Protein AF-0000000076787264 (afdb_homodimer)

Sequence (548 aa):
AAA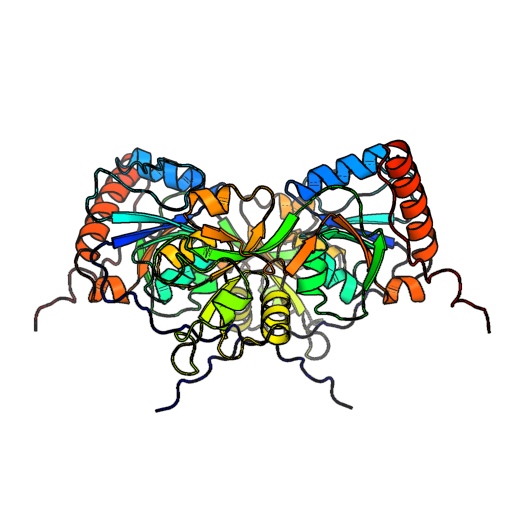AATAVSAKPAAAAPLSADRSVVRLGLPSKGRMAELTLSLLKSCQLSVRQLNPRQYTADIPQVPNLEVWFQRPTDIVRKLCSGDLDLGIVGYDIISEYAQGNDDLVIIHDALDFGHCRLSLAVPKEGIFDSINTLEDLLNMPQWTEERPMRVVTGFGYVGAKFLKEKGFKHVSFLAGDGALESYPAMGMADAIVDLVSSGTTLRENNLKEIEGGVILESQATLVASKKSLNRREGVLEISHEMLERLEAHLTASGKIMVNLYIFLCHTITPDAAAAATAVSAKPAAAAPLSADRSVVRLGLPSKGRMAELTLSLLKSCQLSVRQLNPRQYTADIPQVPNLEVWFQRPTDIVRKLCSGDLDLGIVGYDIISEYAQGNDDLVIIHDALDFGHCRLSLAVPKEGIFDSINTLEDLLNMPQWTEERPMRVVTGFGYVGAKFLKEKGFKHVSFLAGDGALESYPAMGMADAIVDLVSSGTTLRENNLKEIEGGVILESQATLVASKKSLNRREGVLEISHEMLERLEAHLTASGKIMVNLYIFLCHTITPD

Solvent-accessible surface area (backbone atoms only — not comparable to full-atom values): 30126 Å² total; per-residue (Å²): 142,82,83,77,78,73,76,39,74,50,66,64,78,87,73,81,62,76,50,82,78,63,79,61,37,34,35,28,34,40,60,60,62,71,66,22,54,53,48,53,51,50,32,38,74,42,71,47,46,73,50,56,91,45,89,65,36,49,52,34,33,28,83,84,42,79,62,41,38,33,34,39,26,40,59,68,52,38,50,54,28,21,60,62,44,73,21,34,32,31,50,40,42,43,58,54,44,52,42,72,50,64,82,50,80,39,58,38,67,58,38,76,71,68,82,44,72,68,34,28,35,30,36,31,33,46,51,53,75,95,32,51,84,48,54,33,46,65,49,58,68,66,43,83,74,52,34,87,90,39,39,44,30,33,34,22,73,42,61,58,51,50,49,52,50,41,48,77,71,65,55,81,36,68,40,60,41,84,43,89,46,63,63,68,47,33,46,81,70,61,73,24,61,32,36,41,44,79,37,70,89,48,57,57,42,48,65,48,50,29,38,73,31,48,83,25,68,73,44,77,26,24,26,19,38,34,29,8,39,65,30,54,74,70,38,77,61,39,50,61,51,50,50,52,52,49,52,36,49,46,53,46,38,49,73,70,71,41,84,78,78,85,60,68,67,64,70,73,67,71,70,55,82,124,139,81,83,77,78,70,77,39,73,52,65,62,79,85,74,81,62,77,51,82,79,62,80,60,39,34,35,28,34,39,60,62,63,69,66,22,54,53,48,54,52,50,32,38,74,43,69,46,45,72,50,56,90,45,88,66,36,48,53,34,33,30,84,84,42,80,63,40,37,34,35,38,26,39,60,68,52,39,50,52,29,20,60,60,44,74,20,34,32,32,51,41,42,43,58,55,45,52,43,70,50,63,81,50,81,40,57,40,68,61,39,75,70,69,83,45,71,69,35,27,35,31,35,32,34,45,53,52,77,95,32,52,84,49,54,33,45,65,51,58,67,67,44,83,73,51,33,88,92,40,39,44,30,34,33,22,72,42,59,58,50,51,50,51,50,41,48,75,72,65,54,80,35,69,39,61,41,84,43,90,46,62,61,69,47,34,47,81,71,61,72,23,62,30,36,41,45,80,36,70,90,48,59,57,41,47,66,49,51,29,38,74,31,50,83,25,66,74,45,77,27,24,25,19,38,34,30,8,38,65,30,54,75,70,38,76,62,39,50,61,51,49,50,52,50,48,51,38,48,48,54,45,37,48,73,71,71,42,84,76,78,86,60,68,67,66,70,71,67,73,70,56,82,125

Foldseek 3Di:
DDDPPPDPDDDDDDDQPPQQPDQAAEEEEALDDPRRVVVQVLCVLLQQHWDDPDNVDQWTHGPVDPRYIYGHDHQLVNLVCQLNVVHFKYKHKPLSNCQRVLPPPQKDFQFFPLPAPWKFWFKKFACDDPCVPPAAPVSVQPDPQDDQVRHAEEEECRVSLVVVQCVVVPRDRYDYDYDDDPRLCCVVVVNGGMYIYIGDPCPSQVVSRMDTHHPGTSDIMDITMMGGPCCLPNHPPSVVVSVVVSVSSCVSCVVVVNDGPDRPCPVPPPPPPD/DDDPPPPPDDDDDDDQPPQQPDQAAEEEEALDDPRRVVVQVLCVLLQQHWDDPDNVDQWTHGVVDPRYIYGHDHQLVNLVCQLNVVHFKYKHKPLSNCQRCLPPPQKDFQFFPLPAPWKFWFKKFACDDPCVPPAAPVSVQPDPQDDQVRHAEEEECRVSLVVVQCVVVPRDRYDYDYDDDPRLCCVVVVNGGMYTDIGDPCPSQVVSRMDTHHPGTSDIMDITMMGGPCCLPNHPPSVVVSVVVSVSSVVSCVVVVNDGPDRPCPVPPPPPPD

Secondary structure (DSSP, 8-state):
-----------------GGGG--SEEEEEE-SHHHHHHHHHHHHHTT---B-S-TTSSEEE-TTSTTEEEEEE-HHHHHHHHHHTS-SEEEEEHHHHHHHHTT-TTEEEEES--S-S-EEEEEEEESSGGGTT--BHHHHHT-TT--SSSPEEEEES-HHHHHHHHHHTT--SEEEEE-SS-TTHHHHHTS-SEEEEEESSSHHHHHTTEEEEEEEEEEEE-EEEEEEHHHHHHSTTHHHHHHHHHHHHHHHHHHTT---------TTTS----/-----------------GGGG--SEEEEEE-SHHHHHHHHHHHHHTT---B-S-TTSSEEE-TTSTTEEEEEE-HHHHHHHHHHTS-SEEEEEHHHHHHHHTT-TTEEEEES--S-S-EEEEEEEESSGGGTT--BHHHHHT-TT--SSSPEEEEES-HHHHHHHHHHTT--SEEEEE-SS-TTHHHHHTS-SEEEEEESSSHHHHHTTEEEEEEEEEEEE-EEEEEEHHHHHHSTTHHHHHHHHHHHHHHHHHHTT---------TTTS----

pLDDT: mean 87.9, std 21.31, range [19.0, 98.88]

Structure (mmCIF, N/CA/C/O backbone):
data_AF-0000000076787264-model_v1
#
loop_
_entity.id
_entity.type
_entity.pdbx_description
1 polymer 'ATP phosphoribosyltransferase'
#
loop_
_atom_site.group_PDB
_atom_site.id
_atom_site.type_symbol
_atom_site.label_atom_id
_atom_site.label_alt_id
_atom_site.label_comp_id
_atom_site.label_asym_id
_atom_site.label_entity_id
_atom_site.label_seq_id
_atom_site.pdbx_PDB_ins_code
_atom_site.Cartn_x
_atom_site.Cartn_y
_atom_site.Cartn_z
_atom_site.occupancy
_atom_site.B_iso_or_equiv
_atom_site.auth_seq_id
_atom_site.auth_comp_id
_atom_site.auth_asym_id
_atom_site.auth_atom_id
_atom_site.pdbx_PDB_model_num
ATOM 1 N N . ALA A 1 1 ? -0.438 31.188 -19.469 1 19.12 1 ALA A N 1
ATOM 2 C CA . ALA A 1 1 ? 0.652 30.203 -19.484 1 19.12 1 ALA A CA 1
ATOM 3 C C . ALA A 1 1 ? 0.316 28.984 -18.656 1 19.12 1 ALA A C 1
ATOM 5 O O . ALA A 1 1 ? 0.125 29.094 -17.438 1 19.12 1 ALA A O 1
ATOM 6 N N . ALA A 1 2 ? -0.292 27.812 -19.25 1 21.95 2 ALA A N 1
ATOM 7 C CA . ALA A 1 2 ? -1.165 26.672 -18.969 1 21.95 2 ALA A CA 1
ATOM 8 C C . ALA A 1 2 ? -0.419 25.594 -18.188 1 21.95 2 ALA A C 1
ATOM 10 O O . ALA A 1 2 ? 0.754 25.328 -18.453 1 21.95 2 ALA A O 1
ATOM 11 N N . ALA A 1 3 ? -0.797 25.281 -16.922 1 24.7 3 ALA A N 1
ATOM 12 C CA . ALA A 1 3 ? -0.23 24.344 -15.953 1 24.7 3 ALA A CA 1
ATOM 13 C C . ALA A 1 3 ? -0.104 22.938 -16.562 1 24.7 3 ALA A C 1
ATOM 15 O O . ALA A 1 3 ? -1.098 22.344 -16.984 1 24.7 3 ALA A O 1
ATOM 16 N N . ALA A 1 4 ? 1.043 22.547 -17.078 1 20.62 4 ALA A N 1
ATOM 17 C CA . ALA A 1 4 ? 1.386 21.281 -17.719 1 20.62 4 ALA A CA 1
ATOM 18 C C . ALA A 1 4 ? 1.019 20.094 -16.844 1 20.62 4 ALA A C 1
ATOM 20 O O . ALA A 1 4 ? 1.439 20.016 -15.68 1 20.62 4 ALA A O 1
ATOM 21 N N . ALA A 1 5 ? -0.078 19.422 -17.062 1 26.97 5 ALA A N 1
ATOM 22 C CA . ALA A 1 5 ? -0.634 18.172 -16.562 1 26.97 5 ALA A CA 1
ATOM 23 C C . ALA A 1 5 ? 0.433 17.078 -16.5 1 26.97 5 ALA A C 1
ATOM 25 O O . ALA A 1 5 ? 1.005 16.703 -17.531 1 26.97 5 ALA A O 1
ATOM 26 N N . THR A 1 6 ? 1.162 17.031 -15.477 1 26.2 6 THR A N 1
ATOM 27 C CA . THR A 1 6 ? 2.275 16.094 -15.336 1 26.2 6 THR A CA 1
ATOM 28 C C . THR A 1 6 ? 1.792 14.648 -15.469 1 26.2 6 THR A C 1
ATOM 30 O O . THR A 1 6 ? 0.774 14.273 -14.883 1 26.2 6 THR A O 1
ATOM 33 N N . ALA A 1 7 ? 2.219 13.852 -16.438 1 25.03 7 ALA A N 1
ATOM 34 C CA . ALA A 1 7 ? 1.965 12.516 -16.969 1 25.03 7 ALA A CA 1
ATOM 35 C C . ALA A 1 7 ? 2.121 11.461 -15.867 1 25.03 7 ALA A C 1
ATOM 37 O O . ALA A 1 7 ? 3.188 11.344 -15.258 1 25.03 7 ALA A O 1
ATOM 38 N N . VAL A 1 8 ? 1.061 11.289 -15.062 1 29.16 8 VAL A N 1
ATOM 39 C CA . VAL A 1 8 ? 1.059 10.062 -14.273 1 29.16 8 VAL A CA 1
ATOM 40 C C . VAL A 1 8 ? 1.578 8.898 -15.117 1 29.16 8 VAL A C 1
ATOM 42 O O . VAL A 1 8 ? 1.071 8.648 -16.203 1 29.16 8 VAL A O 1
ATOM 45 N N . SER A 1 9 ? 2.736 8.562 -14.961 1 26.86 9 SER A N 1
ATOM 46 C CA . SER A 1 9 ? 3.363 7.484 -15.727 1 26.86 9 SER A CA 1
ATOM 47 C C . SER A 1 9 ? 2.529 6.211 -15.672 1 26.86 9 SER A C 1
ATOM 49 O O . SER A 1 9 ? 2.072 5.805 -14.602 1 26.86 9 SER A O 1
ATOM 51 N N . ALA A 1 10 ? 1.983 5.82 -16.781 1 29.22 10 ALA A N 1
ATOM 52 C CA . ALA A 1 10 ? 1.275 4.586 -17.109 1 29.22 10 ALA A CA 1
ATOM 53 C C . ALA A 1 10 ? 1.975 3.375 -16.5 1 29.22 10 ALA A C 1
ATOM 55 O O . ALA A 1 10 ? 3.199 3.248 -16.594 1 29.22 10 ALA A O 1
ATOM 56 N N . LYS A 1 11 ? 1.223 2.812 -15.477 1 34.88 11 LYS A N 1
ATOM 57 C CA . LYS A 1 11 ? 1.713 1.483 -15.117 1 34.88 11 LYS A CA 1
ATOM 58 C C . LYS A 1 11 ? 2.047 0.669 -16.359 1 34.88 11 LYS A C 1
ATOM 60 O O . LYS A 1 11 ? 1.293 0.683 -17.344 1 34.88 11 LYS A O 1
ATOM 65 N N . PRO A 1 12 ? 3.107 0.135 -16.578 1 28.84 12 PRO A N 1
ATOM 66 C CA . PRO A 1 12 ? 3.404 -0.674 -17.75 1 28.84 12 PRO A CA 1
ATOM 67 C C . PRO A 1 12 ? 2.318 -1.705 -18.047 1 28.84 12 PRO A C 1
ATOM 69 O O . PRO A 1 12 ? 1.622 -2.156 -17.141 1 28.84 12 PRO A O 1
ATOM 72 N N . ALA A 1 13 ? 1.899 -1.887 -19.422 1 31.89 13 ALA A N 1
ATOM 73 C CA . ALA A 1 13 ? 0.954 -2.84 -20 1 31.89 13 ALA A CA 1
ATOM 74 C C . ALA A 1 13 ? 1.248 -4.258 -19.531 1 31.89 13 ALA A C 1
ATOM 76 O O . ALA A 1 13 ? 2.41 -4.629 -19.344 1 31.89 13 ALA A O 1
ATOM 77 N N . ALA A 1 14 ? 0.124 -5.062 -19.234 1 36.03 14 ALA A N 1
ATOM 78 C CA . ALA A 1 14 ? 0.094 -6.465 -18.828 1 36.03 14 ALA A CA 1
ATOM 79 C C . ALA A 1 14 ? 0.799 -7.355 -19.844 1 36.03 14 ALA A C 1
ATOM 81 O O . ALA A 1 14 ? 0.466 -7.332 -21.031 1 36.03 14 ALA A O 1
ATOM 82 N N . ALA A 1 15 ? 1.979 -7.82 -19.703 1 40 15 ALA A N 1
ATOM 83 C CA . ALA A 1 15 ? 2.619 -8.812 -20.562 1 40 15 ALA A CA 1
ATOM 84 C C . ALA A 1 15 ? 1.754 -10.062 -20.688 1 40 15 ALA A C 1
ATOM 86 O O . ALA A 1 15 ? 0.955 -10.367 -19.797 1 40 15 ALA A O 1
ATOM 87 N N . ALA A 1 16 ? 1.729 -10.875 -21.828 1 41.47 16 ALA A N 1
ATOM 88 C CA . ALA A 1 16 ? 1.015 -12.102 -22.172 1 41.47 16 ALA A CA 1
ATOM 89 C C . ALA A 1 16 ? 1.226 -13.18 -21.109 1 41.47 16 ALA A C 1
ATOM 91 O O . ALA A 1 16 ? 2.35 -13.391 -20.641 1 41.47 16 ALA A O 1
ATOM 92 N N . PRO A 1 17 ? 0.212 -13.648 -20.453 1 44.69 17 PRO A N 1
ATOM 93 C CA . PRO A 1 17 ? 0.357 -14.656 -19.391 1 44.69 17 PRO A CA 1
ATOM 94 C C . PRO A 1 17 ? 1.1 -15.898 -19.859 1 44.69 17 PRO A C 1
ATOM 96 O O . PRO A 1 17 ? 0.792 -16.438 -20.938 1 44.69 17 PRO A O 1
ATOM 99 N N . LEU A 1 18 ? 2.248 -16.141 -19.594 1 46.19 18 LEU A N 1
ATOM 100 C CA . LEU A 1 18 ? 2.953 -17.406 -19.734 1 46.19 18 LEU A CA 1
ATOM 101 C C . LEU A 1 18 ? 2.115 -18.562 -19.172 1 46.19 18 LEU A C 1
ATOM 103 O O . LEU A 1 18 ? 2.582 -19.688 -19.109 1 46.19 18 LEU A O 1
ATOM 107 N N . SER A 1 19 ? 0.873 -18.281 -18.641 1 51.88 19 SER A N 1
ATOM 108 C CA . SER A 1 19 ? 0.099 -19.125 -17.75 1 51.88 19 SER A CA 1
ATOM 109 C C . SER A 1 19 ? -0.534 -20.297 -18.5 1 51.88 19 SER A C 1
ATOM 111 O O . SER A 1 19 ? -1.113 -21.203 -17.891 1 51.88 19 SER A O 1
ATOM 113 N N . ALA A 1 20 ? -0.614 -20.328 -19.797 1 54.38 20 ALA A N 1
ATOM 114 C CA . ALA A 1 20 ? -1.559 -21.234 -20.438 1 54.38 20 ALA A CA 1
ATOM 115 C C . ALA A 1 20 ? -1.144 -22.688 -20.219 1 54.38 20 ALA A C 1
ATOM 117 O O . ALA A 1 20 ? -1.992 -23.578 -20.156 1 54.38 20 ALA A O 1
ATOM 118 N N . ASP A 1 21 ? 0.115 -22.891 -19.797 1 65.62 21 ASP A N 1
ATOM 119 C CA . ASP A 1 21 ? 0.474 -24.297 -19.922 1 65.62 21 ASP A CA 1
ATOM 120 C C . ASP A 1 21 ? 0.604 -24.953 -18.562 1 65.62 21 ASP A C 1
ATOM 122 O O . ASP A 1 21 ? 1.1 -26.078 -18.453 1 65.62 21 ASP A O 1
ATOM 126 N N . ARG A 1 22 ? 0.036 -24.344 -17.516 1 81.5 22 ARG A N 1
ATOM 127 C CA . ARG A 1 22 ? 0.22 -25 -16.219 1 81.5 22 ARG A CA 1
ATOM 128 C C . ARG A 1 22 ? -0.939 -25.938 -15.906 1 81.5 22 ARG A C 1
ATOM 130 O O . ARG A 1 22 ? -2.08 -25.672 -16.297 1 81.5 22 ARG A O 1
ATOM 137 N N . SER A 1 23 ? -0.649 -27.094 -15.203 1 86.75 23 SER A N 1
ATOM 138 C CA . SER A 1 23 ? -1.643 -28.094 -14.859 1 86.75 23 SER A CA 1
ATOM 139 C C . SER A 1 23 ? -2.189 -27.891 -13.453 1 86.75 23 SER A C 1
ATOM 141 O O . SER A 1 23 ? -3.258 -28.391 -13.109 1 86.75 23 SER A O 1
ATOM 143 N N . VAL A 1 24 ? -1.51 -27.109 -12.688 1 94.44 24 VAL A N 1
ATOM 144 C CA . VAL A 1 24 ? -1.903 -26.906 -11.297 1 94.44 24 VAL A CA 1
ATOM 145 C C . VAL A 1 24 ? -2.816 -25.703 -11.18 1 94.44 24 VAL A C 1
ATOM 147 O O . VAL A 1 24 ? -2.629 -24.703 -11.883 1 94.44 24 VAL A O 1
ATOM 150 N N . VAL A 1 25 ? -3.855 -25.828 -10.312 1 97.5 25 VAL A N 1
ATOM 151 C CA . VAL A 1 25 ? -4.738 -24.719 -10.008 1 97.5 25 VAL A CA 1
ATOM 152 C C . VAL A 1 25 ? -4.117 -23.859 -8.906 1 97.5 25 VAL A C 1
ATOM 154 O O . VAL A 1 25 ? -3.594 -24.375 -7.918 1 97.5 25 VAL A O 1
ATOM 157 N N . ARG A 1 26 ? -4.172 -22.516 -9.07 1 98.19 26 ARG A N 1
ATOM 158 C CA . ARG A 1 26 ? -3.559 -21.609 -8.109 1 98.19 26 ARG A CA 1
ATOM 159 C C . ARG A 1 26 ? -4.621 -20.812 -7.348 1 98.19 26 ARG A C 1
ATOM 161 O O . ARG A 1 26 ? -5.492 -20.188 -7.961 1 98.19 26 ARG A O 1
ATOM 168 N N . LEU A 1 27 ? -4.523 -20.844 -6.031 1 98.75 27 LEU A N 1
ATOM 169 C CA . LEU A 1 27 ? -5.379 -20.094 -5.125 1 98.75 27 LEU A CA 1
ATOM 170 C C . LEU A 1 27 ? -4.598 -18.953 -4.457 1 98.75 27 LEU A C 1
ATOM 172 O O . LEU A 1 27 ? -3.611 -19.219 -3.762 1 98.75 27 LEU A O 1
ATOM 176 N N . GLY A 1 28 ? -5.02 -17.719 -4.719 1 98.75 28 GLY A N 1
ATOM 177 C CA . GLY A 1 28 ? -4.426 -16.578 -4.035 1 98.75 28 GLY A CA 1
ATOM 178 C C . GLY A 1 28 ? -5.078 -16.281 -2.697 1 98.75 28 GLY A C 1
ATOM 179 O O . GLY A 1 28 ? -6.301 -16.125 -2.619 1 98.75 28 GLY A O 1
ATOM 180 N N . LEU A 1 29 ? -4.258 -16.188 -1.614 1 98.88 29 LEU A N 1
ATOM 181 C CA . LEU A 1 29 ? -4.723 -15.797 -0.287 1 98.88 29 LEU A CA 1
ATOM 182 C C . LEU A 1 29 ? -3.955 -14.578 0.225 1 98.88 29 LEU A C 1
ATOM 184 O O . LEU A 1 29 ? -2.785 -14.391 -0.116 1 98.88 29 LEU A O 1
ATOM 188 N N . PRO A 1 30 ? -4.625 -13.758 1.067 1 98.44 30 PRO A N 1
ATOM 189 C CA . PRO A 1 30 ? -3.883 -12.648 1.666 1 98.44 30 PRO A CA 1
ATOM 190 C C . PRO A 1 30 ? -2.646 -13.109 2.434 1 98.44 30 PRO A C 1
ATOM 192 O O . PRO A 1 30 ? -2.707 -14.094 3.172 1 98.44 30 PRO A O 1
ATOM 195 N N . SER A 1 31 ? -1.583 -12.359 2.295 1 96.94 31 SER A N 1
ATOM 196 C CA . SER A 1 31 ? -0.3 -12.812 2.822 1 96.94 31 SER A CA 1
ATOM 197 C C . SER A 1 31 ? -0.119 -12.391 4.277 1 96.94 31 SER A C 1
ATOM 199 O O . SER A 1 31 ? 0.695 -12.969 5 1 96.94 31 SER A O 1
ATOM 201 N N . LYS A 1 32 ? -0.796 -11.352 4.699 1 93.75 32 LYS A N 1
ATOM 202 C CA . LYS A 1 32 ? -0.601 -10.875 6.066 1 93.75 32 LYS A CA 1
ATOM 203 C C . LYS A 1 32 ? -1.823 -10.102 6.559 1 93.75 32 LYS A C 1
ATOM 205 O O . LYS A 1 32 ? -2.732 -9.805 5.781 1 93.75 32 LYS A O 1
ATOM 210 N N . GLY A 1 33 ? -1.845 -9.945 7.852 1 93.31 33 GLY A N 1
ATOM 211 C CA . GLY A 1 33 ? -2.887 -9.125 8.445 1 93.31 33 GLY A CA 1
ATOM 212 C C . GLY A 1 33 ? -4.105 -9.922 8.867 1 93.31 33 GLY A C 1
ATOM 213 O O . GLY A 1 33 ? -4.137 -11.141 8.727 1 93.31 33 GLY A O 1
ATOM 214 N N . ARG A 1 34 ? -5.082 -9.172 9.344 1 93.94 34 ARG A N 1
ATOM 215 C CA . ARG A 1 34 ? -6.309 -9.742 9.891 1 93.94 34 ARG A CA 1
ATOM 216 C C . ARG A 1 34 ? -7.031 -10.594 8.852 1 93.94 34 ARG A C 1
ATOM 218 O O . ARG A 1 34 ? -7.531 -11.68 9.164 1 93.94 34 ARG A O 1
ATOM 225 N N . MET A 1 35 ? -7.055 -10.172 7.672 1 96.81 35 MET A N 1
ATOM 226 C CA . MET A 1 35 ? -7.723 -10.906 6.598 1 96.81 35 MET A CA 1
ATOM 227 C C . MET A 1 35 ? -7.062 -12.266 6.379 1 96.81 35 MET A C 1
ATOM 229 O O . MET A 1 35 ? -7.746 -13.258 6.125 1 96.81 35 MET A O 1
ATOM 233 N N . ALA A 1 36 ? -5.75 -12.273 6.434 1 97.81 36 ALA A N 1
ATOM 234 C CA . ALA A 1 36 ? -5.02 -13.523 6.27 1 97.81 36 ALA A CA 1
ATOM 235 C C . ALA A 1 36 ? -5.375 -14.516 7.379 1 97.81 36 ALA A C 1
ATOM 237 O O . ALA A 1 36 ? -5.691 -15.68 7.105 1 97.81 36 ALA A O 1
ATOM 238 N N . GLU A 1 37 ? -5.375 -14.016 8.594 1 97.75 37 GLU A N 1
ATOM 239 C CA . GLU A 1 37 ? -5.66 -14.852 9.758 1 97.75 37 GLU A CA 1
ATOM 240 C C . GLU A 1 37 ? -7.07 -15.438 9.68 1 97.75 37 GLU A C 1
ATOM 242 O O . GLU A 1 37 ? -7.262 -16.625 9.898 1 97.75 37 GLU A O 1
ATOM 247 N N . LEU A 1 38 ? -8 -14.602 9.352 1 98.06 38 LEU A N 1
ATOM 248 C CA . LEU A 1 38 ? -9.391 -15.023 9.297 1 98.06 38 LEU A CA 1
ATOM 249 C C . LEU A 1 38 ? -9.625 -15.984 8.133 1 98.06 38 LEU A C 1
ATOM 251 O O . LEU A 1 38 ? -10.422 -16.922 8.242 1 98.06 38 LEU A O 1
ATOM 255 N N . THR A 1 39 ? -8.93 -15.789 7.055 1 98.62 39 THR A N 1
ATOM 256 C CA . THR A 1 39 ? -9.023 -16.688 5.906 1 98.62 39 THR A CA 1
ATOM 257 C C . THR A 1 39 ? -8.539 -18.078 6.27 1 98.62 39 THR A C 1
ATOM 259 O O . THR A 1 39 ? -9.227 -19.078 6.008 1 98.62 39 THR A O 1
ATOM 262 N N . LEU A 1 40 ? -7.398 -18.172 6.863 1 98.31 40 LEU A N 1
ATOM 263 C CA . LEU A 1 40 ? -6.82 -19.453 7.238 1 98.31 40 LEU A CA 1
ATOM 264 C C . LEU A 1 40 ? -7.703 -20.172 8.25 1 98.31 40 LEU A C 1
ATOM 266 O O . LEU A 1 40 ? -7.875 -21.391 8.18 1 98.31 40 LEU A O 1
ATOM 270 N N . SER A 1 41 ? -8.234 -19.406 9.172 1 98.06 41 SER A N 1
ATOM 271 C CA . SER A 1 41 ? -9.133 -19.984 10.172 1 98.06 41 SER A CA 1
ATOM 272 C C . SER A 1 41 ? -10.383 -20.578 9.531 1 98.06 41 SER A C 1
ATOM 274 O O . SER A 1 41 ? -10.812 -21.672 9.875 1 98.06 41 SER A O 1
ATOM 276 N N . LEU A 1 42 ? -10.953 -19.844 8.602 1 97.88 42 LEU A N 1
ATOM 277 C CA . LEU A 1 42 ? -12.141 -20.344 7.898 1 97.88 42 LEU A CA 1
ATOM 278 C C . LEU A 1 42 ? -11.828 -21.625 7.137 1 97.88 42 LEU A C 1
ATOM 280 O O . LEU A 1 42 ? -12.57 -22.594 7.238 1 97.88 42 LEU A O 1
ATOM 284 N N . LEU A 1 43 ? -10.75 -21.609 6.363 1 98.31 43 LEU A N 1
ATOM 285 C CA . LEU A 1 43 ? -10.383 -22.766 5.57 1 98.31 43 LEU A CA 1
ATOM 286 C C . LEU A 1 43 ? -10.148 -23.984 6.469 1 98.31 43 LEU A C 1
ATOM 288 O O . LEU A 1 43 ? -10.562 -25.094 6.137 1 98.31 43 LEU A O 1
ATOM 292 N N . LYS A 1 44 ? -9.523 -23.734 7.574 1 97.88 44 LYS A N 1
ATOM 293 C CA . LYS A 1 44 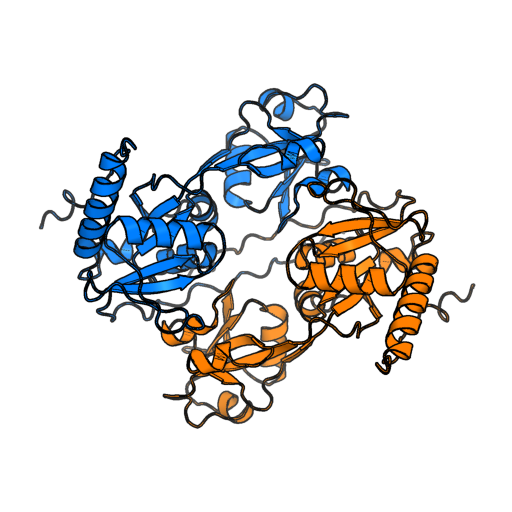? -9.297 -24.812 8.539 1 97.88 44 LYS A CA 1
ATOM 294 C C . LYS A 1 44 ? -10.617 -25.406 9.016 1 97.88 44 LYS A C 1
ATOM 296 O O . LYS A 1 44 ? -10.781 -26.625 9.055 1 97.88 44 LYS A O 1
ATOM 301 N N . SER A 1 45 ? -11.547 -24.594 9.305 1 96.62 45 SER A N 1
ATOM 302 C CA . SER A 1 45 ? -12.852 -25.016 9.789 1 96.62 45 SER A CA 1
ATOM 303 C C . SER A 1 45 ? -13.617 -25.781 8.711 1 96.62 45 SER A C 1
ATOM 305 O O . SER A 1 45 ? -14.531 -26.547 9.016 1 96.62 45 SER A O 1
ATOM 307 N N . CYS A 1 46 ? -13.258 -25.609 7.465 1 96.5 46 CYS A N 1
ATOM 308 C CA . CYS A 1 46 ? -13.914 -26.266 6.336 1 96.5 46 CYS A CA 1
ATOM 309 C C . CYS A 1 46 ? -13.141 -27.516 5.91 1 96.5 46 CYS A C 1
ATOM 311 O O . CYS A 1 46 ? -13.359 -28.031 4.82 1 96.5 46 CYS A O 1
ATOM 313 N N . GLN A 1 47 ? -12.164 -27.922 6.664 1 95.62 47 GLN A N 1
ATOM 314 C CA . GLN A 1 47 ? -11.328 -29.094 6.379 1 95.62 47 GLN A CA 1
ATOM 315 C C . GLN A 1 47 ? -10.461 -28.844 5.145 1 95.62 47 GLN A C 1
ATOM 317 O O . GLN A 1 47 ? -10.258 -29.766 4.34 1 95.62 47 GLN A O 1
ATOM 322 N N . LEU A 1 48 ? -10.062 -27.625 4.973 1 97.75 48 LEU A N 1
ATOM 323 C CA . LEU A 1 48 ? -9.148 -27.188 3.918 1 97.75 48 LEU A CA 1
ATOM 324 C C . LEU A 1 48 ? -7.906 -26.531 4.508 1 97.75 48 LEU A C 1
ATOM 326 O O . LEU A 1 48 ? -7.461 -25.484 4.016 1 97.75 48 LEU A O 1
ATOM 330 N N . SER A 1 49 ? -7.395 -27.141 5.508 1 97.81 49 SER A N 1
ATOM 331 C CA . SER A 1 49 ? -6.258 -26.547 6.203 1 97.81 49 SER A CA 1
ATOM 332 C C . SER A 1 49 ? -5.086 -26.312 5.258 1 97.81 49 SER A C 1
ATOM 334 O O . SER A 1 49 ? -4.684 -27.219 4.527 1 97.81 49 SER A O 1
ATOM 336 N N . VAL A 1 50 ? -4.57 -25.125 5.348 1 98.19 50 VAL A N 1
ATOM 337 C CA . VAL A 1 50 ? -3.42 -24.75 4.531 1 98.19 50 VAL A CA 1
ATOM 338 C C . VAL A 1 50 ? -2.129 -25.156 5.234 1 98.19 50 VAL A C 1
ATOM 340 O O . VAL A 1 50 ? -1.916 -24.828 6.402 1 98.19 50 VAL A O 1
ATOM 343 N N . ARG A 1 51 ? -1.354 -25.875 4.52 1 97.38 51 ARG A N 1
ATOM 344 C CA . ARG A 1 51 ? -0.072 -26.312 5.059 1 97.38 51 ARG A CA 1
ATOM 345 C C . ARG A 1 51 ? 1.082 -25.531 4.441 1 97.38 51 ARG A C 1
ATOM 347 O O . ARG A 1 51 ? 1.41 -25.719 3.268 1 97.38 51 ARG A O 1
ATOM 354 N N . GLN A 1 52 ? 1.595 -24.641 5.234 1 95.31 52 GLN A N 1
ATOM 355 C CA . GLN A 1 52 ? 2.775 -23.859 4.859 1 95.31 52 GLN A CA 1
ATOM 356 C C . GLN A 1 52 ? 4.016 -24.359 5.594 1 95.31 52 GLN A C 1
ATOM 358 O O . GLN A 1 52 ? 4.195 -24.094 6.781 1 95.31 52 GLN A O 1
ATOM 363 N N . LEU A 1 53 ? 4.883 -25.016 4.977 1 91.38 53 LEU A N 1
ATOM 364 C CA . LEU A 1 53 ? 6.027 -25.672 5.598 1 91.38 53 LEU A CA 1
ATOM 365 C C . LEU A 1 53 ? 7.051 -24.656 6.082 1 91.38 53 LEU A C 1
ATOM 367 O O . LEU A 1 53 ? 7.668 -24.844 7.133 1 91.38 53 LEU A O 1
ATOM 371 N N . ASN A 1 54 ? 7.246 -23.625 5.289 1 93.12 54 ASN A N 1
ATOM 372 C CA . ASN A 1 54 ? 8.148 -22.531 5.613 1 93.12 54 ASN A CA 1
ATOM 373 C C . ASN A 1 54 ? 7.422 -21.188 5.629 1 93.12 54 ASN A C 1
ATOM 375 O O . ASN A 1 54 ? 6.98 -20.703 4.582 1 93.12 54 ASN A O 1
ATOM 379 N N . PRO A 1 55 ? 7.367 -20.594 6.836 1 91 55 PRO A N 1
ATOM 380 C CA . PRO A 1 55 ? 6.609 -19.344 6.949 1 91 55 PRO A CA 1
ATOM 381 C C . PRO A 1 55 ? 7.211 -18.203 6.113 1 91 55 PRO A C 1
ATOM 383 O O . PRO A 1 55 ? 6.543 -17.203 5.859 1 91 55 PRO A O 1
ATOM 386 N N . ARG A 1 56 ? 8.398 -18.359 5.652 1 92.25 56 ARG A N 1
ATOM 387 C CA . ARG A 1 56 ? 9.047 -17.328 4.852 1 92.25 56 ARG A CA 1
ATOM 388 C C . ARG A 1 56 ? 8.742 -17.516 3.369 1 92.25 56 ARG A C 1
ATOM 390 O O . ARG A 1 56 ? 9.039 -16.641 2.553 1 92.25 56 ARG A O 1
ATOM 397 N N . GLN A 1 57 ? 8.156 -18.609 3.088 1 94.94 57 GLN A N 1
ATOM 398 C CA . GLN A 1 57 ? 7.762 -18.875 1.708 1 94.94 57 GLN A CA 1
ATOM 399 C C . GLN A 1 57 ? 6.332 -18.406 1.447 1 94.94 57 GLN A C 1
ATOM 401 O O . GLN A 1 57 ? 5.492 -18.438 2.348 1 94.94 57 GLN A O 1
ATOM 406 N N . TYR A 1 5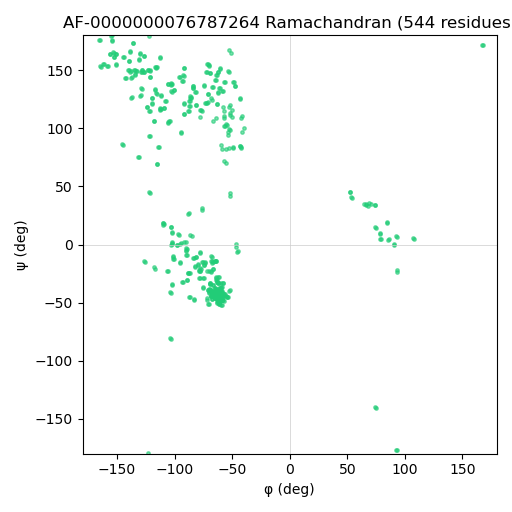8 ? 6.098 -18.062 0.224 1 96.62 58 TYR A N 1
ATOM 407 C CA . TYR A 1 58 ? 4.789 -17.531 -0.125 1 96.62 58 TYR A CA 1
ATOM 408 C C . TYR A 1 58 ? 3.939 -18.578 -0.835 1 96.62 58 TYR A C 1
ATOM 410 O O . TYR A 1 58 ? 2.953 -18.25 -1.495 1 96.62 58 TYR A O 1
ATOM 418 N N . THR A 1 59 ? 4.34 -19.797 -0.757 1 96.44 59 THR A N 1
ATOM 419 C CA . THR A 1 59 ? 3.586 -20.906 -1.336 1 96.44 59 THR A CA 1
ATOM 420 C C . THR A 1 59 ? 3.209 -21.922 -0.264 1 96.44 59 THR A C 1
ATOM 422 O O . THR A 1 59 ? 3.873 -22.016 0.771 1 96.44 59 THR A O 1
ATOM 425 N N . ALA A 1 60 ? 2.094 -22.531 -0.536 1 97.56 60 ALA A N 1
ATOM 426 C CA . ALA A 1 60 ? 1.594 -23.594 0.341 1 97.56 60 ALA A CA 1
ATOM 427 C C . ALA A 1 60 ? 0.688 -24.547 -0.42 1 97.56 60 ALA A C 1
ATOM 429 O O . ALA A 1 60 ? 0.583 -24.484 -1.647 1 97.56 60 ALA A O 1
ATOM 430 N N . ASP A 1 61 ? 0.213 -25.531 0.312 1 97.38 61 ASP A N 1
ATOM 431 C CA . ASP A 1 61 ? -0.725 -26.469 -0.295 1 97.38 61 ASP A CA 1
ATOM 432 C C . ASP A 1 61 ? -1.862 -26.812 0.666 1 97.38 61 ASP A C 1
ATOM 434 O O . ASP A 1 61 ? -1.848 -26.391 1.825 1 97.38 61 ASP A O 1
ATOM 438 N N . ILE A 1 62 ? -2.863 -27.391 0.113 1 97.75 62 ILE A N 1
ATOM 439 C CA . ILE A 1 62 ? -3.961 -28 0.855 1 97.75 62 ILE A CA 1
ATOM 440 C C . ILE A 1 62 ? -4.012 -29.5 0.563 1 97.75 62 ILE A C 1
ATOM 442 O O . ILE A 1 62 ? -4.496 -29.922 -0.491 1 97.75 62 ILE A O 1
ATOM 446 N N . PRO A 1 63 ? -3.607 -30.312 1.518 1 96.81 63 PRO A N 1
ATOM 447 C CA . PRO A 1 63 ? -3.457 -31.734 1.259 1 96.81 63 PRO A CA 1
ATOM 448 C C . PRO A 1 63 ? -4.75 -32.375 0.771 1 96.81 63 PRO A C 1
ATOM 450 O O . PRO A 1 63 ? -4.711 -33.344 -0.027 1 96.81 63 PRO A O 1
ATOM 453 N N . GLN A 1 64 ? -5.836 -31.953 1.194 1 95.19 64 GLN A N 1
ATOM 454 C CA . GLN A 1 64 ? -7.133 -32.531 0.884 1 95.19 64 GLN A CA 1
ATOM 455 C C . GLN A 1 64 ? -7.559 -32.219 -0.544 1 95.19 64 GLN A C 1
ATOM 457 O O . GLN A 1 64 ? -8.516 -32.812 -1.062 1 95.19 64 GLN A O 1
ATOM 462 N N . VAL A 1 65 ? -6.914 -31.266 -1.165 1 95.56 65 VAL A N 1
ATOM 463 C CA . VAL A 1 65 ? -7.242 -30.875 -2.533 1 95.56 65 VAL A CA 1
ATOM 464 C C . VAL A 1 65 ? -6.012 -31.031 -3.422 1 95.56 65 VAL A C 1
ATOM 466 O O . VAL A 1 65 ? -5.289 -30.062 -3.664 1 95.56 65 VAL A O 1
ATOM 469 N N . PRO A 1 66 ? -5.938 -32.188 -4.023 1 92.56 66 PRO A N 1
ATOM 470 C CA . PRO A 1 66 ? -4.77 -32.406 -4.879 1 92.56 66 PRO A CA 1
ATOM 471 C C . PRO A 1 66 ? -4.715 -31.453 -6.066 1 92.56 66 PRO A C 1
ATOM 473 O O . PRO A 1 66 ? -5.754 -31.016 -6.562 1 92.56 66 PRO A O 1
ATOM 476 N N . ASN A 1 67 ? -3.582 -31.016 -6.539 1 93.88 67 ASN A N 1
ATOM 477 C CA . ASN A 1 67 ? -3.322 -30.172 -7.703 1 93.88 67 ASN A CA 1
ATOM 478 C C . ASN A 1 67 ? -3.688 -28.719 -7.434 1 93.88 67 ASN A C 1
ATOM 480 O O . ASN A 1 67 ? -4 -27.969 -8.367 1 93.88 67 ASN A O 1
ATOM 484 N N . LEU A 1 68 ? -3.889 -28.375 -6.199 1 97.06 68 LEU A N 1
ATOM 485 C CA . LEU A 1 68 ? -4.113 -26.984 -5.805 1 97.06 68 LEU A CA 1
ATOM 486 C C . LEU A 1 68 ? -2.895 -26.422 -5.078 1 97.06 68 LEU A C 1
ATOM 488 O O . LEU A 1 68 ? -2.428 -27.016 -4.098 1 97.06 68 LEU A O 1
ATOM 492 N N . GLU A 1 69 ? -2.367 -25.328 -5.605 1 97.25 69 GLU A N 1
ATOM 493 C CA . GLU A 1 69 ? -1.305 -24.578 -4.949 1 97.25 69 GLU A CA 1
ATOM 494 C C . GLU A 1 69 ? -1.837 -23.266 -4.348 1 97.25 69 GLU A C 1
ATOM 496 O O . GLU A 1 69 ? -2.65 -22.578 -4.965 1 97.25 69 GLU A O 1
ATOM 501 N N . VAL A 1 70 ? -1.342 -23.031 -3.154 1 98.5 70 VAL A N 1
ATOM 502 C CA . VAL A 1 70 ? -1.706 -21.797 -2.486 1 98.5 70 VAL A CA 1
ATOM 503 C C . VAL A 1 70 ? -0.575 -20.781 -2.633 1 98.5 70 VAL A C 1
ATOM 505 O O . VAL A 1 70 ? 0.598 -21.109 -2.455 1 98.5 70 VAL A O 1
ATOM 508 N N . TRP A 1 71 ? -0.943 -19.594 -2.992 1 98.38 71 TRP A N 1
ATOM 509 C CA . TRP A 1 71 ? 0.003 -18.484 -3.111 1 98.38 71 TRP A CA 1
ATOM 510 C C . TRP A 1 71 ? -0.424 -17.312 -2.244 1 98.38 71 TRP A C 1
ATOM 512 O O . TRP A 1 71 ? -1.511 -16.75 -2.43 1 98.38 71 TRP A O 1
ATOM 522 N N . PHE A 1 72 ? 0.419 -16.953 -1.28 1 98.31 72 PHE A N 1
ATOM 523 C CA . PHE A 1 72 ? 0.158 -15.805 -0.408 1 98.31 72 PHE A CA 1
ATOM 524 C C . PHE A 1 72 ? 0.559 -14.5 -1.086 1 98.31 72 PHE A C 1
ATOM 526 O O . PHE A 1 72 ? 1.72 -14.32 -1.461 1 98.31 72 PHE A O 1
ATOM 533 N N . GLN A 1 73 ? -0.438 -13.609 -1.252 1 98 73 GLN A N 1
ATOM 534 C CA . GLN A 1 73 ? -0.255 -12.367 -1.985 1 98 73 GLN A CA 1
ATOM 535 C C . GLN A 1 73 ? -0.972 -11.211 -1.292 1 98 73 GLN A C 1
ATOM 537 O O . GLN A 1 73 ? -1.882 -11.43 -0.489 1 98 73 GLN A O 1
ATOM 542 N N . ARG A 1 74 ? -0.5 -9.984 -1.595 1 97.69 74 ARG A N 1
ATOM 543 C CA . ARG A 1 74 ? -1.313 -8.836 -1.189 1 97.69 74 ARG A CA 1
ATOM 544 C C . ARG A 1 74 ? -2.674 -8.867 -1.878 1 97.69 74 ARG A C 1
ATOM 546 O O . ARG A 1 74 ? -2.779 -9.266 -3.039 1 97.69 74 ARG A O 1
ATOM 553 N N . PRO A 1 75 ? -3.691 -8.359 -1.207 1 98.12 75 PRO A N 1
ATOM 554 C CA . PRO A 1 75 ? -5.043 -8.422 -1.769 1 98.12 75 PRO A CA 1
ATOM 555 C C . PRO A 1 75 ? -5.141 -7.77 -3.146 1 98.12 75 PRO A C 1
ATOM 557 O O . PRO A 1 75 ? -5.75 -8.336 -4.059 1 98.12 75 PRO A O 1
ATOM 560 N N . THR A 1 76 ? -4.523 -6.645 -3.334 1 97.62 76 THR A N 1
ATOM 561 C CA . THR A 1 76 ? -4.57 -5.953 -4.617 1 97.62 76 THR A CA 1
ATOM 562 C C . THR A 1 76 ? -3.904 -6.785 -5.707 1 97.62 76 THR A C 1
ATOM 564 O O . THR A 1 76 ? -4.406 -6.867 -6.828 1 97.62 76 THR A O 1
ATOM 567 N N . ASP A 1 77 ? -2.818 -7.445 -5.348 1 98 77 ASP A N 1
ATOM 568 C CA . ASP A 1 77 ? -2.115 -8.297 -6.297 1 98 77 ASP A CA 1
ATOM 569 C C . ASP A 1 77 ? -2.943 -9.531 -6.645 1 98 77 ASP A C 1
ATOM 571 O O . ASP A 1 77 ? -2.887 -10.031 -7.773 1 98 77 ASP A O 1
ATOM 575 N N . ILE A 1 78 ? -3.688 -10 -5.703 1 98.31 78 ILE A N 1
ATOM 576 C CA . ILE A 1 78 ? -4.562 -11.133 -5.965 1 98.31 78 ILE A CA 1
ATOM 577 C C . ILE A 1 78 ? -5.535 -10.789 -7.086 1 98.31 78 ILE A C 1
ATOM 579 O O . ILE A 1 78 ? -5.668 -11.539 -8.055 1 98.31 78 ILE A O 1
ATOM 583 N N . VAL A 1 79 ? -6.152 -9.641 -6.996 1 98.12 79 VAL A N 1
ATOM 584 C CA . VAL A 1 79 ? -7.137 -9.242 -7.996 1 98.12 79 VAL A CA 1
ATOM 585 C C . VAL A 1 79 ? -6.453 -9.062 -9.352 1 98.12 79 VAL A C 1
ATOM 587 O O . VAL A 1 79 ? -6.953 -9.547 -10.367 1 98.12 79 VAL A O 1
ATOM 590 N N . ARG A 1 80 ? -5.301 -8.43 -9.344 1 96.81 80 ARG A N 1
ATOM 591 C CA . ARG A 1 80 ? -4.582 -8.211 -10.594 1 96.81 80 ARG A CA 1
ATOM 592 C C . ARG A 1 80 ? -4.207 -9.539 -11.242 1 96.81 80 ARG A C 1
ATOM 594 O O . ARG A 1 80 ? -4.359 -9.703 -12.453 1 96.81 80 ARG A O 1
ATOM 601 N N . LYS A 1 81 ? -3.773 -10.5 -10.438 1 97 81 LYS A N 1
ATOM 602 C CA . LYS A 1 81 ? -3.326 -11.789 -10.961 1 97 81 LYS A CA 1
ATOM 603 C C . LYS A 1 81 ? -4.512 -12.648 -11.391 1 97 81 LYS A C 1
ATOM 605 O O . LYS A 1 81 ? -4.387 -13.484 -12.281 1 97 81 LYS A O 1
ATOM 610 N N . LEU A 1 82 ? -5.629 -12.461 -10.781 1 97.38 82 LEU A N 1
ATOM 611 C CA . LEU A 1 82 ? -6.848 -13.117 -11.25 1 97.38 82 LEU A CA 1
ATOM 612 C C . LEU A 1 82 ? -7.262 -12.586 -12.617 1 97.38 82 LEU A C 1
ATOM 614 O O . LEU A 1 82 ? -7.633 -13.359 -13.508 1 97.38 82 LEU A O 1
ATOM 618 N N . CYS A 1 83 ? -7.16 -11.289 -12.773 1 96.06 83 CYS A N 1
ATOM 619 C CA . CYS A 1 83 ? -7.527 -10.656 -14.031 1 96.06 83 CYS A CA 1
ATOM 620 C C . CYS A 1 83 ? -6.609 -11.117 -15.156 1 96.06 83 CYS A C 1
ATOM 622 O O . CYS A 1 83 ? -7.062 -11.359 -16.281 1 96.06 83 CYS A O 1
ATOM 624 N N . SER A 1 84 ? -5.297 -11.25 -14.836 1 92.31 84 SER A N 1
ATOM 625 C CA . SER A 1 84 ? -4.34 -11.648 -15.867 1 92.31 84 SER A CA 1
ATOM 626 C C . SER A 1 84 ? -4.383 -13.156 -16.109 1 92.31 84 SER A C 1
ATOM 628 O O . SER A 1 84 ? -3.846 -13.641 -17.109 1 92.31 84 SER A O 1
ATOM 630 N N . GLY A 1 85 ? -4.953 -13.852 -15.172 1 93.12 85 GLY A N 1
ATOM 631 C CA . GLY A 1 85 ? -5.027 -15.297 -15.297 1 93.12 85 GLY A CA 1
ATOM 632 C C . GLY A 1 85 ? -3.865 -16.016 -14.633 1 93.12 85 GLY A C 1
ATOM 633 O O . GLY A 1 85 ? -3.754 -17.234 -14.719 1 93.12 85 GLY A O 1
ATOM 634 N N . ASP A 1 86 ? -3.023 -15.289 -13.922 1 94.56 86 ASP A N 1
ATOM 635 C CA . ASP A 1 86 ? -1.884 -15.883 -13.234 1 94.56 86 ASP A CA 1
ATOM 636 C C . ASP A 1 86 ? -2.324 -16.578 -11.953 1 94.56 86 ASP A C 1
ATOM 638 O O . ASP A 1 86 ? -1.605 -17.438 -11.43 1 94.56 86 ASP A O 1
ATOM 642 N N . LEU A 1 87 ? -3.422 -16.234 -11.445 1 97.31 87 LEU A N 1
ATOM 643 C CA . LEU A 1 87 ? -4.168 -16.953 -10.422 1 97.31 87 LEU A CA 1
ATOM 644 C C . LEU A 1 87 ? -5.512 -17.438 -10.961 1 97.31 87 LEU A C 1
ATOM 646 O O . LEU A 1 87 ? -6.082 -16.812 -11.859 1 97.31 87 LEU A O 1
ATOM 650 N N . ASP A 1 88 ? -5.965 -18.469 -10.406 1 98.06 88 ASP A N 1
ATOM 651 C CA . ASP A 1 88 ? -7.234 -19.031 -10.867 1 98.06 88 ASP A CA 1
ATOM 652 C C . ASP A 1 88 ? -8.367 -18.703 -9.891 1 98.06 88 ASP A C 1
ATOM 654 O O . ASP A 1 88 ? -9.484 -18.391 -10.312 1 98.06 88 ASP A O 1
ATOM 658 N N . LEU A 1 89 ? -8.094 -18.781 -8.633 1 98.44 89 LEU A N 1
ATOM 659 C CA . LEU A 1 89 ? -9.023 -18.5 -7.535 1 98.44 89 LEU A CA 1
ATOM 660 C C . LEU A 1 89 ? -8.383 -17.562 -6.508 1 98.44 89 LEU A C 1
ATOM 662 O O . LEU A 1 89 ? -7.156 -17.438 -6.461 1 98.44 89 LEU A O 1
ATOM 666 N N . GLY A 1 90 ? -9.188 -16.922 -5.73 1 98.62 90 GLY A N 1
ATOM 667 C CA . GLY A 1 90 ? -8.688 -16.094 -4.645 1 98.62 90 GLY A CA 1
ATOM 668 C C . GLY A 1 90 ? -9.734 -15.773 -3.596 1 98.62 90 GLY A C 1
ATOM 669 O O . GLY A 1 90 ? -10.93 -15.867 -3.861 1 98.62 90 GLY A O 1
ATOM 670 N N . ILE A 1 91 ? -9.297 -15.492 -2.408 1 98.75 91 ILE A N 1
ATOM 671 C CA . ILE A 1 91 ? -10.141 -14.945 -1.353 1 98.75 91 ILE A CA 1
ATOM 672 C C . ILE A 1 91 ? -9.711 -13.516 -1.034 1 98.75 91 ILE A C 1
ATOM 674 O O . ILE A 1 91 ? -8.57 -13.281 -0.622 1 98.75 91 ILE A O 1
ATOM 678 N N . VAL A 1 92 ? -10.562 -12.594 -1.271 1 98.38 92 VAL A N 1
ATOM 679 C CA . VAL A 1 92 ? -10.266 -11.18 -1.087 1 98.38 92 VAL A CA 1
ATOM 680 C C . VAL A 1 92 ? -11.562 -10.422 -0.785 1 98.38 92 VAL A C 1
ATOM 682 O O . VAL A 1 92 ? -12.656 -10.938 -1.012 1 98.38 92 VAL A O 1
ATOM 685 N N . GLY A 1 93 ? -11.406 -9.281 -0.253 1 98.38 93 GLY A N 1
ATOM 686 C CA . GLY A 1 93 ? -12.578 -8.453 0.017 1 98.38 93 GLY A CA 1
ATOM 687 C C . GLY A 1 93 ? -13.234 -7.922 -1.242 1 98.38 93 GLY A C 1
ATOM 688 O O . GLY A 1 93 ? -12.555 -7.586 -2.211 1 98.38 93 GLY A O 1
ATOM 689 N N . TYR A 1 94 ? -14.531 -7.789 -1.136 1 97.94 94 TYR A N 1
ATOM 690 C CA . TYR A 1 94 ? -15.297 -7.281 -2.271 1 97.94 94 TYR A CA 1
ATOM 691 C C . TYR A 1 94 ? -14.875 -5.855 -2.615 1 97.94 94 TYR A C 1
ATOM 693 O O . TYR A 1 94 ? -14.891 -5.465 -3.785 1 97.94 94 TYR A O 1
ATOM 701 N N . ASP A 1 95 ? -14.477 -5.055 -1.596 1 98.19 95 ASP A N 1
ATOM 702 C CA . ASP A 1 95 ? -14 -3.693 -1.817 1 98.19 95 ASP A CA 1
ATOM 703 C C . ASP A 1 95 ? -12.797 -3.678 -2.752 1 98.19 95 ASP A C 1
ATOM 705 O O . ASP A 1 95 ? -12.727 -2.863 -3.674 1 98.19 95 ASP A O 1
ATOM 709 N N . ILE A 1 96 ? -11.891 -4.613 -2.555 1 98.19 96 ILE A N 1
ATOM 710 C CA . ILE A 1 96 ? -10.68 -4.688 -3.359 1 98.19 96 ILE A CA 1
ATOM 711 C C . ILE A 1 96 ? -11.031 -5.121 -4.781 1 98.19 96 ILE A C 1
ATOM 713 O O . ILE A 1 96 ? -10.5 -4.574 -5.754 1 98.19 96 ILE A O 1
ATOM 717 N N . ILE A 1 97 ? -11.93 -6.082 -4.914 1 97.81 97 ILE A N 1
ATOM 718 C CA . ILE A 1 97 ? -12.383 -6.523 -6.227 1 97.81 97 ILE A CA 1
ATOM 719 C C . ILE A 1 97 ? -12.992 -5.348 -6.984 1 97.81 97 ILE A C 1
ATOM 721 O O . ILE A 1 97 ? -12.633 -5.086 -8.133 1 97.81 97 ILE A O 1
ATOM 725 N N . SER A 1 98 ? -13.859 -4.621 -6.316 1 97.56 98 SER A N 1
ATOM 726 C CA . SER A 1 98 ? -14.578 -3.518 -6.945 1 97.56 98 SER A CA 1
ATOM 727 C C . SER A 1 98 ? -13.617 -2.428 -7.414 1 97.56 98 SER A C 1
ATOM 729 O O . SER A 1 98 ? -13.781 -1.872 -8.5 1 97.56 98 SER A O 1
ATOM 731 N N . GLU A 1 99 ? -12.609 -2.145 -6.613 1 98 99 GLU A N 1
ATOM 732 C CA . GLU A 1 99 ? -11.68 -1.062 -6.914 1 98 99 GLU A CA 1
ATOM 733 C C . GLU A 1 99 ? -10.711 -1.462 -8.023 1 98 99 GLU A C 1
ATOM 735 O O . GLU A 1 99 ? -10.414 -0.662 -8.914 1 98 99 GLU A O 1
ATOM 740 N N . TYR A 1 100 ? -10.289 -2.715 -8.031 1 96.81 100 TYR A N 1
ATOM 741 C CA . TYR A 1 100 ? -9.141 -3.049 -8.867 1 96.81 100 TYR A CA 1
ATOM 742 C C . TYR A 1 100 ? -9.57 -3.826 -10.102 1 96.81 100 TYR A C 1
ATOM 744 O O . TYR A 1 100 ? -8.844 -3.875 -11.094 1 96.81 100 TYR A O 1
ATOM 752 N N . ALA A 1 101 ? -10.688 -4.492 -10.109 1 94.19 101 ALA A N 1
ATOM 753 C CA . ALA A 1 101 ? -11.203 -5.113 -11.328 1 94.19 101 ALA A CA 1
ATOM 754 C C . ALA A 1 101 ? -11.852 -4.078 -12.242 1 94.19 101 ALA A C 1
ATOM 756 O O . ALA A 1 101 ? -11.984 -4.297 -13.445 1 94.19 101 ALA A O 1
ATOM 757 N N . GLN A 1 102 ? -12.273 -2.945 -11.609 1 91 102 GLN A N 1
ATOM 758 C CA . GLN A 1 102 ? -12.797 -1.777 -12.312 1 91 102 GLN A CA 1
ATOM 759 C C . GLN A 1 102 ? -13.938 -2.16 -13.25 1 91 102 GLN A C 1
ATOM 761 O O . GLN A 1 102 ? -13.969 -1.735 -14.406 1 91 102 GLN A O 1
ATOM 766 N N . GLY A 1 103 ? -14.781 -3.041 -12.781 1 83.19 103 GLY A N 1
ATOM 767 C CA . GLY A 1 103 ? -15.977 -3.385 -13.523 1 83.19 103 GLY A CA 1
ATOM 768 C C . GLY A 1 103 ? -15.719 -4.344 -14.672 1 83.19 103 GLY A C 1
ATOM 769 O O . GLY A 1 103 ? -16.641 -4.688 -15.422 1 83.19 103 GLY A O 1
ATOM 770 N N . ASN A 1 104 ? -14.477 -4.766 -14.734 1 83.94 104 ASN A N 1
ATOM 771 C CA . ASN A 1 104 ? -14.195 -5.699 -15.812 1 83.94 104 ASN A CA 1
ATOM 772 C C . ASN A 1 104 ? -14.797 -7.074 -15.539 1 83.94 104 ASN A C 1
ATOM 774 O O . ASN A 1 104 ? -14.984 -7.457 -14.383 1 83.94 104 ASN A O 1
ATOM 778 N N . ASP A 1 105 ? -15.18 -7.766 -16.625 1 86.69 105 ASP A N 1
ATOM 779 C CA . ASP A 1 105 ? -15.859 -9.055 -16.547 1 86.69 105 ASP A CA 1
ATOM 780 C C . ASP A 1 105 ? -14.859 -10.203 -16.484 1 86.69 105 ASP A C 1
ATOM 782 O O . ASP A 1 105 ? -15.188 -11.336 -16.844 1 86.69 105 ASP A O 1
ATOM 786 N N . ASP A 1 106 ? -13.758 -9.852 -15.984 1 92.5 106 ASP A N 1
ATOM 787 C CA . ASP A 1 106 ? -12.703 -10.859 -15.938 1 92.5 106 ASP A CA 1
ATOM 788 C C . ASP A 1 106 ? -12.844 -11.758 -14.711 1 92.5 106 ASP A C 1
ATOM 790 O O . ASP A 1 106 ? -12.227 -12.82 -14.641 1 92.5 106 ASP A O 1
ATOM 794 N N . LEU A 1 107 ? -13.664 -11.375 -13.836 1 96.44 107 LEU A N 1
ATOM 795 C CA . LEU A 1 107 ? -13.766 -12.086 -12.562 1 96.44 107 LEU A CA 1
ATOM 796 C C . LEU A 1 107 ? -15.18 -12.602 -12.336 1 96.44 107 LEU A C 1
ATOM 798 O O . LEU A 1 107 ? -16.156 -11.977 -12.766 1 96.44 107 LEU A O 1
ATOM 802 N N . VAL A 1 108 ? -15.211 -13.719 -11.742 1 95.5 108 VAL A N 1
ATOM 803 C CA . VAL A 1 108 ? -16.469 -14.328 -11.336 1 95.5 108 VAL A CA 1
ATOM 804 C C . VAL A 1 108 ? -16.5 -14.516 -9.82 1 95.5 108 VAL A C 1
ATOM 806 O O . VAL A 1 108 ? -15.625 -15.188 -9.258 1 95.5 108 VAL A O 1
ATOM 809 N N . ILE A 1 109 ? -17.469 -13.914 -9.234 1 95.31 109 ILE A N 1
ATOM 810 C CA . ILE A 1 109 ? -17.641 -14.133 -7.801 1 95.31 109 ILE A CA 1
ATOM 811 C C . ILE A 1 109 ? -18.297 -15.492 -7.562 1 95.31 109 ILE A C 1
ATOM 813 O O . ILE A 1 109 ? -19.469 -15.688 -7.918 1 95.31 109 ILE A O 1
ATOM 817 N N . ILE A 1 110 ? -17.594 -16.391 -6.926 1 95.12 110 ILE A N 1
ATOM 818 C CA . ILE A 1 110 ? -18.078 -17.734 -6.652 1 95.12 110 ILE A CA 1
ATOM 819 C C . ILE A 1 110 ? -18.938 -17.719 -5.391 1 95.12 110 ILE A C 1
ATOM 821 O O . ILE A 1 110 ? -20 -18.328 -5.352 1 95.12 110 ILE A O 1
ATOM 825 N N . HIS A 1 111 ? -18.406 -17.094 -4.383 1 95.62 111 HIS A N 1
ATOM 826 C CA . HIS A 1 111 ? -19.125 -16.891 -3.125 1 95.62 111 HIS A CA 1
ATOM 827 C C . HIS A 1 111 ? -18.922 -15.484 -2.596 1 95.62 111 HIS A C 1
ATOM 829 O O . HIS A 1 111 ? -17.797 -15.055 -2.354 1 95.62 111 HIS A O 1
ATOM 835 N N . ASP A 1 112 ? -19.984 -14.773 -2.311 1 94.38 112 ASP A N 1
ATOM 836 C CA . ASP A 1 112 ? -19.891 -13.336 -2.057 1 94.38 112 ASP A CA 1
ATOM 837 C C . ASP A 1 112 ? -19.969 -13.039 -0.562 1 94.38 112 ASP A C 1
ATOM 839 O O . ASP A 1 112 ? -19.922 -11.875 -0.154 1 94.38 112 ASP A O 1
ATOM 843 N N . ALA A 1 113 ? -20.094 -14.07 0.266 1 95.19 113 ALA A N 1
ATOM 844 C CA . ALA A 1 113 ? -20.297 -13.836 1.693 1 95.19 113 ALA A CA 1
ATOM 845 C C . ALA A 1 113 ? -19.609 -14.914 2.527 1 95.19 113 ALA A C 1
ATOM 847 O O . ALA A 1 113 ? -20.266 -15.836 3.021 1 95.19 113 ALA A O 1
ATOM 848 N N . LEU A 1 114 ? -18.344 -14.734 2.824 1 96.62 114 LEU A N 1
ATOM 849 C CA . LEU A 1 114 ? -17.609 -15.719 3.609 1 96.62 114 LEU A CA 1
ATOM 850 C C . LEU A 1 114 ? -17.672 -15.391 5.098 1 96.62 114 LEU A C 1
ATOM 852 O O . LEU A 1 114 ? -17.047 -16.062 5.918 1 96.62 114 LEU A O 1
ATOM 856 N N . ASP A 1 115 ? -18.375 -14.359 5.453 1 95.62 115 ASP A N 1
ATOM 857 C CA . ASP A 1 115 ? -18.828 -14 6.793 1 95.62 115 ASP A CA 1
ATOM 858 C C . ASP A 1 115 ? -17.656 -13.547 7.668 1 95.62 115 ASP A C 1
ATOM 860 O O . ASP A 1 115 ? -17.578 -13.922 8.844 1 95.62 115 ASP A O 1
ATOM 864 N N . PHE A 1 116 ? -16.703 -12.906 7.176 1 96.44 116 PHE A N 1
ATOM 865 C CA . PHE A 1 116 ? -15.672 -12.164 7.891 1 96.44 116 PHE A CA 1
ATOM 866 C C . PHE A 1 116 ? -15.164 -11 7.051 1 96.44 116 PHE A C 1
ATOM 868 O O . PHE A 1 116 ? -15.469 -10.906 5.859 1 96.44 116 PHE A O 1
ATOM 875 N N . GLY A 1 117 ? -14.5 -10.094 7.699 1 97.19 117 GLY A N 1
ATOM 876 C CA . GLY A 1 117 ? -14 -8.914 6.996 1 97.19 117 GLY A CA 1
ATOM 877 C C . GLY A 1 117 ? -15.094 -7.918 6.66 1 97.19 117 GLY A C 1
ATOM 878 O O . GLY A 1 117 ? -15.023 -7.242 5.633 1 97.19 117 GLY A O 1
ATOM 879 N N . HIS A 1 118 ? -16.062 -7.816 7.492 1 97.56 118 HIS A N 1
ATOM 880 C CA . HIS A 1 118 ? -17.203 -6.93 7.262 1 97.56 118 HIS A CA 1
ATOM 881 C C . HIS A 1 118 ? -16.797 -5.469 7.402 1 97.56 118 HIS A C 1
ATOM 883 O O . HIS A 1 118 ? -16.156 -5.086 8.383 1 97.56 118 HIS A O 1
ATOM 889 N N . CYS A 1 119 ? -17.172 -4.715 6.402 1 98.06 119 CYS A N 1
ATOM 890 C CA . CYS A 1 119 ? -16.984 -3.266 6.418 1 98.06 119 CYS A CA 1
ATOM 891 C C . CYS A 1 119 ? -17.812 -2.604 5.32 1 98.06 119 CYS A C 1
ATOM 893 O O . CYS A 1 119 ? -18.562 -3.275 4.609 1 98.06 119 CYS A O 1
ATOM 895 N N . ARG A 1 120 ? -17.781 -1.33 5.301 1 98.56 120 ARG A N 1
ATOM 896 C CA . ARG A 1 120 ? -18.391 -0.564 4.227 1 98.56 120 ARG A CA 1
ATOM 897 C C . ARG A 1 120 ? -17.5 0.584 3.779 1 98.56 120 ARG A C 1
ATOM 899 O O . ARG A 1 120 ? -16.75 1.149 4.586 1 98.56 120 ARG A O 1
ATOM 906 N N . LEU A 1 121 ? -17.547 0.814 2.49 1 98.81 121 LEU A N 1
ATOM 907 C CA . LEU A 1 121 ? -16.922 2.014 1.939 1 98.81 121 LEU A CA 1
ATOM 908 C C . LEU A 1 121 ? -17.891 3.191 1.972 1 98.81 121 LEU A C 1
ATOM 910 O O . LEU A 1 121 ? -18.984 3.123 1.387 1 98.81 121 LEU A O 1
ATOM 914 N N . SER A 1 122 ? -17.453 4.27 2.633 1 98.81 122 SER A N 1
ATOM 915 C CA . SER A 1 122 ? -18.422 5.328 2.891 1 98.81 122 SER A CA 1
ATOM 916 C C . SER A 1 122 ? -17.812 6.707 2.693 1 98.81 122 SER A C 1
ATOM 918 O O . SER A 1 122 ? -16.609 6.891 2.896 1 98.81 122 SER A O 1
ATOM 920 N N . LEU A 1 123 ? -18.641 7.602 2.303 1 98.81 123 LEU A N 1
ATOM 921 C CA . LEU A 1 123 ? -18.312 9.023 2.271 1 98.81 123 LEU A CA 1
ATOM 922 C C . LEU A 1 123 ? -18.469 9.648 3.654 1 98.81 123 LEU A C 1
ATOM 924 O O . LEU A 1 123 ? -19.484 9.43 4.324 1 98.81 123 LEU A O 1
ATOM 928 N N . ALA A 1 124 ? -17.453 10.391 4.094 1 98.88 124 ALA A N 1
ATOM 929 C CA . ALA A 1 124 ? -17.516 11.055 5.395 1 98.88 124 ALA A CA 1
ATOM 930 C C . ALA A 1 124 ? -17.047 12.508 5.293 1 98.88 124 ALA A C 1
ATOM 932 O O . ALA A 1 124 ? -16.188 12.828 4.477 1 98.88 124 ALA A O 1
ATOM 933 N N . VAL A 1 125 ? -17.672 13.375 6.125 1 98.88 125 VAL A N 1
ATOM 934 C CA . VAL A 1 125 ? -17.359 14.797 6.156 1 98.88 125 VAL A CA 1
ATOM 935 C C . VAL A 1 125 ? -17.125 15.242 7.598 1 98.88 125 VAL A C 1
ATOM 937 O O . VAL A 1 125 ? -17.453 14.523 8.539 1 98.88 125 VAL A O 1
ATOM 940 N N . PRO A 1 126 ? -16.516 16.422 7.797 1 98.75 126 PRO A N 1
ATOM 941 C CA . PRO A 1 126 ? -16.359 16.938 9.156 1 98.75 126 PRO A CA 1
ATOM 942 C C . PRO A 1 126 ? -17.688 17.156 9.867 1 98.75 126 PRO A C 1
ATOM 944 O O . PRO A 1 126 ? -18.688 17.469 9.219 1 98.75 126 PRO A O 1
ATOM 947 N N . LYS A 1 127 ? -17.641 17.047 11.164 1 98.12 127 LYS A N 1
ATOM 948 C CA . LYS A 1 127 ? -18.844 17.219 11.984 1 98.12 127 LYS A CA 1
ATOM 949 C C . LYS A 1 127 ? -19.172 18.703 12.156 1 98.12 127 LYS A C 1
ATOM 951 O O . LYS A 1 127 ? -20.328 19.047 12.445 1 98.12 127 LYS A O 1
ATOM 956 N N . GLU A 1 128 ? -18.203 19.531 12.008 1 96.56 128 GLU A N 1
ATOM 957 C CA . GLU A 1 128 ? -18.359 20.953 12.336 1 96.56 128 GLU A CA 1
ATOM 958 C C . GLU A 1 128 ? -18.062 21.828 11.125 1 96.56 128 GLU A C 1
ATOM 960 O O . GLU A 1 128 ? -17.891 21.328 10.016 1 96.56 128 GLU A O 1
ATOM 965 N N . GLY A 1 129 ? -18.188 23.125 11.336 1 95.31 129 GLY A N 1
ATOM 966 C CA . GLY A 1 129 ? -17.938 24.078 10.258 1 95.31 129 GLY A CA 1
ATOM 967 C C . GLY A 1 129 ? -19.031 24.109 9.219 1 95.31 129 GLY A C 1
ATOM 968 O O . GLY A 1 129 ? -20.219 24.062 9.562 1 95.31 129 GLY A O 1
ATOM 969 N N . ILE A 1 130 ? -18.641 24.203 7.992 1 95.25 130 ILE A N 1
ATOM 970 C CA . ILE A 1 130 ? -19.609 24.344 6.906 1 95.25 130 ILE A CA 1
ATOM 971 C C . ILE A 1 130 ? -20.406 23.062 6.75 1 95.25 130 ILE A C 1
ATOM 973 O O . ILE A 1 130 ? -21.438 23.047 6.066 1 95.25 130 ILE A O 1
ATOM 977 N N . PHE A 1 131 ? -19.984 22.016 7.43 1 98 131 PHE A N 1
ATOM 978 C CA . PHE A 1 131 ? -20.641 20.719 7.27 1 98 131 PHE A CA 1
ATOM 979 C C . PHE A 1 131 ? -21.578 20.438 8.445 1 98 131 PHE A C 1
ATOM 981 O O . PHE A 1 131 ? -22.172 19.359 8.516 1 98 131 PHE A O 1
ATOM 988 N N . ASP A 1 132 ? -21.719 21.297 9.344 1 96.94 132 ASP A N 1
ATOM 989 C CA . ASP A 1 132 ? -22.469 21.094 10.578 1 96.94 132 ASP A CA 1
ATOM 990 C C . ASP A 1 132 ? -23.875 20.594 10.289 1 96.94 132 ASP A C 1
ATOM 992 O O . ASP A 1 132 ? -24.359 19.672 10.945 1 96.94 132 ASP A O 1
ATOM 996 N N . SER A 1 133 ? -24.5 21.141 9.234 1 96.94 133 SER A N 1
ATOM 997 C CA . SER A 1 133 ? -25.891 20.812 8.938 1 96.94 133 SER A CA 1
ATOM 998 C C . SER A 1 133 ? -25.984 19.812 7.793 1 96.94 133 SER A C 1
ATOM 1000 O O . SER A 1 133 ? -27.062 19.578 7.25 1 96.94 133 SER A O 1
ATOM 1002 N N . ILE A 1 134 ? -24.891 19.266 7.434 1 98.19 134 ILE A N 1
ATOM 1003 C CA . ILE A 1 134 ? -24.875 18.297 6.336 1 98.19 134 ILE A CA 1
ATOM 1004 C C . ILE A 1 134 ? -25.047 16.891 6.891 1 98.19 134 ILE A C 1
ATOM 1006 O O . ILE A 1 134 ? -24.141 16.359 7.535 1 98.19 134 ILE A O 1
ATOM 1010 N N . ASN A 1 135 ? -26.188 16.266 6.59 1 98.12 135 ASN A N 1
ATOM 1011 C CA . ASN A 1 135 ? -26.453 14.945 7.168 1 98.12 135 ASN A CA 1
ATOM 1012 C C . ASN A 1 135 ? -26.797 13.922 6.09 1 98.12 135 ASN A C 1
ATOM 1014 O O . ASN A 1 135 ? -26.781 12.719 6.352 1 98.12 135 ASN A O 1
ATOM 1018 N N . THR A 1 136 ? -27.094 14.391 4.898 1 98.5 136 THR A N 1
ATOM 1019 C CA . THR A 1 136 ? -27.438 13.5 3.789 1 98.5 136 THR A CA 1
ATOM 1020 C C . THR A 1 136 ? -26.562 13.797 2.574 1 98.5 136 THR A C 1
ATOM 1022 O O . THR A 1 136 ? -25.969 14.875 2.473 1 98.5 136 THR A O 1
ATOM 1025 N N . LEU A 1 137 ? -26.562 12.828 1.703 1 98.62 137 LEU A N 1
ATOM 1026 C CA . LEU A 1 137 ? -25.859 13.016 0.441 1 98.62 137 LEU A CA 1
ATOM 1027 C C . LEU A 1 137 ? -26.438 14.188 -0.34 1 98.62 137 LEU A C 1
ATOM 1029 O O . LEU A 1 137 ? -25.688 14.938 -0.98 1 98.62 137 LEU A O 1
ATOM 1033 N N . GLU A 1 138 ? -27.703 14.336 -0.276 1 98.12 138 GLU A N 1
ATOM 1034 C CA . GLU A 1 138 ? -28.375 15.438 -0.946 1 98.12 138 GLU A CA 1
ATOM 1035 C C . GLU A 1 138 ? -27.938 16.781 -0.377 1 98.12 138 GLU A C 1
ATOM 1037 O O . GLU A 1 138 ? -27.734 17.75 -1.124 1 98.12 138 GLU A O 1
ATOM 1042 N N . ASP A 1 139 ? -27.859 16.828 0.969 1 98.44 139 ASP A N 1
ATOM 1043 C CA . ASP A 1 139 ? -27.359 18.047 1.595 1 98.44 139 ASP A CA 1
ATOM 1044 C C . ASP A 1 139 ? -25.984 18.422 1.025 1 98.44 139 ASP A C 1
ATOM 1046 O O . ASP A 1 139 ? -25.75 19.578 0.693 1 98.44 139 ASP A O 1
ATOM 1050 N N . LEU A 1 140 ? -25.125 17.438 0.908 1 98.56 140 LEU A N 1
ATOM 1051 C CA . LEU A 1 140 ? -23.766 17.656 0.437 1 98.56 140 LEU A CA 1
ATOM 1052 C C . LEU A 1 140 ? -23.766 18.094 -1.021 1 98.56 140 LEU A C 1
ATOM 1054 O O . LEU A 1 140 ? -23.047 19.031 -1.386 1 98.56 140 LEU A O 1
ATOM 1058 N N . LEU A 1 141 ? -24.562 17.453 -1.823 1 97.94 141 LEU A N 1
ATOM 1059 C CA . LEU A 1 141 ? -24.672 17.75 -3.248 1 97.94 141 LEU A CA 1
ATOM 1060 C C . LEU A 1 141 ? -25.125 19.188 -3.469 1 97.94 141 LEU A C 1
ATOM 1062 O O . LEU A 1 141 ? -24.656 19.859 -4.395 1 97.94 141 LEU A O 1
ATOM 1066 N N . ASN A 1 142 ? -25.938 19.719 -2.596 1 97.25 142 ASN A N 1
ATOM 1067 C CA . ASN A 1 142 ? -26.609 21 -2.801 1 97.25 142 ASN A CA 1
ATOM 1068 C C . ASN A 1 142 ? -25.828 22.141 -2.16 1 97.25 142 ASN A C 1
ATOM 1070 O O . ASN A 1 142 ? -26.266 23.297 -2.189 1 97.25 142 ASN A O 1
ATOM 1074 N N . MET A 1 143 ? -24.719 21.766 -1.572 1 97.12 143 MET A N 1
ATOM 1075 C CA . MET A 1 143 ? -23.891 22.844 -1.05 1 97.12 143 MET A CA 1
ATOM 1076 C C . MET A 1 143 ? -23.438 23.781 -2.17 1 97.12 143 MET A C 1
ATOM 1078 O O . MET A 1 143 ? -22.969 23.328 -3.213 1 97.12 143 MET A O 1
ATOM 1082 N N . PRO A 1 144 ? -23.531 25.109 -1.949 1 94.44 144 PRO A N 1
ATOM 1083 C CA . PRO A 1 144 ? -23.203 26.062 -3.006 1 94.44 144 PRO A CA 1
ATOM 1084 C C . PRO A 1 144 ? -21.703 26.25 -3.191 1 94.44 144 PRO A C 1
ATOM 1086 O O . PRO A 1 144 ? -21.266 26.844 -4.172 1 94.44 144 PRO A O 1
ATOM 1089 N N . GLN A 1 145 ? -20.891 25.672 -2.338 1 92.75 145 GLN A N 1
ATOM 1090 C CA . GLN A 1 145 ? -19.438 25.859 -2.309 1 92.75 145 GLN A CA 1
ATOM 1091 C C . GLN A 1 145 ? -18.781 25.172 -3.496 1 92.75 145 GLN A C 1
ATOM 1093 O O . GLN A 1 145 ? -17.672 25.531 -3.893 1 92.75 145 GLN A O 1
ATOM 1098 N N . TRP A 1 146 ? -19.438 24.219 -4.047 1 96.06 146 TRP A N 1
ATOM 1099 C CA . TRP A 1 146 ? -18.797 23.391 -5.066 1 96.06 146 TRP A CA 1
ATOM 1100 C C . TRP A 1 146 ? -18.969 24.016 -6.449 1 96.06 146 TRP A C 1
ATOM 1102 O O . TRP A 1 146 ? -20.078 24.109 -6.953 1 96.06 146 TRP A O 1
ATOM 1112 N N . THR A 1 147 ? -17.875 24.438 -7.074 1 96.31 147 THR A N 1
ATOM 1113 C CA . THR A 1 147 ? -17.844 25.016 -8.414 1 96.31 147 THR A CA 1
ATOM 1114 C C . THR A 1 147 ? -16.672 24.438 -9.219 1 96.31 147 THR A C 1
ATOM 1116 O O . THR A 1 147 ? -15.898 23.625 -8.703 1 96.31 147 THR A O 1
ATOM 1119 N N . GLU A 1 148 ? -16.625 24.766 -10.445 1 95.81 148 GLU A N 1
ATOM 1120 C CA . GLU A 1 148 ? -15.5 24.344 -11.273 1 95.81 148 GLU A CA 1
ATOM 1121 C C . GLU A 1 148 ? -14.188 24.875 -10.711 1 95.81 148 GLU A C 1
ATOM 1123 O O . GLU A 1 148 ? -13.172 24.188 -10.734 1 95.81 148 GLU A O 1
ATOM 1128 N N . GLU A 1 149 ? -14.234 26.078 -10.188 1 95.69 149 GLU A N 1
ATOM 1129 C CA . GLU A 1 149 ? -13.055 26.734 -9.633 1 95.69 149 GLU A CA 1
ATOM 1130 C C . GLU A 1 149 ? -12.719 26.203 -8.25 1 95.69 149 GLU A C 1
ATOM 1132 O O . GLU A 1 149 ? -11.555 26.234 -7.832 1 95.69 149 GLU A O 1
ATOM 1137 N N . ARG A 1 150 ? -13.812 25.766 -7.609 1 95.94 150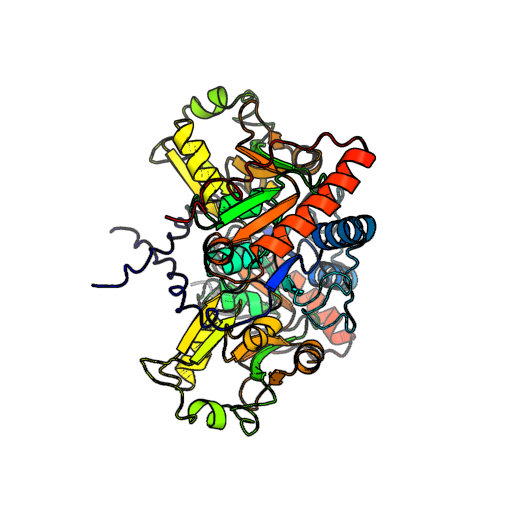 ARG A N 1
ATOM 1138 C CA . ARG A 1 150 ? -13.625 25.203 -6.273 1 95.94 150 ARG A CA 1
ATOM 1139 C C . ARG A 1 150 ? -14.336 23.859 -6.137 1 95.94 150 ARG A C 1
ATOM 1141 O O . ARG A 1 150 ? -15.344 23.75 -5.438 1 95.94 150 ARG A O 1
ATOM 1148 N N . PRO A 1 151 ? -13.773 22.906 -6.707 1 98.19 151 PRO A N 1
ATOM 1149 C CA . PRO A 1 151 ? -14.398 21.594 -6.605 1 98.19 151 PRO A CA 1
ATOM 1150 C C . PRO A 1 151 ? -14.312 21 -5.195 1 98.19 151 PRO A C 1
ATOM 1152 O O . PRO A 1 151 ? -13.445 21.391 -4.41 1 98.19 151 PRO A O 1
ATOM 1155 N N . MET A 1 152 ? -15.227 20.141 -4.844 1 98.38 152 MET A N 1
ATOM 1156 C CA . MET A 1 152 ? -15.133 19.375 -3.604 1 98.38 152 MET A CA 1
ATOM 1157 C C . MET A 1 152 ? -13.914 18.453 -3.623 1 98.38 152 MET A C 1
ATOM 1159 O O . MET A 1 152 ? -13.781 17.609 -4.508 1 98.38 152 MET A O 1
ATOM 1163 N N . ARG A 1 153 ? -13.055 18.656 -2.678 1 98.19 153 ARG A N 1
ATOM 1164 C CA . ARG A 1 153 ? -11.844 17.844 -2.59 1 98.19 153 ARG A CA 1
ATOM 1165 C C . ARG A 1 153 ? -12.094 16.562 -1.789 1 98.19 153 ARG A C 1
ATOM 1167 O O . ARG A 1 153 ? -12.43 16.625 -0.605 1 98.19 153 ARG A O 1
ATOM 1174 N N . VAL A 1 154 ? -11.891 15.398 -2.475 1 98.75 154 VAL A N 1
ATOM 1175 C CA . VAL A 1 154 ? -12.133 14.109 -1.841 1 98.75 154 VAL A CA 1
ATOM 1176 C C . VAL A 1 154 ? -10.836 13.297 -1.823 1 98.75 154 VAL A C 1
ATOM 1178 O O . VAL A 1 154 ? -10.203 13.109 -2.863 1 98.75 154 VAL A O 1
ATOM 1181 N N . VAL A 1 155 ? -10.445 12.836 -0.629 1 98.56 155 VAL A N 1
ATOM 1182 C CA . VAL A 1 155 ? -9.281 11.953 -0.535 1 98.56 155 VAL A CA 1
ATOM 1183 C C . VAL A 1 155 ? -9.742 10.516 -0.335 1 98.56 155 VAL A C 1
ATOM 1185 O O . VAL A 1 155 ? -10.688 10.25 0.407 1 98.56 155 VAL A O 1
ATOM 1188 N N . THR A 1 156 ? -9.086 9.609 -1.015 1 98.62 156 THR A N 1
ATOM 1189 C CA . THR A 1 156 ? -9.5 8.211 -0.914 1 98.62 156 THR A CA 1
ATOM 1190 C C . THR A 1 156 ? -8.406 7.289 -1.455 1 98.62 156 THR A C 1
ATOM 1192 O O . THR A 1 156 ? -7.555 7.719 -2.236 1 98.62 156 THR A O 1
ATOM 1195 N N . GLY A 1 157 ? -8.414 6.109 -0.952 1 97.69 157 GLY A N 1
ATOM 1196 C CA . GLY A 1 157 ? -7.672 5.027 -1.582 1 97.69 157 GLY A CA 1
ATOM 1197 C C . GLY A 1 157 ? -8.492 4.266 -2.607 1 97.69 157 GLY A C 1
ATOM 1198 O O . GLY A 1 157 ? -7.965 3.391 -3.299 1 97.69 157 GLY A O 1
ATOM 1199 N N . PHE A 1 158 ? -9.727 4.594 -2.771 1 98.19 158 PHE A N 1
ATOM 1200 C CA . PHE A 1 158 ? -10.664 3.961 -3.691 1 98.19 158 PHE A CA 1
ATOM 1201 C C . PHE A 1 158 ? -11.109 4.941 -4.77 1 98.19 158 PHE A C 1
ATOM 1203 O O . PHE A 1 158 ? -12.297 5.27 -4.863 1 98.19 158 PHE A O 1
ATOM 1210 N N . GLY A 1 159 ? -10.195 5.258 -5.609 1 97.94 159 GLY A N 1
ATOM 1211 C CA . GLY A 1 159 ? -10.438 6.312 -6.582 1 97.94 159 GLY A CA 1
ATOM 1212 C C . GLY A 1 159 ? -11.461 5.93 -7.629 1 97.94 159 GLY A C 1
ATOM 1213 O O . GLY A 1 159 ? -12.266 6.766 -8.055 1 97.94 159 GLY A O 1
ATOM 1214 N N . TYR A 1 160 ? -11.461 4.715 -8.078 1 97.81 160 TYR A N 1
ATOM 1215 C CA . TYR A 1 160 ? -12.375 4.289 -9.133 1 97.81 160 TYR A CA 1
ATOM 1216 C C . TYR A 1 160 ? -13.805 4.219 -8.625 1 97.81 160 TYR A C 1
ATOM 1218 O O . TYR A 1 160 ? -14.703 4.855 -9.18 1 97.81 160 TYR A O 1
ATOM 1226 N N . VAL A 1 161 ? -13.984 3.516 -7.508 1 97.88 161 VAL A N 1
ATOM 1227 C CA . VAL A 1 161 ? -15.328 3.289 -6.973 1 97.88 161 VAL A CA 1
ATOM 1228 C C . VAL A 1 161 ? -15.898 4.602 -6.438 1 97.88 161 VAL A C 1
ATOM 1230 O O . VAL A 1 161 ? -17.078 4.891 -6.625 1 97.88 161 VAL A O 1
ATOM 1233 N N . GLY A 1 162 ? -15.031 5.379 -5.801 1 98.31 162 GLY A N 1
ATOM 1234 C CA . GLY A 1 162 ? -15.469 6.672 -5.297 1 98.31 162 GLY A CA 1
ATOM 1235 C C . GLY A 1 162 ? -15.922 7.613 -6.391 1 98.31 162 GLY A C 1
ATOM 1236 O O . GLY A 1 162 ? -16.984 8.227 -6.285 1 98.31 162 GLY A O 1
ATOM 1237 N N . ALA A 1 163 ? -15.125 7.715 -7.41 1 98.12 163 ALA A N 1
ATOM 1238 C CA . ALA A 1 163 ? -15.453 8.602 -8.523 1 98.12 163 ALA A CA 1
ATOM 1239 C C . ALA A 1 163 ? -16.734 8.156 -9.219 1 98.12 163 ALA A C 1
ATOM 1241 O O . ALA A 1 163 ? -17.594 8.984 -9.539 1 98.12 163 ALA A O 1
ATOM 1242 N N . LYS A 1 164 ? -16.844 6.891 -9.469 1 97.88 164 LYS A N 1
ATOM 1243 C CA . LYS A 1 164 ? -18.031 6.348 -10.102 1 97.88 164 LYS A CA 1
ATOM 1244 C C . LYS A 1 164 ? -19.281 6.676 -9.289 1 97.88 164 LYS A C 1
ATOM 1246 O O . LYS A 1 164 ? -20.297 7.129 -9.844 1 97.88 164 LYS A O 1
ATOM 1251 N N . PHE A 1 165 ? -19.234 6.441 -8.047 1 98.5 165 PHE A N 1
ATOM 1252 C CA . PHE A 1 165 ? -20.359 6.672 -7.148 1 98.5 165 PHE A CA 1
ATOM 1253 C C . PHE A 1 165 ? -20.797 8.133 -7.184 1 98.5 165 PHE A C 1
ATOM 1255 O O . PHE A 1 165 ? -21.969 8.438 -7.359 1 98.5 165 PHE A O 1
ATOM 1262 N N . LEU A 1 166 ? -19.781 9.062 -6.98 1 98.69 166 LEU A N 1
ATOM 1263 C CA . LEU A 1 166 ? -20.125 10.484 -6.914 1 98.69 166 LEU A CA 1
ATOM 1264 C C . LEU A 1 166 ? -20.672 10.977 -8.25 1 98.69 166 LEU A C 1
ATOM 1266 O O . LEU A 1 166 ? -21.594 11.781 -8.281 1 98.69 166 LEU A O 1
ATOM 1270 N N . LYS A 1 167 ? -20.125 10.5 -9.281 1 98.19 167 LYS A N 1
ATOM 1271 C CA . LYS A 1 167 ? -20.625 10.844 -10.609 1 98.19 167 LYS A CA 1
ATOM 1272 C C . LYS A 1 167 ? -22.062 10.383 -10.789 1 98.19 167 LYS A C 1
ATOM 1274 O O . LYS A 1 167 ? -22.922 11.156 -11.234 1 98.19 167 LYS A O 1
ATOM 1279 N N . GLU A 1 168 ? -22.312 9.164 -10.438 1 98.12 168 GLU A N 1
ATOM 1280 C CA . GLU A 1 168 ? -23.641 8.586 -10.57 1 98.12 168 GLU A CA 1
ATOM 1281 C C . GLU A 1 168 ? -24.656 9.336 -9.711 1 98.12 168 GLU A C 1
ATOM 1283 O O . GLU A 1 168 ? -25.844 9.398 -10.047 1 98.12 168 GLU A O 1
ATOM 1288 N N . LYS A 1 169 ? -24.172 9.914 -8.633 1 98.31 169 LYS A N 1
ATOM 1289 C CA . LYS A 1 169 ? -25.062 10.617 -7.703 1 98.31 169 LYS A CA 1
ATOM 1290 C C . LYS A 1 169 ? -25.203 12.086 -8.086 1 98.31 169 LYS A C 1
ATOM 1292 O O . LYS A 1 169 ? -25.891 12.844 -7.402 1 98.31 169 LYS A O 1
ATOM 1297 N N . GLY A 1 170 ? -24.469 12.578 -9.109 1 97.88 170 GLY A N 1
ATOM 1298 C CA . GLY A 1 170 ? -24.734 13.891 -9.672 1 97.88 170 GLY A CA 1
ATOM 1299 C C . GLY A 1 170 ? -23.703 14.93 -9.297 1 97.88 170 GLY A C 1
ATOM 1300 O O . GLY A 1 170 ? -23.859 16.109 -9.602 1 97.88 170 GLY A O 1
ATOM 1301 N N . PHE A 1 171 ? -22.656 14.531 -8.625 1 98.25 171 PHE A N 1
ATOM 1302 C CA . PHE A 1 171 ? -21.609 15.477 -8.289 1 98.25 171 PHE A CA 1
ATOM 1303 C C . PHE A 1 171 ? -20.812 15.867 -9.531 1 98.25 171 PHE A C 1
ATOM 1305 O O . PHE A 1 171 ? -20.141 15.016 -10.133 1 98.25 171 PHE A O 1
ATOM 1312 N N . LYS A 1 172 ? -20.766 17.094 -9.828 1 96.81 172 LYS A N 1
ATOM 1313 C CA . LYS A 1 172 ? -20.156 17.547 -11.078 1 96.81 172 LYS A CA 1
ATOM 1314 C C . LYS A 1 172 ? -18.75 18.109 -10.828 1 96.81 172 LYS A C 1
ATOM 1316 O O . LYS A 1 172 ? -17.891 18.047 -11.703 1 96.81 172 LYS A O 1
ATOM 1321 N N . HIS A 1 173 ? -18.578 18.719 -9.727 1 97.75 173 HIS A N 1
ATOM 1322 C CA . HIS A 1 173 ? -17.328 19.406 -9.414 1 97.75 173 HIS A CA 1
ATOM 1323 C C . HIS A 1 173 ? -16.625 18.719 -8.242 1 97.75 173 HIS A C 1
ATOM 1325 O O . HIS A 1 173 ? -16.781 19.141 -7.094 1 97.75 173 HIS A O 1
ATOM 1331 N N . VAL A 1 174 ? -15.875 17.672 -8.586 1 98.25 174 VAL A N 1
ATOM 1332 C CA . VAL A 1 174 ? -15.148 16.906 -7.578 1 98.25 174 VAL A CA 1
ATOM 1333 C C . VAL A 1 174 ? -13.68 16.766 -7.992 1 98.25 174 VAL A C 1
ATOM 1335 O O . VAL A 1 174 ? -13.383 16.516 -9.164 1 98.25 174 VAL A O 1
ATOM 1338 N N . SER A 1 175 ? -12.812 16.969 -7.113 1 98 175 SER A N 1
ATOM 1339 C CA . SER A 1 175 ? -11.398 16.672 -7.293 1 98 175 SER A CA 1
ATOM 1340 C C . SER A 1 175 ? -10.938 15.586 -6.32 1 98 175 SER A C 1
ATOM 1342 O O . SER A 1 175 ? -11.211 15.664 -5.121 1 98 175 SER A O 1
ATOM 1344 N N . PHE A 1 176 ? -10.273 14.617 -6.887 1 97.56 176 PHE A N 1
ATOM 1345 C CA . PHE A 1 176 ? -9.844 13.492 -6.066 1 97.56 176 PHE A CA 1
ATOM 1346 C C . PHE A 1 176 ? -8.359 13.594 -5.742 1 97.56 176 PHE A C 1
ATOM 1348 O O . PHE A 1 176 ? -7.555 13.969 -6.602 1 97.56 176 PHE A O 1
ATOM 1355 N N . LEU A 1 177 ? -8.055 13.312 -4.551 1 96.06 177 LEU A N 1
ATOM 1356 C CA . LEU A 1 177 ? -6.691 13.125 -4.074 1 96.06 177 LEU A CA 1
ATOM 1357 C C . LEU A 1 177 ? -6.473 11.703 -3.58 1 96.06 177 LEU A C 1
ATOM 1359 O O . LEU A 1 177 ? -7.301 11.164 -2.838 1 96.06 177 LEU A O 1
ATOM 1363 N N . ALA A 1 178 ? -5.375 11.125 -4.008 1 95.88 178 ALA A N 1
ATOM 1364 C CA . ALA A 1 178 ? -5.066 9.773 -3.551 1 95.88 178 ALA A CA 1
ATOM 1365 C C . ALA A 1 178 ? -4.371 9.797 -2.193 1 95.88 178 ALA A C 1
ATOM 1367 O O . ALA A 1 178 ? -3.484 10.625 -1.957 1 95.88 178 ALA A O 1
ATOM 1368 N N . GLY A 1 179 ? -4.805 8.953 -1.327 1 96.44 179 GLY A N 1
ATOM 1369 C CA . GLY A 1 179 ? -4.164 8.719 -0.043 1 96.44 179 GLY A CA 1
ATOM 1370 C C . GLY A 1 179 ? -3.988 7.246 0.277 1 96.44 179 GLY A C 1
ATOM 1371 O O . GLY A 1 179 ? -4.844 6.426 -0.066 1 96.44 179 GLY A O 1
ATOM 1372 N N . ASP A 1 180 ? -2.93 6.984 1.02 1 95.19 180 ASP A N 1
ATOM 1373 C CA . ASP A 1 180 ? -2.607 5.582 1.265 1 95.19 180 ASP A CA 1
ATOM 1374 C C . ASP A 1 180 ? -3.061 5.148 2.656 1 95.19 180 ASP A C 1
ATOM 1376 O O . ASP A 1 180 ? -3.018 3.961 2.988 1 95.19 180 ASP A O 1
ATOM 1380 N N . GLY A 1 181 ? -3.463 6.113 3.469 1 95.75 181 GLY A N 1
ATOM 1381 C CA . GLY A 1 181 ? -3.908 5.801 4.816 1 95.75 181 GLY A CA 1
ATOM 1382 C C . GLY A 1 181 ? -4.027 7.023 5.707 1 95.75 181 GLY A C 1
ATOM 1383 O O . GLY A 1 181 ? -3.695 8.133 5.289 1 95.75 181 GLY A O 1
ATOM 1384 N N . ALA A 1 182 ? -4.598 6.758 6.895 1 96.75 182 ALA A N 1
ATOM 1385 C CA . ALA A 1 182 ? -4.859 7.84 7.844 1 96.75 182 ALA A CA 1
ATOM 1386 C C . ALA A 1 182 ? -5.641 8.969 7.184 1 96.75 182 ALA A C 1
ATOM 1388 O O . ALA A 1 182 ? -5.305 10.148 7.355 1 96.75 182 ALA A O 1
ATOM 1389 N N . LEU A 1 183 ? -6.602 8.602 6.484 1 97.94 183 LEU A N 1
ATOM 1390 C CA . LEU A 1 183 ? -7.301 9.562 5.641 1 97.94 183 LEU A CA 1
ATOM 1391 C C . LEU A 1 183 ? -8.062 10.578 6.488 1 97.94 183 LEU A C 1
ATOM 1393 O O . LEU A 1 183 ? -8.273 11.719 6.062 1 97.94 183 LEU A O 1
ATOM 1397 N N . GLU A 1 184 ? -8.367 10.195 7.707 1 97.81 184 GLU A N 1
ATOM 1398 C CA . GLU A 1 184 ? -9.148 11.047 8.602 1 97.81 184 GLU A CA 1
ATOM 1399 C C . GLU A 1 184 ? -8.383 12.32 8.953 1 97.81 184 GLU A C 1
ATOM 1401 O O . GLU A 1 184 ? -8.969 13.289 9.445 1 97.81 184 GLU A O 1
ATOM 1406 N N . SER A 1 185 ? -7.125 12.367 8.688 1 96.62 185 SER A N 1
ATOM 1407 C CA . SER A 1 185 ? -6.309 13.523 9.016 1 96.62 185 SER A CA 1
ATOM 1408 C C . SER A 1 185 ? -6.43 14.609 7.957 1 96.62 185 SER A C 1
ATOM 1410 O O . SER A 1 185 ? -6.117 15.773 8.211 1 96.62 185 SER A O 1
ATOM 1412 N N . TYR A 1 186 ? -6.867 14.312 6.82 1 97.69 186 TYR A N 1
ATOM 1413 C CA . TYR A 1 186 ? -6.77 15.203 5.664 1 97.69 186 TYR A CA 1
ATOM 1414 C C . TYR A 1 186 ? -7.672 16.422 5.836 1 97.69 186 TYR A C 1
ATOM 1416 O O . TYR A 1 186 ? -7.25 17.547 5.59 1 97.69 186 TYR A O 1
ATOM 1424 N N . PRO A 1 187 ? -8.906 16.188 6.293 1 97.5 187 PRO A N 1
ATOM 1425 C CA . PRO A 1 187 ? -9.742 17.375 6.469 1 97.5 187 PRO A CA 1
ATOM 1426 C C . PRO A 1 187 ? -9.188 18.328 7.527 1 97.5 187 PRO A C 1
ATOM 1428 O O . PRO A 1 187 ? -9.164 19.547 7.312 1 97.5 187 PRO A O 1
ATOM 1431 N N . ALA A 1 188 ? -8.734 17.75 8.602 1 95.25 188 ALA A N 1
ATOM 1432 C CA . ALA A 1 188 ? -8.18 18.594 9.664 1 95.25 188 ALA A CA 1
ATOM 1433 C C . ALA A 1 188 ? -6.934 19.328 9.188 1 95.25 188 ALA A C 1
ATOM 1435 O O . ALA A 1 188 ? -6.656 20.453 9.641 1 95.25 188 ALA A O 1
ATOM 1436 N N . MET A 1 189 ? -6.215 18.781 8.25 1 94.56 189 MET A N 1
ATOM 1437 C CA . MET A 1 189 ? -5.016 19.406 7.695 1 94.56 189 MET A CA 1
ATOM 1438 C C . MET A 1 189 ? -5.383 20.438 6.637 1 94.56 189 MET A C 1
ATOM 1440 O O . MET A 1 189 ? -4.508 21.125 6.117 1 94.56 189 MET A O 1
ATOM 1444 N N . GLY A 1 190 ? -6.621 20.438 6.258 1 94.12 190 GLY A N 1
ATOM 1445 C CA . GLY A 1 190 ? -7.07 21.359 5.227 1 94.12 190 GLY A CA 1
ATOM 1446 C C . GLY A 1 190 ? -6.828 20.859 3.82 1 94.12 190 GLY A C 1
ATOM 1447 O O . GLY A 1 190 ? -6.875 21.625 2.859 1 94.12 190 GLY A O 1
ATOM 1448 N N . MET A 1 191 ? -6.633 19.594 3.668 1 95.88 191 MET A N 1
ATOM 1449 C CA . MET A 1 191 ? -6.223 19.047 2.379 1 95.88 191 MET A CA 1
ATOM 1450 C C . MET A 1 191 ? -7.41 18.422 1.646 1 95.88 191 MET A C 1
ATOM 1452 O O . MET A 1 191 ? -7.32 18.125 0.456 1 95.88 191 MET A O 1
ATOM 1456 N N . ALA A 1 192 ? -8.484 18.25 2.352 1 97.56 192 ALA A N 1
ATOM 1457 C CA . ALA A 1 192 ? -9.68 17.656 1.76 1 97.56 192 ALA A CA 1
ATOM 1458 C C . ALA A 1 192 ? -10.945 18.172 2.439 1 97.56 192 ALA A C 1
ATOM 1460 O O . ALA A 1 192 ? -10.898 18.625 3.588 1 97.56 192 ALA A O 1
ATOM 1461 N N . ASP A 1 193 ? -12.008 18.125 1.679 1 98.31 193 ASP A N 1
ATOM 1462 C CA . ASP A 1 193 ? -13.32 18.469 2.229 1 98.31 193 ASP A CA 1
ATOM 1463 C C . ASP A 1 193 ? -14.039 17.219 2.736 1 98.31 193 ASP A C 1
ATOM 1465 O O . ASP A 1 193 ? -14.805 17.297 3.701 1 98.31 193 ASP A O 1
ATOM 1469 N N . ALA A 1 194 ? -13.781 16.141 2.076 1 98.75 194 ALA A N 1
ATOM 1470 C CA . ALA A 1 194 ? -14.414 14.859 2.396 1 98.75 194 ALA A CA 1
ATOM 1471 C C . ALA A 1 194 ? -13.445 13.703 2.182 1 98.75 194 ALA A C 1
ATOM 1473 O O . ALA A 1 194 ? -12.422 13.859 1.506 1 98.75 194 ALA A O 1
ATOM 1474 N N . ILE A 1 195 ? -13.805 12.578 2.824 1 98.81 195 ILE A N 1
ATOM 1475 C CA . ILE A 1 195 ? -13.008 11.375 2.6 1 98.81 195 ILE A CA 1
ATOM 1476 C C . ILE A 1 195 ? -13.914 10.227 2.172 1 98.81 195 ILE A C 1
ATOM 1478 O O . ILE A 1 195 ? -15.109 10.219 2.484 1 98.81 195 ILE A O 1
ATOM 1482 N N . VAL A 1 196 ? -13.445 9.367 1.387 1 98.81 196 VAL A N 1
ATOM 1483 C CA . VAL A 1 196 ? -14.023 8.062 1.111 1 98.81 196 VAL A CA 1
ATOM 1484 C C . VAL A 1 196 ? -13.109 6.965 1.65 1 98.81 196 VAL A C 1
ATOM 1486 O O . VAL A 1 196 ? -11.969 6.82 1.201 1 98.81 196 VAL A O 1
ATOM 1489 N N . ASP A 1 197 ? -13.633 6.203 2.59 1 98.5 197 ASP A N 1
ATOM 1490 C CA . ASP A 1 197 ? -12.789 5.199 3.238 1 98.5 197 ASP A CA 1
ATOM 1491 C C . ASP A 1 197 ? -13.633 4.039 3.768 1 98.5 197 ASP A C 1
ATOM 1493 O O . ASP A 1 197 ? -14.867 4.125 3.801 1 98.5 197 ASP A O 1
ATOM 1497 N N . LEU A 1 198 ? -12.938 3.012 4.07 1 98.5 198 LEU A N 1
ATOM 1498 C CA . LEU A 1 198 ? -13.594 1.854 4.672 1 98.5 198 LEU A CA 1
ATOM 1499 C C . LEU A 1 198 ? -13.938 2.125 6.133 1 98.5 198 LEU A C 1
ATOM 1501 O O . LEU A 1 198 ? -13.125 2.684 6.875 1 98.5 198 LEU A O 1
ATOM 1505 N N . VAL A 1 199 ? -15.156 1.708 6.508 1 98.56 199 VAL A N 1
ATOM 1506 C CA . VAL A 1 199 ? -15.664 1.925 7.859 1 98.56 199 VAL A CA 1
ATOM 1507 C C . VAL A 1 199 ? -16.203 0.611 8.43 1 98.56 199 VAL A C 1
ATOM 1509 O O . VAL A 1 199 ? -16.953 -0.102 7.762 1 98.56 199 VAL A O 1
ATOM 1512 N N . SER A 1 200 ? -15.734 0.311 9.562 1 96.19 200 SER A N 1
ATOM 1513 C CA . SER A 1 200 ? -16.312 -0.818 10.289 1 96.19 200 SER A CA 1
ATOM 1514 C C . SER A 1 200 ? -17.234 -0.345 11.406 1 96.19 200 SER A C 1
ATOM 1516 O O . SER A 1 200 ? -18.422 -0.143 11.188 1 96.19 200 SER A O 1
ATOM 1518 N N . SER A 1 201 ? -16.656 0.041 12.562 1 95.94 201 SER A N 1
ATOM 1519 C CA . SER A 1 201 ? -17.469 0.501 13.688 1 95.94 201 SER A CA 1
ATOM 1520 C C . SER A 1 201 ? -17.75 1.994 13.578 1 95.94 201 SER A C 1
ATOM 1522 O O . SER A 1 201 ? -18.672 2.502 14.234 1 95.94 201 SER A O 1
ATOM 1524 N N . GLY A 1 202 ? -16.938 2.674 12.914 1 96.88 202 GLY A N 1
ATOM 1525 C CA . GLY A 1 202 ? -17.078 4.121 12.82 1 96.88 202 GLY A CA 1
ATOM 1526 C C . GLY A 1 202 ? -16.328 4.859 13.914 1 96.88 202 GLY A C 1
ATOM 1527 O O . GLY A 1 202 ? -16.297 6.09 13.938 1 96.88 202 GLY A O 1
ATOM 1528 N N . THR A 1 203 ? -15.672 4.215 14.758 1 96.81 203 THR A N 1
ATOM 1529 C CA . THR A 1 203 ? -15.008 4.812 15.914 1 96.81 203 THR A CA 1
ATOM 1530 C C . THR A 1 203 ? -13.891 5.754 15.469 1 96.81 203 THR A C 1
ATOM 1532 O O . THR A 1 203 ? -13.797 6.879 15.961 1 96.81 203 THR A O 1
ATOM 1535 N N . THR A 1 204 ? -13.031 5.352 14.508 1 96.44 204 THR A N 1
ATOM 1536 C CA . THR A 1 204 ? -11.93 6.184 14.039 1 96.44 204 THR A CA 1
ATOM 1537 C C . THR A 1 204 ? -12.445 7.48 13.43 1 96.44 204 THR A C 1
ATOM 1539 O O . THR A 1 204 ? -11.883 8.547 13.648 1 96.44 204 THR A O 1
ATOM 1542 N N . LEU A 1 205 ? -13.562 7.434 12.703 1 97.81 205 LEU A N 1
ATOM 1543 C CA . LEU A 1 205 ? -14.18 8.633 12.141 1 97.81 205 LEU A CA 1
ATOM 1544 C C . LEU A 1 205 ? -14.602 9.594 13.242 1 97.81 205 LEU A C 1
ATOM 1546 O O . LEU A 1 205 ? -14.227 10.773 13.219 1 97.81 205 LEU A O 1
ATOM 1550 N N . ARG A 1 206 ? -15.281 9.031 14.156 1 97.19 206 ARG A N 1
ATOM 1551 C CA . ARG A 1 206 ? -15.82 9.852 15.234 1 97.19 206 ARG A CA 1
ATOM 1552 C C . ARG A 1 206 ? -14.695 10.516 16.031 1 97.19 206 ARG A C 1
ATOM 1554 O O . ARG A 1 206 ? -14.758 11.719 16.312 1 97.19 206 ARG A O 1
ATOM 1561 N N . GLU A 1 207 ? -13.711 9.781 16.344 1 96.94 207 GLU A N 1
ATOM 1562 C CA . GLU A 1 207 ? -12.594 10.266 17.156 1 96.94 207 GLU A CA 1
ATOM 1563 C C . GLU A 1 207 ? -11.773 11.305 16.391 1 96.94 207 GLU A C 1
ATOM 1565 O O . GLU A 1 207 ? -10.953 12.016 16.984 1 96.94 207 GLU A O 1
ATOM 1570 N N . ASN A 1 208 ? -11.961 11.406 15.109 1 97.5 208 ASN A N 1
ATOM 1571 C CA . ASN A 1 208 ? -11.289 12.414 14.305 1 97.5 208 ASN A CA 1
ATOM 1572 C C . ASN A 1 208 ? -12.266 13.477 13.805 1 97.5 208 ASN A C 1
ATOM 1574 O O . ASN A 1 208 ? -12.008 14.148 12.805 1 97.5 208 ASN A O 1
ATOM 1578 N N . ASN A 1 209 ? -13.406 13.555 14.453 1 97.56 209 ASN A N 1
ATOM 1579 C CA . ASN A 1 209 ? -14.414 14.594 14.273 1 97.56 209 ASN A CA 1
ATOM 1580 C C . ASN A 1 209 ? -15.023 14.555 12.875 1 97.56 209 ASN A C 1
ATOM 1582 O O . ASN A 1 209 ? -15.25 15.594 12.258 1 97.56 209 ASN A O 1
ATOM 1586 N N . LEU A 1 210 ? -15.141 13.344 12.375 1 98.69 210 LEU A N 1
ATOM 1587 C CA . LEU A 1 210 ? -15.812 13.109 11.102 1 98.69 210 LEU A CA 1
ATOM 1588 C C . LEU A 1 210 ? -17.109 12.336 11.305 1 98.69 210 LEU A C 1
ATOM 1590 O O . LEU A 1 210 ? -17.297 11.695 12.352 1 98.69 210 LEU A O 1
ATOM 1594 N N . LYS A 1 211 ? -17.984 12.406 10.305 1 98.69 211 LYS A N 1
ATOM 1595 C CA . LYS A 1 211 ? -19.234 11.641 10.328 1 98.69 211 LYS A CA 1
ATOM 1596 C C . LYS A 1 211 ? -19.594 11.125 8.938 1 98.69 211 LYS A C 1
ATOM 1598 O O . LYS A 1 211 ? -19.328 11.797 7.938 1 98.69 211 LYS A O 1
ATOM 1603 N N . GLU A 1 212 ? -20.125 9.953 8.945 1 98.5 212 GLU A N 1
ATOM 1604 C CA . GLU A 1 212 ? -20.766 9.461 7.727 1 98.5 212 GLU A CA 1
ATOM 1605 C C . GLU A 1 212 ? -22.078 10.195 7.457 1 98.5 212 GLU A C 1
ATOM 1607 O O . GLU A 1 212 ? -22.688 10.734 8.383 1 98.5 212 GLU A O 1
ATOM 1612 N N . ILE A 1 213 ? -22.5 10.242 6.238 1 98 213 ILE A N 1
ATOM 1613 C CA . ILE A 1 213 ? -23.781 10.883 5.914 1 98 213 ILE A CA 1
ATOM 1614 C C . ILE A 1 213 ? -24.734 9.844 5.34 1 98 213 ILE A C 1
ATOM 1616 O O . ILE A 1 213 ? -24.312 8.844 4.758 1 98 213 ILE A O 1
ATOM 1620 N N . GLU A 1 214 ? -26.016 10.086 5.527 1 98.5 214 GLU A N 1
ATOM 1621 C CA . GLU A 1 214 ? -27.047 9.203 4.98 1 98.5 214 GLU A CA 1
ATOM 1622 C C . GLU A 1 214 ? -26.984 9.164 3.455 1 98.5 214 GLU A C 1
ATOM 1624 O O . GLU A 1 214 ? -26.938 10.219 2.809 1 98.5 214 GLU A O 1
ATOM 1629 N N . GLY A 1 215 ? -26.984 7.98 2.949 1 98.38 215 GLY A N 1
ATOM 1630 C CA . GLY A 1 215 ? -26.891 7.832 1.505 1 98.38 215 GLY A CA 1
ATOM 1631 C C . GLY A 1 215 ? -25.453 7.828 1.004 1 98.38 215 GLY A C 1
ATOM 1632 O O . GLY A 1 215 ? -25.219 7.754 -0.203 1 98.38 215 GLY A O 1
ATOM 1633 N N . GLY A 1 216 ? -24.531 7.863 1.911 1 98.62 216 GLY A N 1
ATOM 1634 C CA . GLY A 1 216 ? -23.125 8 1.54 1 98.62 216 GLY A CA 1
ATOM 1635 C C . GLY A 1 216 ? -22.375 6.684 1.504 1 98.62 216 GLY A C 1
ATOM 1636 O O . GLY A 1 216 ? -21.188 6.648 1.223 1 98.62 216 GLY A O 1
ATOM 1637 N N . VAL A 1 217 ? -23.078 5.566 1.825 1 98.69 217 VAL A N 1
ATOM 1638 C CA . VAL A 1 217 ? -22.453 4.25 1.708 1 98.69 217 VAL A CA 1
ATOM 1639 C C . VAL A 1 217 ? -22.328 3.873 0.234 1 98.69 217 VAL A C 1
ATOM 1641 O O . VAL A 1 217 ? -23.312 3.818 -0.493 1 98.69 217 VAL A O 1
ATOM 1644 N N . ILE A 1 218 ? -21.156 3.639 -0.15 1 98.75 218 ILE A N 1
ATOM 1645 C CA . ILE A 1 218 ? -20.844 3.369 -1.549 1 98.75 218 ILE A CA 1
ATOM 1646 C C . ILE A 1 218 ? -21 1.877 -1.834 1 98.75 218 ILE A C 1
ATOM 1648 O O . ILE A 1 218 ? -21.547 1.49 -2.867 1 98.75 218 ILE A O 1
ATOM 1652 N N . LEU A 1 219 ? -20.469 1.061 -0.951 1 98.06 219 LEU A N 1
ATOM 1653 C CA . LEU A 1 219 ? -20.625 -0.385 -1.059 1 98.06 219 LEU A CA 1
ATOM 1654 C C . LEU A 1 219 ? -20.406 -1.059 0.292 1 98.06 219 LEU A C 1
ATOM 1656 O O . LEU A 1 219 ? -19.781 -0.485 1.182 1 98.06 219 LEU A O 1
ATOM 1660 N N . GLU A 1 220 ? -21.031 -2.191 0.406 1 98.31 220 GLU A N 1
ATOM 1661 C CA . GLU A 1 220 ? -20.75 -3.107 1.509 1 98.31 220 GLU A CA 1
ATOM 1662 C C . GLU A 1 220 ? -19.75 -4.176 1.098 1 98.31 220 GLU A C 1
ATOM 1664 O O . GLU A 1 220 ? -19.734 -4.609 -0.056 1 98.31 220 GLU A O 1
ATOM 1669 N N . SER A 1 221 ? -18.922 -4.512 2.084 1 98.06 221 SER A N 1
ATOM 1670 C CA . SER A 1 221 ? -17.891 -5.461 1.707 1 98.06 221 SER A CA 1
ATOM 1671 C C . SER A 1 221 ? -17.688 -6.52 2.785 1 98.06 221 SER A C 1
ATOM 1673 O O . SER A 1 221 ? -17.875 -6.246 3.973 1 98.06 221 SER A O 1
ATOM 1675 N N . GLN A 1 222 ? -17.328 -7.648 2.412 1 97.94 222 GLN A N 1
ATOM 1676 C CA . GLN A 1 222 ? -16.797 -8.75 3.199 1 97.94 222 GLN A CA 1
ATOM 1677 C C . GLN A 1 222 ? -15.93 -9.672 2.336 1 97.94 222 GLN A C 1
ATOM 1679 O O . GLN A 1 222 ? -15.828 -9.477 1.123 1 97.94 222 GLN A O 1
ATOM 1684 N N . ALA A 1 223 ? -15.312 -10.672 2.934 1 98.31 223 ALA A N 1
ATOM 1685 C CA . ALA A 1 223 ? -14.477 -11.609 2.197 1 98.31 223 ALA A CA 1
ATOM 1686 C C . ALA A 1 223 ? -15.305 -12.422 1.206 1 98.31 223 ALA A C 1
ATOM 1688 O O . ALA A 1 223 ? -16.422 -12.836 1.513 1 98.31 223 ALA A O 1
ATOM 1689 N N . THR A 1 224 ? -14.719 -12.672 0.024 1 97.81 224 THR A N 1
ATOM 1690 C CA . THR A 1 224 ? -15.367 -13.391 -1.061 1 97.81 224 THR A CA 1
ATOM 1691 C C . THR A 1 224 ? -14.422 -14.43 -1.666 1 97.81 224 THR A C 1
ATOM 1693 O O . THR A 1 224 ? -13.203 -14.289 -1.567 1 97.81 224 THR A O 1
ATOM 1696 N N . LEU A 1 225 ? -15 -15.508 -2.172 1 98.12 225 LEU A N 1
ATOM 1697 C CA . LEU A 1 225 ? -14.281 -16.406 -3.078 1 98.12 225 LEU A CA 1
ATOM 1698 C C . LEU A 1 225 ? -14.5 -15.992 -4.531 1 98.12 225 LEU A C 1
ATOM 1700 O O . LEU A 1 225 ? -15.641 -15.914 -4.996 1 98.12 225 LEU A O 1
ATOM 1704 N N . VAL A 1 226 ? -13.43 -15.695 -5.211 1 97.69 226 VAL A N 1
ATOM 1705 C CA . VAL A 1 226 ? -13.508 -15.156 -6.562 1 97.69 226 VAL A CA 1
ATOM 1706 C C . VAL A 1 226 ? -12.617 -15.969 -7.496 1 97.69 226 VAL A C 1
ATOM 1708 O O . VAL A 1 226 ? -11.617 -16.547 -7.07 1 97.69 226 VAL A O 1
ATOM 1711 N N . ALA A 1 227 ? -13.008 -16.078 -8.797 1 97.75 227 ALA A N 1
ATOM 1712 C CA . ALA A 1 227 ? -12.266 -16.844 -9.789 1 97.75 227 ALA A CA 1
ATOM 1713 C C . ALA A 1 227 ? -11.992 -16 -11.039 1 97.75 227 ALA A C 1
ATOM 1715 O O . ALA A 1 227 ? -12.742 -15.062 -11.336 1 97.75 227 ALA A O 1
ATOM 1716 N N . SER A 1 228 ? -10.891 -16.328 -11.656 1 97.12 228 SER A N 1
ATOM 1717 C CA . SER A 1 228 ? -10.648 -15.828 -13.008 1 97.12 228 SER A CA 1
ATOM 1718 C C . SER A 1 228 ? -11.617 -16.453 -14 1 97.12 228 SER A C 1
ATOM 1720 O O . SER A 1 228 ? -11.711 -17.672 -14.117 1 97.12 228 SER A O 1
ATOM 1722 N N . LYS A 1 229 ? -12.305 -15.602 -14.727 1 94.62 229 LYS A N 1
ATOM 1723 C CA . LYS A 1 229 ? -13.234 -16.094 -15.742 1 94.62 229 LYS A CA 1
ATOM 1724 C C . LYS A 1 229 ? -12.5 -16.906 -16.797 1 94.62 229 LYS A C 1
ATOM 1726 O O . LYS A 1 229 ? -12.977 -17.969 -17.219 1 94.62 229 LYS A O 1
ATOM 1731 N N . LYS A 1 230 ? -11.406 -16.438 -17.188 1 92.38 230 LYS A N 1
ATOM 1732 C CA . LYS A 1 230 ? -10.578 -17.141 -18.156 1 92.38 230 LYS A CA 1
ATOM 1733 C C . LYS A 1 230 ? -10.211 -18.531 -17.656 1 92.38 230 LYS A C 1
ATOM 1735 O O . LYS A 1 230 ? -10.289 -19.516 -18.406 1 92.38 230 LYS A O 1
ATOM 1740 N N . SER A 1 231 ? -9.859 -18.609 -16.438 1 94.25 231 SER A N 1
ATOM 1741 C CA . SER A 1 231 ? -9.461 -19.875 -15.844 1 94.25 231 SER A CA 1
ATOM 1742 C C . SER A 1 231 ? -10.633 -20.844 -15.758 1 94.25 231 SER A C 1
ATOM 1744 O O . SER A 1 231 ? -10.492 -22.031 -16.062 1 94.25 231 SER A O 1
ATOM 1746 N N . LEU A 1 232 ? -11.758 -20.391 -15.414 1 92.75 232 LEU A N 1
ATOM 1747 C CA . LEU A 1 232 ? -12.945 -21.219 -15.289 1 92.75 232 LEU A CA 1
ATOM 1748 C C . LEU A 1 232 ? -13.312 -21.844 -16.625 1 92.75 232 LEU A C 1
ATOM 1750 O O . LEU A 1 232 ? -13.758 -23 -16.688 1 92.75 232 LEU A O 1
ATOM 1754 N N . ASN A 1 233 ? -13.055 -21.125 -17.656 1 90.56 233 ASN A N 1
ATOM 1755 C CA . ASN A 1 233 ? -13.477 -21.547 -18.984 1 90.56 233 ASN A CA 1
ATOM 1756 C C . ASN A 1 233 ? -12.414 -22.406 -19.656 1 90.56 233 ASN A C 1
ATOM 1758 O O . ASN A 1 233 ? -12.742 -23.312 -20.422 1 90.56 233 ASN A O 1
ATOM 1762 N N . ARG A 1 234 ? -11.188 -22.172 -19.344 1 90.25 234 ARG A N 1
ATOM 1763 C CA . ARG A 1 234 ? -10.156 -22.703 -20.219 1 90.25 234 ARG A CA 1
ATOM 1764 C C . ARG A 1 234 ? -9.273 -23.719 -19.484 1 90.25 234 ARG A C 1
ATOM 1766 O O . ARG A 1 234 ? -8.617 -24.547 -20.109 1 90.25 234 ARG A O 1
ATOM 1773 N N . ARG A 1 235 ? -9.32 -23.594 -18.219 1 92.19 235 ARG A N 1
ATOM 1774 C CA . ARG A 1 235 ? -8.32 -24.391 -17.5 1 92.19 235 ARG A CA 1
ATOM 1775 C C . ARG A 1 235 ? -8.938 -25.641 -16.891 1 92.19 235 ARG A C 1
ATOM 1777 O O . ARG A 1 235 ? -9.953 -25.562 -16.188 1 92.19 235 ARG A O 1
ATOM 1784 N N . GLU A 1 236 ? -8.25 -26.672 -17.156 1 90.75 236 GLU A N 1
ATOM 1785 C CA . GLU A 1 236 ? -8.703 -27.953 -16.609 1 90.75 236 GLU A CA 1
ATOM 1786 C C . GLU A 1 236 ? -8.586 -27.969 -15.086 1 90.75 236 GLU A C 1
ATOM 1788 O O . GLU A 1 236 ? -7.586 -27.516 -14.523 1 90.75 236 GLU A O 1
ATOM 1793 N N . GLY A 1 237 ? -9.625 -28.469 -14.43 1 93.19 237 GLY A N 1
ATOM 1794 C CA . GLY A 1 237 ? -9.562 -28.688 -12.992 1 93.19 237 GLY A CA 1
ATOM 1795 C C . GLY A 1 237 ? -10.086 -27.516 -12.188 1 93.19 237 GLY A C 1
ATOM 1796 O O . GLY A 1 237 ? -10.484 -27.672 -11.031 1 93.19 237 GLY A O 1
ATOM 1797 N N . VAL A 1 238 ? -10.078 -26.375 -12.758 1 95.5 238 VAL A N 1
ATOM 1798 C CA . VAL A 1 238 ? -10.453 -25.172 -12.016 1 95.5 238 VAL A CA 1
ATOM 1799 C C . VAL A 1 238 ? -11.922 -25.25 -11.609 1 95.5 238 VAL A C 1
ATOM 1801 O O . VAL A 1 238 ? -12.266 -24.969 -10.461 1 95.5 238 VAL A O 1
ATOM 1804 N N . LEU A 1 239 ? -12.75 -25.625 -12.523 1 94.56 239 LEU A N 1
ATOM 1805 C CA . LEU A 1 239 ? -14.18 -25.734 -12.242 1 94.56 239 LEU A CA 1
ATOM 1806 C C . LEU A 1 239 ? -14.438 -26.75 -11.141 1 94.56 239 LEU A C 1
ATOM 1808 O O . LEU A 1 239 ? -15.203 -26.484 -10.211 1 94.56 239 LEU A O 1
ATOM 1812 N N . GLU A 1 240 ? -13.844 -27.844 -11.242 1 94.56 240 GLU A N 1
ATOM 1813 C CA . GLU A 1 240 ? -14.023 -28.922 -10.273 1 94.56 240 GLU A CA 1
ATOM 1814 C C . GLU A 1 240 ? -13.562 -28.5 -8.883 1 94.56 240 GLU A C 1
ATOM 1816 O O . GLU A 1 240 ? -14.273 -28.719 -7.895 1 94.56 240 GLU A O 1
ATOM 1821 N N . ILE A 1 241 ? -12.445 -27.891 -8.828 1 96.25 241 ILE A N 1
ATOM 1822 C CA . ILE A 1 241 ? -11.891 -27.453 -7.547 1 96.25 241 ILE A CA 1
ATOM 1823 C C . ILE A 1 241 ? -12.758 -26.328 -6.973 1 96.25 241 ILE A C 1
ATOM 1825 O O . ILE A 1 241 ? -13 -26.281 -5.766 1 96.25 241 ILE A O 1
ATOM 1829 N N . SER A 1 242 ? -13.18 -25.469 -7.801 1 96.06 242 SER A N 1
ATOM 1830 C CA . SER A 1 242 ? -14.07 -24.391 -7.371 1 96.06 242 SER A CA 1
ATOM 1831 C C . SER A 1 242 ? -15.336 -24.953 -6.73 1 96.06 242 SER A C 1
ATOM 1833 O O . SER A 1 242 ? -15.781 -24.469 -5.688 1 96.06 242 SER A O 1
ATOM 1835 N N . HIS A 1 243 ? -15.891 -25.953 -7.34 1 95.25 243 HIS A N 1
ATOM 1836 C CA . HIS A 1 243 ? -17.094 -26.594 -6.832 1 95.25 243 HIS A CA 1
ATOM 1837 C C . HIS A 1 243 ? -16.844 -27.234 -5.473 1 95.25 243 HIS A C 1
ATOM 1839 O O . HIS A 1 243 ? -17.672 -27.109 -4.562 1 95.25 243 HIS A O 1
ATOM 1845 N N . GLU A 1 244 ? -15.812 -27.891 -5.422 1 94.38 244 GLU A N 1
ATOM 1846 C CA . GLU A 1 244 ? -15.469 -28.547 -4.168 1 94.38 244 GLU A CA 1
ATOM 1847 C C . GLU A 1 244 ? -15.305 -27.531 -3.039 1 94.38 244 GLU A C 1
ATOM 1849 O O . GLU A 1 244 ? -15.836 -27.719 -1.942 1 94.38 244 GLU A O 1
ATOM 1854 N N . MET A 1 245 ? -14.578 -26.5 -3.301 1 95.19 245 MET A N 1
ATOM 1855 C CA . MET A 1 245 ? -14.367 -25.453 -2.311 1 95.19 245 MET A CA 1
ATOM 1856 C C . MET A 1 245 ? -15.688 -24.828 -1.896 1 95.19 245 MET A C 1
ATOM 1858 O O . MET A 1 245 ? -15.945 -24.625 -0.706 1 95.19 245 MET A O 1
ATOM 1862 N N . LEU A 1 246 ? -16.469 -24.531 -2.834 1 95.31 246 LEU A N 1
ATOM 1863 C CA . LEU A 1 246 ? -17.766 -23.906 -2.584 1 95.31 246 LEU A CA 1
ATOM 1864 C C . LEU A 1 246 ? -18.625 -24.781 -1.689 1 95.31 246 LEU A C 1
ATOM 1866 O O . LEU A 1 246 ? -19.234 -24.297 -0.728 1 95.31 246 LEU A O 1
ATOM 1870 N N . GLU A 1 247 ? -18.656 -26.031 -2 1 94.69 247 GLU A N 1
ATOM 1871 C CA . GLU A 1 247 ? -19.469 -26.969 -1.232 1 94.69 247 GLU A CA 1
ATOM 1872 C C . GLU A 1 247 ? -19.016 -27.031 0.224 1 94.69 247 GLU A C 1
ATOM 1874 O O . GLU A 1 247 ? -19.844 -27 1.138 1 94.69 247 GLU A O 1
ATOM 1879 N N . ARG A 1 248 ? -17.781 -27.109 0.415 1 94.88 248 ARG A N 1
ATOM 1880 C CA . ARG A 1 248 ? -17.25 -27.188 1.771 1 94.88 248 ARG A CA 1
ATOM 1881 C C . ARG A 1 248 ? -17.516 -25.891 2.533 1 94.88 248 ARG A C 1
ATOM 1883 O O . ARG A 1 248 ? -17.875 -25.922 3.709 1 94.88 248 ARG A O 1
ATOM 1890 N N . LEU A 1 249 ? -17.281 -24.781 1.896 1 95.38 249 LEU A N 1
ATOM 1891 C CA . LEU A 1 249 ? -17.531 -23.484 2.506 1 95.38 249 LEU A CA 1
ATOM 1892 C C . LEU A 1 249 ? -19 -23.312 2.889 1 95.38 249 LEU A C 1
ATOM 1894 O O . LEU A 1 249 ? -19.312 -22.891 4.004 1 95.38 249 LEU A O 1
ATOM 1898 N N . GLU A 1 250 ? -19.859 -23.719 2.023 1 93.31 250 GLU A N 1
ATOM 1899 C CA . GLU A 1 250 ? -21.297 -23.578 2.264 1 93.31 250 GLU A CA 1
ATOM 1900 C C . GLU A 1 250 ? -21.75 -24.484 3.402 1 93.31 250 GLU A C 1
ATOM 1902 O O . GLU A 1 250 ? -22.578 -24.094 4.223 1 93.31 250 GLU A O 1
ATOM 1907 N N . ALA A 1 251 ? -21.266 -25.672 3.348 1 93.25 251 ALA A N 1
ATOM 1908 C CA . ALA A 1 251 ? -21.609 -26.609 4.418 1 93.25 251 ALA A CA 1
ATOM 1909 C C . ALA A 1 251 ? -21.266 -26.031 5.785 1 93.25 251 ALA A C 1
ATOM 1911 O O . ALA A 1 251 ? -22.062 -26.094 6.723 1 93.25 251 ALA A O 1
ATOM 1912 N N . HIS A 1 252 ? -20.109 -25.469 5.855 1 93.19 252 HIS A N 1
ATOM 1913 C CA . HIS A 1 252 ? -19.656 -24.891 7.109 1 93.19 252 HIS A CA 1
ATOM 1914 C C . HIS A 1 252 ? -20.484 -23.672 7.484 1 93.19 252 HIS A C 1
ATOM 1916 O O . HIS A 1 252 ? -20.906 -23.516 8.633 1 93.19 252 HIS A O 1
ATOM 1922 N N . LEU A 1 253 ? -20.719 -22.766 6.531 1 90.38 253 LEU A N 1
ATOM 1923 C CA . LEU A 1 253 ? -21.422 -21.516 6.789 1 90.38 253 LEU A CA 1
ATOM 1924 C C . LEU A 1 253 ? -22.875 -21.766 7.148 1 90.38 253 LEU A C 1
ATOM 1926 O O . LEU A 1 253 ? -23.453 -21.047 7.965 1 90.38 253 LEU A O 1
ATOM 1930 N N . THR A 1 254 ? -23.5 -22.781 6.543 1 86.38 254 THR A N 1
ATOM 1931 C CA . THR A 1 254 ? -24.859 -23.172 6.875 1 86.38 254 THR A CA 1
ATOM 1932 C C . THR A 1 254 ? -24.938 -23.734 8.289 1 86.38 254 THR A C 1
ATOM 1934 O O . THR A 1 254 ? -25.844 -23.406 9.055 1 86.38 254 THR A O 1
ATOM 1937 N N . ALA A 1 255 ? -24.047 -24.516 8.562 1 85.12 255 ALA A N 1
ATOM 1938 C CA . ALA A 1 255 ? -24.016 -25.141 9.875 1 85.12 255 ALA A CA 1
ATOM 1939 C C . ALA A 1 255 ? -23.828 -24.094 10.977 1 85.12 255 ALA A C 1
ATOM 1941 O O . ALA A 1 255 ? -24.344 -24.266 12.094 1 85.12 255 ALA A O 1
ATOM 1942 N N . SER A 1 256 ? -23.172 -23.094 10.641 1 77.38 256 SER A N 1
ATOM 1943 C CA . SER A 1 256 ? -22.906 -22.047 11.617 1 77.38 256 SER A CA 1
ATOM 1944 C C . SER A 1 256 ? -24.047 -21.031 11.68 1 77.38 256 SER A C 1
ATOM 1946 O O . SER A 1 256 ? -23.969 -20.031 12.398 1 77.38 256 SER A O 1
ATOM 1948 N N . GLY A 1 257 ? -25.266 -21.312 10.961 1 70.44 257 GLY A N 1
ATOM 1949 C CA . GLY A 1 257 ? -26.438 -20.438 10.984 1 70.44 257 GLY A CA 1
ATOM 1950 C C . GLY A 1 257 ? -26.297 -19.219 10.086 1 70.44 257 GLY A C 1
ATOM 1951 O O . GLY A 1 257 ? -27.094 -18.281 10.18 1 70.44 257 GLY A O 1
ATOM 1952 N N . LYS A 1 258 ? -25.25 -19.25 9.289 1 58.72 258 LYS A N 1
ATOM 1953 C CA . LYS A 1 258 ? -25 -18.094 8.43 1 58.72 258 LYS A CA 1
ATOM 1954 C C . LYS A 1 258 ? -25.609 -18.312 7.043 1 58.72 258 LYS A C 1
ATOM 1956 O O . LYS A 1 258 ? -25.406 -19.359 6.426 1 58.72 258 LYS A O 1
ATOM 1961 N N . ILE A 1 259 ? -26.859 -17.781 6.785 1 50.78 259 ILE A N 1
ATOM 1962 C CA . ILE A 1 259 ? -27.688 -17.984 5.602 1 50.78 259 ILE A CA 1
ATOM 1963 C C . ILE A 1 259 ? -26.922 -17.562 4.355 1 50.78 259 ILE A C 1
ATOM 1965 O O . ILE A 1 259 ? -26.297 -16.5 4.332 1 50.78 259 ILE A O 1
ATOM 1969 N N . MET A 1 260 ? -26.516 -18.453 3.496 1 49.75 260 MET A N 1
ATOM 1970 C CA . MET A 1 260 ? -25.75 -18.422 2.248 1 49.75 260 MET A CA 1
ATOM 1971 C C . MET A 1 260 ? -26.5 -17.656 1.171 1 49.75 260 MET A C 1
ATOM 1973 O O . MET A 1 260 ? -27.719 -17.797 1.031 1 49.75 260 MET A O 1
ATOM 1977 N N . VAL A 1 261 ? -26.078 -16.422 0.757 1 41.19 261 VAL A N 1
ATOM 1978 C CA . VAL A 1 261 ? -26.562 -15.734 -0.437 1 41.19 261 VAL A CA 1
ATOM 1979 C C . VAL A 1 261 ? -26.438 -16.656 -1.647 1 41.19 261 VAL A C 1
ATOM 1981 O O . VAL A 1 261 ? -25.656 -17.609 -1.638 1 41.19 261 VAL A O 1
ATOM 1984 N N . ASN A 1 262 ? -27.141 -16.219 -2.836 1 40.38 262 ASN A N 1
ATOM 1985 C CA . ASN A 1 262 ? -27.469 -16.688 -4.176 1 40.38 262 ASN A CA 1
ATOM 1986 C C . ASN A 1 262 ? -26.219 -17 -4.996 1 40.38 262 ASN A C 1
ATOM 1988 O O . ASN A 1 262 ? -25.391 -16.109 -5.211 1 40.38 262 ASN A O 1
ATOM 1992 N N . LEU A 1 263 ? -25.656 -18.078 -4.855 1 40.81 263 LEU A N 1
ATOM 1993 C CA . LEU A 1 263 ? -24.594 -18.547 -5.742 1 40.81 263 LEU A CA 1
ATOM 1994 C C . LEU A 1 263 ? -25.016 -18.406 -7.203 1 40.81 263 LEU A C 1
ATOM 1996 O O . LEU A 1 263 ? -25.969 -19.047 -7.641 1 40.81 263 LEU A O 1
ATOM 2000 N N . TYR A 1 264 ? -24.875 -17.328 -7.812 1 39 264 TYR A N 1
ATOM 2001 C CA . TYR A 1 264 ? -24.969 -17.281 -9.266 1 39 264 TYR A CA 1
ATOM 2002 C C . TYR A 1 264 ? -24.047 -18.312 -9.906 1 39 264 TYR A C 1
ATOM 2004 O O . TYR A 1 264 ? -22.844 -18.078 -10.039 1 39 264 TYR A O 1
ATOM 2012 N N . ILE A 1 265 ? -23.922 -19.484 -9.453 1 38.25 265 ILE A N 1
ATOM 2013 C CA . ILE A 1 265 ? -23.172 -20.469 -10.234 1 38.25 265 ILE A CA 1
ATOM 2014 C C . ILE A 1 265 ? -23.75 -20.578 -11.641 1 38.25 265 ILE A C 1
ATOM 2016 O O . ILE A 1 265 ? -24.859 -21.078 -11.812 1 38.25 265 ILE A O 1
ATOM 2020 N N . PHE A 1 266 ? -23.594 -19.609 -12.461 1 39.03 266 PHE A N 1
ATOM 2021 C CA . PHE A 1 266 ? -23.672 -19.812 -13.906 1 39.03 266 PHE A CA 1
ATOM 2022 C C . PHE A 1 266 ? -22.859 -21.047 -14.32 1 39.03 266 PHE A C 1
ATOM 2024 O O . PHE A 1 266 ? -22.672 -21.297 -15.508 1 39.03 266 PHE A O 1
ATOM 2031 N N . LEU A 1 267 ? -22.109 -21.688 -13.438 1 37.41 267 LEU A N 1
ATOM 2032 C CA . LEU A 1 267 ? -21.266 -22.734 -14.008 1 37.41 267 LEU A CA 1
ATOM 2033 C C . LEU A 1 267 ? -22.094 -23.781 -14.719 1 37.41 267 LEU A C 1
ATOM 2035 O O . LEU A 1 267 ? -21.578 -24.547 -15.547 1 37.41 267 LEU A O 1
ATOM 2039 N N . CYS A 1 268 ? -23.172 -24.328 -14.156 1 34.62 268 CYS A N 1
ATOM 2040 C CA . CYS A 1 268 ? -23.797 -25.484 -14.781 1 34.62 268 CYS A CA 1
ATOM 2041 C C . CYS A 1 268 ? -24.297 -25.156 -16.188 1 34.62 268 CYS A C 1
ATOM 2043 O O . CYS A 1 268 ? -24.328 -26.016 -17.062 1 34.62 268 CYS A O 1
ATOM 2045 N N . HIS A 1 269 ? -25.062 -24.078 -16.422 1 33.97 269 HIS A N 1
ATOM 2046 C CA . HIS A 1 269 ? -25.859 -24.078 -17.656 1 33.97 269 HIS A CA 1
ATOM 2047 C C . HIS A 1 269 ? -24.969 -23.891 -18.891 1 33.97 269 HIS A C 1
ATOM 2049 O O . HIS A 1 269 ? -25.281 -24.438 -19.953 1 33.97 269 HIS A O 1
ATOM 2055 N N . THR A 1 270 ? -24.031 -22.906 -18.922 1 35.47 270 THR A N 1
ATOM 2056 C CA . THR A 1 270 ? -23.594 -22.547 -20.25 1 35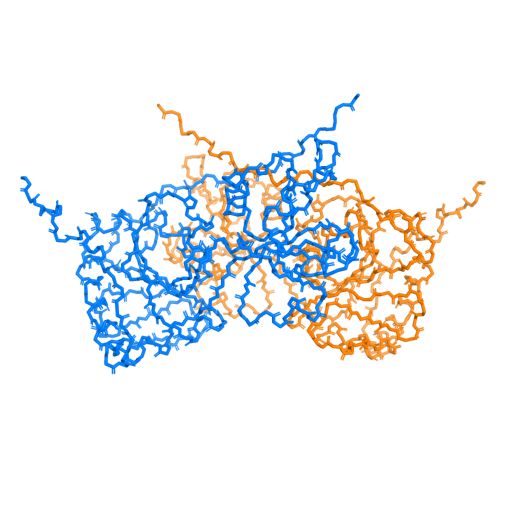.47 270 THR A CA 1
ATOM 2057 C C . THR A 1 270 ? -22.672 -23.609 -20.828 1 35.47 270 THR A C 1
ATOM 2059 O O . THR A 1 270 ? -22.188 -23.484 -21.953 1 35.47 270 THR A O 1
ATOM 2062 N N . ILE A 1 271 ? -22.078 -24.516 -20.078 1 33.81 271 ILE A N 1
ATOM 2063 C CA . ILE A 1 271 ? -21.234 -25.406 -20.891 1 33.81 271 ILE A CA 1
ATOM 2064 C C . ILE A 1 271 ? -22.109 -26.406 -21.641 1 33.81 271 ILE A C 1
ATOM 2066 O O . ILE A 1 271 ? -22.484 -27.438 -21.094 1 33.81 271 ILE A O 1
ATOM 2070 N N . THR A 1 272 ? -23.375 -26.078 -22 1 28.25 272 THR A N 1
ATOM 2071 C CA . THR A 1 272 ? -23.938 -27.047 -22.938 1 28.25 272 THR A CA 1
ATOM 2072 C C . THR A 1 272 ? -23 -27.266 -24.125 1 28.25 272 THR A C 1
ATOM 2074 O O . THR A 1 272 ? -22.484 -26.312 -24.703 1 28.25 272 THR A O 1
ATOM 2077 N N . PRO A 1 273 ? -22.438 -28.422 -24.203 1 31.59 273 PRO A N 1
ATOM 2078 C CA . PRO A 1 273 ? -21.766 -28.844 -25.438 1 31.59 273 PRO A CA 1
ATOM 2079 C C . PRO A 1 273 ? -22.562 -28.5 -26.688 1 31.59 273 PRO A C 1
ATOM 2081 O O . PRO A 1 273 ? -23.766 -28.766 -26.75 1 31.59 273 PRO A O 1
ATOM 2084 N N . ASP A 1 274 ? -22.484 -27.281 -27.281 1 25.23 274 ASP A N 1
ATOM 2085 C CA . ASP A 1 274 ? -22.844 -27.484 -28.672 1 25.23 274 ASP A CA 1
ATOM 2086 C C . ASP A 1 274 ? -21.969 -28.562 -29.312 1 25.23 274 ASP A C 1
ATOM 2088 O O . ASP A 1 274 ? -20.766 -28.625 -29.047 1 25.23 274 ASP A O 1
ATOM 2092 N N . ALA B 1 1 ? -2.975 -5.109 -35.875 1 19 1 ALA B N 1
ATOM 2093 C CA . ALA B 1 1 ? -4.066 -4.598 -35.062 1 19 1 ALA B CA 1
ATOM 2094 C C . ALA B 1 1 ? -3.582 -4.285 -33.656 1 19 1 ALA B C 1
ATOM 2096 O O . ALA B 1 1 ? -3.088 -5.172 -32.938 1 19 1 ALA B O 1
ATOM 2097 N N . ALA B 1 2 ? -3.24 -2.93 -33.25 1 22.14 2 ALA B N 1
ATOM 2098 C CA . ALA B 1 2 ? -2.357 -2.148 -32.406 1 22.14 2 ALA B CA 1
ATOM 2099 C C . ALA B 1 2 ? -2.838 -2.182 -30.938 1 22.14 2 ALA B C 1
ATOM 2101 O O . ALA B 1 2 ? -4.035 -2.07 -30.672 1 22.14 2 ALA B O 1
ATOM 2102 N N . ALA B 1 3 ? -2.119 -2.85 -30.031 1 24.58 3 ALA B N 1
ATOM 2103 C CA . ALA B 1 3 ? -2.387 -3.057 -28.609 1 24.58 3 ALA B CA 1
ATOM 2104 C C . ALA B 1 3 ? -2.623 -1.729 -27.891 1 24.58 3 ALA B C 1
ATOM 2106 O O . ALA B 1 3 ? -1.759 -0.849 -27.906 1 24.58 3 ALA B O 1
ATOM 2107 N N . ALA B 1 4 ? -3.887 -1.294 -27.75 1 21.47 4 ALA B N 1
ATOM 2108 C CA . ALA B 1 4 ? -4.328 -0.052 -27.125 1 21.47 4 ALA B CA 1
ATOM 2109 C C . ALA B 1 4 ? -3.721 0.107 -25.734 1 21.47 4 ALA B C 1
ATOM 2111 O O . ALA B 1 4 ? -3.885 -0.761 -24.875 1 21.47 4 ALA B O 1
ATOM 2112 N N . ALA B 1 5 ? -2.65 0.857 -25.562 1 26.58 5 ALA B N 1
ATOM 2113 C CA . ALA B 1 5 ? -1.959 1.386 -24.391 1 26.58 5 ALA B CA 1
ATOM 2114 C C . ALA B 1 5 ? -2.953 1.919 -23.359 1 26.58 5 ALA B C 1
ATOM 2116 O O . ALA B 1 5 ? -3.703 2.857 -23.641 1 26.58 5 ALA B O 1
ATOM 2117 N N . THR B 1 6 ? -3.461 1.083 -22.594 1 26.14 6 THR B N 1
ATOM 2118 C CA . THR B 1 6 ? -4.488 1.467 -21.625 1 26.14 6 THR B CA 1
ATOM 2119 C C . THR B 1 6 ? -3.979 2.568 -20.703 1 26.14 6 THR B C 1
ATOM 2121 O O . THR B 1 6 ? -2.861 2.486 -20.188 1 26.14 6 THR B O 1
ATOM 2124 N N . ALA B 1 7 ? -4.523 3.795 -20.703 1 25.41 7 ALA B N 1
ATOM 2125 C CA . ALA B 1 7 ? -4.309 5.078 -20.047 1 25.41 7 ALA B CA 1
ATOM 2126 C C . ALA B 1 7 ? -4.258 4.906 -18.531 1 25.41 7 ALA B C 1
ATOM 2128 O O . ALA B 1 7 ? -5.211 4.414 -17.922 1 25.41 7 ALA B O 1
ATOM 2129 N N . VAL B 1 8 ? -3.072 4.52 -18.016 1 28.39 8 VAL B N 1
ATOM 2130 C CA . VAL B 1 8 ? -2.908 4.719 -16.578 1 28.39 8 VAL B CA 1
ATOM 2131 C C . VAL B 1 8 ? -3.496 6.066 -16.172 1 28.39 8 VAL B C 1
ATOM 2133 O O . VAL B 1 8 ? -3.129 7.105 -16.734 1 28.39 8 VAL B O 1
ATOM 2136 N N . SER B 1 9 ? -4.629 6.078 -15.734 1 26.95 9 SER B N 1
ATOM 2137 C CA . SER B 1 9 ? -5.293 7.312 -15.336 1 26.95 9 SER B CA 1
ATOM 2138 C C . SER B 1 9 ? -4.41 8.141 -14.406 1 26.95 9 SER B C 1
ATOM 2140 O O . SER B 1 9 ? -3.812 7.602 -13.469 1 26.95 9 SER B O 1
ATOM 2142 N N . ALA B 1 10 ? -4.008 9.297 -14.836 1 29.45 10 ALA B N 1
ATOM 2143 C CA . ALA B 1 10 ? -3.305 10.383 -14.164 1 29.45 10 ALA B CA 1
ATOM 2144 C C . ALA B 1 10 ? -3.869 10.617 -12.766 1 29.45 10 ALA B C 1
ATOM 2146 O O . ALA B 1 10 ? -5.086 10.656 -12.578 1 29.45 10 ALA B O 1
ATOM 2147 N N . LYS B 1 11 ? -2.967 10.203 -11.789 1 34.38 11 LYS B N 1
ATOM 2148 C CA . LYS B 1 11 ? -3.35 10.734 -10.484 1 34.38 11 LYS B CA 1
ATOM 2149 C C . LYS B 1 11 ? -3.764 12.195 -10.578 1 34.38 11 LYS B C 1
ATOM 2151 O O . LYS B 1 11 ? -3.113 12.984 -11.266 1 34.38 11 LYS B O 1
ATOM 2156 N N . PRO B 1 12 ? -4.824 12.594 -10.18 1 29.09 12 PRO B N 1
ATOM 2157 C CA . PRO B 1 12 ? -5.207 14.008 -10.242 1 29.09 12 PRO B CA 1
ATOM 2158 C C . PRO B 1 12 ? -4.113 14.938 -9.734 1 29.09 12 PRO B C 1
ATOM 2160 O O . PRO B 1 12 ? -3.301 14.547 -8.898 1 29.09 12 PRO B O 1
ATOM 2163 N N . ALA B 1 13 ? -3.811 16.141 -10.484 1 31.72 13 ALA B N 1
ATOM 2164 C CA . ALA B 1 13 ? -2.889 17.25 -10.211 1 31.72 13 ALA B CA 1
ATOM 2165 C C . ALA B 1 13 ? -3.064 17.766 -8.781 1 31.72 13 ALA B C 1
ATOM 2167 O O . ALA B 1 13 ? -4.18 17.781 -8.258 1 31.72 13 ALA B O 1
ATOM 2168 N N . ALA B 1 14 ? -1.869 18.094 -8.094 1 35.56 14 ALA B N 1
ATOM 2169 C CA . ALA B 1 14 ? -1.723 18.656 -6.754 1 35.56 14 ALA B CA 1
ATOM 2170 C C . ALA B 1 14 ? -2.477 19.969 -6.629 1 35.56 14 ALA B C 1
ATOM 2172 O O . ALA B 1 14 ? -2.275 20.891 -7.43 1 35.56 14 ALA B O 1
ATOM 2173 N N . ALA B 1 15 ? -3.605 20.094 -6.062 1 40.16 15 ALA B N 1
ATOM 2174 C CA . ALA B 1 15 ? -4.281 21.344 -5.77 1 40.16 15 ALA B CA 1
ATOM 2175 C C . ALA B 1 15 ? -3.369 22.297 -4.992 1 40.16 15 ALA B C 1
ATOM 2177 O O . ALA B 1 15 ? -2.455 21.844 -4.297 1 40.16 15 ALA B O 1
ATOM 2178 N N . ALA B 1 16 ? -3.426 23.688 -5.094 1 41.69 16 ALA B N 1
ATOM 2179 C CA . ALA B 1 16 ? -2.695 24.766 -4.449 1 41.69 16 ALA B CA 1
ATOM 2180 C C . ALA B 1 16 ? -2.717 24.625 -2.932 1 41.69 16 ALA B C 1
ATOM 2182 O O . ALA B 1 16 ? -3.76 24.328 -2.344 1 41.69 16 ALA B O 1
ATOM 2183 N N . PRO B 1 17 ? -1.6 24.5 -2.266 1 44.62 17 PRO B N 1
ATOM 2184 C CA . PRO B 1 17 ? -1.562 24.297 -0.815 1 44.62 17 PRO B CA 1
ATOM 2185 C C . PRO B 1 17 ? -2.307 25.391 -0.052 1 44.62 17 PRO B C 1
ATOM 2187 O O . PRO B 1 17 ? -2.113 26.578 -0.323 1 44.62 17 PRO B O 1
ATOM 2190 N N . LEU B 1 18 ? -3.385 25.234 0.419 1 46.94 18 LEU B N 1
ATOM 2191 C CA . LEU B 1 18 ? -4.047 26.094 1.403 1 46.94 18 LEU B CA 1
ATOM 2192 C C . LEU B 1 18 ? -3.092 26.453 2.537 1 46.94 18 LEU B C 1
ATOM 2194 O O . LEU B 1 18 ? -3.486 27.109 3.496 1 46.94 18 LEU B O 1
ATOM 2198 N N . SER B 1 19 ? -1.817 25.938 2.537 1 51.91 19 SER B N 1
ATOM 2199 C CA . SER B 1 19 ? -0.903 25.828 3.67 1 51.91 19 SER B CA 1
ATOM 2200 C C . SER B 1 19 ? -0.292 27.172 4.016 1 51.91 19 SER B C 1
ATOM 2202 O O . SER B 1 19 ? 0.387 27.312 5.035 1 51.91 19 SER B O 1
ATOM 2204 N N . ALA B 1 20 ? -0.354 28.188 3.197 1 54.62 20 ALA B N 1
ATOM 2205 C CA . ALA B 1 20 ? 0.555 29.312 3.4 1 54.62 20 ALA B CA 1
ATOM 2206 C C . ALA B 1 20 ? 0.231 30.047 4.695 1 54.62 20 ALA B C 1
ATOM 2208 O O . ALA B 1 20 ? 1.12 30.625 5.332 1 54.62 20 ALA B O 1
ATOM 2209 N N . ASP B 1 21 ? -0.958 29.781 5.246 1 65.69 21 ASP B N 1
ATOM 2210 C CA . ASP B 1 21 ? -1.267 30.75 6.293 1 65.69 21 ASP B CA 1
ATOM 2211 C C . ASP B 1 21 ? -1.199 30.094 7.676 1 65.69 21 ASP B C 1
ATOM 2213 O O . ASP B 1 21 ? -1.616 30.703 8.664 1 65.69 21 ASP B O 1
ATOM 2217 N N . ARG B 1 22 ? -0.545 28.938 7.785 1 81.75 22 ARG B N 1
ATOM 2218 C CA . ARG B 1 22 ? -0.54 28.328 9.109 1 81.75 22 ARG B CA 1
ATOM 2219 C C . ARG B 1 22 ? 0.692 28.766 9.906 1 81.75 22 ARG B C 1
ATOM 2221 O O . ARG B 1 22 ? 1.765 28.969 9.336 1 81.75 22 ARG B O 1
ATOM 2228 N N . SER B 1 23 ? 0.543 28.938 11.266 1 86.75 23 SER B N 1
ATOM 2229 C CA . SER B 1 23 ? 1.615 29.375 12.156 1 86.75 23 SER B CA 1
ATOM 2230 C C . SER B 1 23 ? 2.314 28.188 12.805 1 86.75 23 SER B C 1
ATOM 2232 O O . SER B 1 23 ? 3.432 28.312 13.312 1 86.75 23 SER B O 1
ATOM 2234 N N . VAL B 1 24 ? 1.7 27.062 12.75 1 94.38 24 VAL B N 1
ATOM 2235 C CA . VAL B 1 24 ? 2.246 25.891 13.43 1 94.38 24 VAL B CA 1
ATOM 2236 C C . VAL B 1 24 ? 3.105 25.078 12.461 1 94.38 24 VAL B C 1
ATOM 2238 O O . VAL B 1 24 ? 2.791 24.984 11.273 1 94.38 24 VAL B O 1
ATOM 2241 N N . VAL B 1 25 ? 4.242 24.562 12.992 1 97.5 25 VAL B N 1
ATOM 2242 C CA . VAL B 1 25 ? 5.09 23.656 12.219 1 97.5 25 VAL B CA 1
ATOM 2243 C C . VAL B 1 25 ? 4.559 22.234 12.32 1 97.5 25 VAL B C 1
ATOM 2245 O O . VAL B 1 25 ? 4.184 21.781 13.406 1 97.5 25 VAL B O 1
ATOM 2248 N N . ARG B 1 26 ? 4.516 21.516 11.18 1 98.19 26 ARG B N 1
ATOM 2249 C CA . ARG B 1 26 ? 3.973 20.156 11.156 1 98.19 26 ARG B CA 1
ATOM 2250 C C . ARG B 1 26 ? 5.07 19.125 10.898 1 98.19 26 ARG B C 1
ATOM 2252 O O . ARG B 1 26 ? 5.828 19.25 9.938 1 98.19 26 ARG B O 1
ATOM 2259 N N . LEU B 1 27 ? 5.125 18.125 11.758 1 98.75 27 LEU B N 1
ATOM 2260 C CA . LEU B 1 27 ? 6.035 17 11.648 1 98.75 27 LEU B CA 1
ATOM 2261 C C . LEU B 1 27 ? 5.277 15.719 11.289 1 98.75 27 LEU B C 1
ATOM 2263 O O . LEU B 1 27 ? 4.395 15.289 12.031 1 98.75 27 LEU B O 1
ATOM 2267 N N . GLY B 1 28 ? 5.602 15.156 10.117 1 98.75 28 GLY B N 1
ATOM 2268 C CA . GLY B 1 28 ? 5.027 13.875 9.742 1 98.75 28 GLY B CA 1
ATOM 2269 C C . GLY B 1 28 ? 5.812 12.695 10.266 1 98.75 28 GLY B C 1
ATOM 2270 O O . GLY B 1 28 ? 7.023 12.602 10.062 1 98.75 28 GLY B O 1
ATOM 2271 N N . LEU B 1 29 ? 5.117 11.75 10.969 1 98.88 29 LEU B N 1
ATOM 2272 C CA . LEU B 1 29 ? 5.707 10.508 11.445 1 98.88 29 LEU B CA 1
ATOM 2273 C C . LEU B 1 29 ? 4.938 9.305 10.914 1 98.88 29 LEU B C 1
ATOM 2275 O O . LEU B 1 29 ? 3.727 9.383 10.688 1 98.88 29 LEU B O 1
ATOM 2279 N N . PRO B 1 30 ? 5.656 8.164 10.734 1 98.44 30 PRO B N 1
ATOM 2280 C CA . PRO B 1 30 ? 4.922 6.957 10.336 1 98.44 30 PRO B CA 1
ATOM 2281 C C . PRO B 1 30 ? 3.811 6.59 11.312 1 98.44 30 PRO B C 1
ATOM 2283 O O . PRO B 1 30 ? 4.008 6.656 12.531 1 98.44 30 PRO B O 1
ATOM 2286 N N . SER B 1 31 ? 2.703 6.164 10.773 1 96.94 31 SER B N 1
ATOM 2287 C CA . SER B 1 31 ? 1.515 5.977 11.594 1 96.94 31 SER B CA 1
ATOM 2288 C C . SER B 1 31 ? 1.479 4.578 12.203 1 96.94 31 SER B C 1
ATOM 2290 O O . SER B 1 31 ? 0.784 4.344 13.195 1 96.94 31 SER B O 1
ATOM 2292 N N . LYS B 1 32 ? 2.137 3.629 11.594 1 93.69 32 LYS B N 1
ATOM 2293 C CA . LYS B 1 32 ? 2.076 2.262 12.102 1 93.69 32 LYS B CA 1
ATOM 2294 C C . LYS B 1 32 ? 3.305 1.463 11.672 1 93.69 32 LYS B C 1
ATOM 2296 O O . LYS B 1 32 ? 4.098 1.927 10.852 1 93.69 32 LYS B O 1
ATOM 2301 N N . GLY B 1 33 ? 3.465 0.36 12.367 1 93.25 33 GLY B N 1
ATOM 2302 C CA . GLY B 1 33 ? 4.523 -0.56 11.977 1 93.25 33 GLY B CA 1
ATOM 2303 C C . GLY B 1 33 ? 5.824 -0.318 12.719 1 93.25 33 GLY B C 1
ATOM 2304 O O . GLY B 1 33 ? 5.906 0.572 13.562 1 93.25 33 GLY B O 1
ATOM 2305 N N . ARG B 1 34 ? 6.816 -1.097 12.328 1 93.94 34 ARG B N 1
ATOM 2306 C CA . ARG B 1 34 ? 8.125 -1.09 12.969 1 93.94 34 ARG B CA 1
ATOM 2307 C C . ARG B 1 34 ? 8.766 0.29 12.891 1 93.94 34 ARG B C 1
ATOM 2309 O O . ARG B 1 34 ? 9.359 0.763 13.859 1 93.94 34 ARG B O 1
ATOM 2316 N N . MET B 1 35 ? 8.633 0.928 11.82 1 96.88 35 MET B N 1
ATOM 2317 C CA . MET B 1 35 ? 9.211 2.258 11.641 1 96.88 35 MET B CA 1
ATOM 2318 C C . MET B 1 35 ? 8.602 3.252 12.625 1 96.88 35 MET B C 1
ATOM 2320 O O . MET B 1 35 ? 9.305 4.113 13.148 1 96.88 35 MET B O 1
ATOM 2324 N N . ALA B 1 36 ? 7.32 3.143 12.812 1 97.81 36 ALA B N 1
ATOM 2325 C CA . ALA B 1 36 ? 6.645 4.023 13.758 1 97.81 36 ALA B CA 1
ATOM 2326 C C . ALA B 1 36 ? 7.176 3.816 15.18 1 97.81 36 ALA B C 1
ATOM 2328 O O . ALA B 1 36 ? 7.52 4.781 15.867 1 97.81 36 ALA B O 1
ATOM 2329 N N . GLU B 1 37 ? 7.285 2.57 15.555 1 97.75 37 GLU B N 1
ATOM 2330 C CA . GLU B 1 37 ? 7.746 2.223 16.891 1 97.75 37 GLU B CA 1
ATOM 2331 C C . GLU B 1 37 ? 9.164 2.729 17.141 1 97.75 37 GLU B C 1
ATOM 2333 O O . GLU B 1 37 ? 9.445 3.332 18.172 1 97.75 37 GLU B O 1
ATOM 2338 N N . LEU B 1 38 ? 10 2.506 16.188 1 98.06 38 LEU B N 1
ATOM 2339 C CA . LEU B 1 38 ? 11.398 2.891 16.312 1 98.06 38 LEU B CA 1
ATOM 2340 C C . LEU B 1 38 ? 11.555 4.41 16.297 1 98.06 38 LEU B C 1
ATOM 2342 O O . LEU B 1 38 ? 12.406 4.961 17 1 98.06 38 LEU B O 1
ATOM 2346 N N . THR B 1 39 ? 10.734 5.066 15.555 1 98.62 39 THR B N 1
ATOM 2347 C CA . THR B 1 39 ? 10.742 6.527 15.508 1 98.62 39 THR B CA 1
ATOM 2348 C C . THR B 1 39 ? 10.383 7.109 16.875 1 98.62 39 THR B C 1
ATOM 2350 O O . THR B 1 39 ? 11.086 7.98 17.391 1 98.62 39 THR B O 1
ATOM 2353 N N . LEU B 1 40 ? 9.32 6.645 17.438 1 98.38 40 LEU B N 1
ATOM 2354 C CA . LEU B 1 40 ? 8.859 7.141 18.734 1 98.38 40 LEU B CA 1
ATOM 2355 C C . LEU B 1 40 ? 9.891 6.867 19.828 1 98.38 40 LEU B C 1
ATOM 2357 O O . LEU B 1 40 ? 10.117 7.707 20.703 1 98.38 40 LEU B O 1
ATOM 2361 N N . SER B 1 41 ? 10.484 5.703 19.75 1 98.12 41 SER B N 1
ATOM 2362 C CA . SER B 1 41 ? 11.516 5.344 20.719 1 98.12 41 SER B CA 1
ATOM 2363 C C . SER B 1 41 ? 12.711 6.281 20.625 1 98.12 41 SER B C 1
ATOM 2365 O O . SER B 1 41 ? 13.242 6.734 21.641 1 98.12 41 SER B O 1
ATOM 2367 N N . LEU B 1 42 ? 13.133 6.562 19.422 1 97.88 42 LEU B N 1
ATOM 2368 C CA . LEU B 1 42 ? 14.258 7.477 19.219 1 97.88 42 LEU B CA 1
ATOM 2369 C C . LEU B 1 42 ? 13.93 8.859 19.766 1 97.88 42 LEU B C 1
ATOM 2371 O O . LEU B 1 42 ? 14.734 9.445 20.5 1 97.88 42 LEU B O 1
ATOM 2375 N N . LEU B 1 43 ? 12.766 9.383 19.391 1 98.31 43 LEU B N 1
ATOM 2376 C CA . LEU B 1 43 ? 12.383 10.719 19.828 1 98.31 43 LEU B CA 1
ATOM 2377 C C . LEU B 1 43 ? 12.312 10.781 21.359 1 98.31 43 LEU B C 1
ATOM 2379 O O . LEU B 1 43 ? 12.75 11.766 21.953 1 98.31 43 LEU B O 1
ATOM 2383 N N . LYS B 1 44 ? 11.805 9.75 21.938 1 97.88 44 LYS B N 1
ATOM 2384 C CA . LYS B 1 44 ? 11.75 9.672 23.391 1 97.88 44 LYS B CA 1
ATOM 2385 C C . LYS B 1 44 ? 13.148 9.75 24 1 97.88 44 LYS B C 1
ATOM 2387 O O . LYS B 1 44 ? 13.383 10.508 24.938 1 97.88 44 LYS B O 1
ATOM 2392 N N . SER B 1 45 ? 14.055 9.07 23.453 1 96.69 45 SER B N 1
ATOM 2393 C CA . SER B 1 45 ? 15.43 9.039 23.938 1 96.69 45 SER B CA 1
ATOM 2394 C C . SER B 1 45 ? 16.109 10.398 23.766 1 96.69 45 SER B C 1
ATOM 2396 O O . SER B 1 45 ? 17.094 10.695 24.453 1 96.69 45 SER B O 1
ATOM 2398 N N . CYS B 1 46 ? 15.609 11.219 22.891 1 96.5 46 CYS B N 1
ATOM 2399 C CA . CYS B 1 46 ? 16.156 12.539 22.609 1 96.5 46 CYS B CA 1
ATOM 2400 C C . CYS B 1 46 ? 15.414 13.617 23.391 1 96.5 46 CYS B C 1
ATOM 2402 O O . CYS B 1 46 ? 15.539 14.805 23.094 1 96.5 46 CYS B O 1
ATOM 2404 N N . GLN B 1 47 ? 14.555 13.25 24.297 1 95.69 47 GLN B N 1
ATOM 2405 C CA . GLN B 1 47 ? 13.75 14.156 25.109 1 95.69 47 GLN B CA 1
ATOM 2406 C C . GLN B 1 47 ? 12.742 14.914 24.25 1 95.69 47 GLN B C 1
ATOM 2408 O O . GLN B 1 47 ? 12.492 16.094 24.484 1 95.69 47 GLN B O 1
ATOM 2413 N N . LEU B 1 48 ? 12.258 14.25 23.234 1 97.69 48 LEU B N 1
ATOM 2414 C CA . LEU B 1 48 ? 11.211 14.742 22.359 1 97.69 48 LEU B CA 1
ATOM 2415 C C . LEU B 1 48 ? 10.008 13.797 22.344 1 97.69 48 LEU B C 1
ATOM 2417 O O . LEU B 1 48 ? 9.461 13.492 21.297 1 97.69 48 LEU B O 1
ATOM 2421 N N . SER B 1 49 ? 9.641 13.391 23.5 1 97.75 49 SER B N 1
ATOM 2422 C CA . SER B 1 49 ? 8.57 12.406 23.609 1 97.75 49 SER B CA 1
ATOM 2423 C C . SER B 1 49 ? 7.281 12.93 22.969 1 97.75 49 SER B C 1
ATOM 2425 O O . SER B 1 49 ? 6.844 14.039 23.266 1 97.75 49 SER B O 1
ATOM 2427 N N . VAL B 1 50 ? 6.719 12.07 22.172 1 98.19 50 VAL B N 1
ATOM 2428 C CA . VAL B 1 50 ? 5.461 12.398 21.5 1 98.19 50 VAL B CA 1
ATOM 2429 C C . VAL B 1 50 ? 4.285 12.055 22.406 1 98.19 50 VAL B C 1
ATOM 2431 O O . VAL B 1 50 ? 4.191 10.93 22.922 1 98.19 50 VAL B O 1
ATOM 2434 N N . ARG B 1 51 ? 3.477 13.016 22.609 1 97.44 51 ARG B N 1
ATOM 2435 C CA . ARG B 1 51 ? 2.291 12.812 23.438 1 97.44 51 ARG B CA 1
ATOM 2436 C C . ARG B 1 51 ? 1.033 12.734 22.578 1 97.44 51 ARG B C 1
ATOM 2438 O O . ARG B 1 51 ? 0.586 13.742 22.016 1 97.44 51 ARG B O 1
ATOM 2445 N N . GLN B 1 52 ? 0.567 11.516 22.438 1 95.5 52 GLN B N 1
ATOM 2446 C CA . GLN B 1 52 ? -0.689 11.25 21.75 1 95.5 52 GLN B CA 1
ATOM 2447 C C . GLN B 1 52 ? -1.81 10.938 22.734 1 95.5 52 GLN B C 1
ATOM 2449 O O . GLN B 1 52 ? -1.867 9.844 23.281 1 95.5 52 GLN B O 1
ATOM 2454 N N . LEU B 1 53 ? -2.705 11.789 22.953 1 91.56 53 LEU B N 1
ATOM 2455 C CA . LEU B 1 53 ? -3.732 11.672 23.984 1 91.56 53 LEU B CA 1
ATOM 2456 C C . LEU B 1 53 ? -4.75 10.594 23.609 1 91.56 53 LEU B C 1
ATOM 2458 O O . LEU B 1 53 ? -5.238 9.875 24.484 1 91.56 53 LEU B O 1
ATOM 2462 N N . ASN B 1 54 ? -5.094 10.531 22.344 1 93.19 54 ASN B N 1
ATOM 2463 C CA . ASN B 1 54 ? -6.012 9.539 21.797 1 93.19 54 ASN B CA 1
ATOM 2464 C C . ASN B 1 54 ? -5.363 8.711 20.703 1 93.19 54 ASN B C 1
ATOM 2466 O O . ASN B 1 54 ? -5.07 9.234 19.625 1 93.19 54 ASN B O 1
ATOM 2470 N N . PRO B 1 55 ? -5.211 7.402 20.984 1 91.12 55 PRO B N 1
ATOM 2471 C CA . PRO B 1 55 ? -4.52 6.559 20 1 91.12 55 PRO B CA 1
ATOM 2472 C C . PRO B 1 55 ? -5.27 6.453 18.688 1 91.12 55 PRO B C 1
ATOM 2474 O O . PRO B 1 55 ? -4.695 6.047 17.672 1 91.12 55 PRO B O 1
ATOM 2477 N N . ARG B 1 56 ? -6.484 6.836 18.641 1 92.31 56 ARG B N 1
ATOM 2478 C CA . ARG B 1 56 ? -7.277 6.766 17.422 1 92.31 56 ARG B CA 1
ATOM 2479 C C . ARG B 1 56 ? -7.141 8.047 16.609 1 92.31 56 ARG B C 1
ATOM 2481 O O . ARG B 1 56 ? -7.574 8.102 15.453 1 92.31 56 ARG B O 1
ATOM 2488 N N . GLN B 1 57 ? -6.535 8.992 17.203 1 95 57 GLN B N 1
ATOM 2489 C CA . GLN B 1 57 ? -6.285 10.242 16.5 1 95 57 GLN B CA 1
ATOM 2490 C C . GLN B 1 57 ? -4.922 10.227 15.812 1 95 57 GLN B C 1
ATOM 2492 O O . GLN B 1 57 ? -3.982 9.594 16.297 1 95 57 GLN B O 1
ATOM 2497 N N . TYR B 1 58 ? -4.844 10.961 14.758 1 96.69 58 TYR B N 1
ATOM 2498 C CA . TYR B 1 58 ? -3.613 10.961 13.977 1 96.69 58 TYR B CA 1
ATOM 2499 C C . TYR B 1 58 ? -2.797 12.219 14.242 1 96.69 58 TYR B C 1
ATOM 2501 O O . TYR B 1 58 ? -1.912 12.57 13.453 1 96.69 58 TYR B O 1
ATOM 2509 N N . THR B 1 59 ? -3.119 12.914 15.281 1 96.5 59 THR B N 1
ATOM 2510 C CA . THR B 1 59 ? -2.375 14.102 15.68 1 96.5 59 THR B CA 1
ATOM 2511 C C . THR B 1 59 ? -1.82 13.945 17.094 1 96.5 59 THR B C 1
ATOM 2513 O O . THR B 1 59 ? -2.354 13.164 17.891 1 96.5 59 THR B O 1
ATOM 2516 N N . ALA B 1 60 ? -0.715 14.594 17.25 1 97.56 60 ALA B N 1
ATOM 2517 C CA . ALA B 1 60 ? -0.061 14.617 18.562 1 97.56 60 ALA B CA 1
ATOM 2518 C C . ALA B 1 60 ? 0.804 15.867 18.719 1 97.56 60 ALA B C 1
ATOM 2520 O O . ALA B 1 60 ? 0.764 16.766 17.875 1 97.56 60 ALA B O 1
ATOM 2521 N N . ASP B 1 61 ? 1.42 15.953 19.875 1 97.44 61 ASP B N 1
ATOM 2522 C CA . ASP B 1 61 ? 2.332 17.062 20.109 1 97.44 61 ASP B CA 1
ATOM 2523 C C . ASP B 1 61 ? 3.588 16.609 20.844 1 97.44 61 ASP B C 1
ATOM 2525 O O . ASP B 1 61 ? 3.688 15.438 21.25 1 97.44 61 ASP B O 1
ATOM 2529 N N . ILE B 1 62 ? 4.547 17.453 20.844 1 97.81 62 ILE B N 1
ATOM 2530 C CA . ILE B 1 62 ? 5.754 17.328 21.641 1 97.81 62 ILE B CA 1
ATOM 2531 C C . ILE B 1 62 ? 5.852 18.5 22.609 1 97.81 62 ILE B C 1
ATOM 2533 O O . ILE B 1 62 ? 6.238 19.609 22.219 1 97.81 62 ILE B O 1
ATOM 2537 N N . PRO B 1 63 ? 5.605 18.25 23.891 1 96.88 63 PRO B N 1
ATOM 2538 C CA . PRO B 1 63 ? 5.508 19.359 24.844 1 96.88 63 PRO B CA 1
ATOM 2539 C C . PRO B 1 63 ? 6.77 20.203 24.891 1 96.88 63 PRO B C 1
ATOM 2541 O O . PRO B 1 63 ? 6.691 21.422 25.125 1 96.88 63 PRO B O 1
ATOM 2544 N N . GLN B 1 64 ? 7.863 19.656 24.703 1 95.25 64 GLN B N 1
ATOM 2545 C CA . GLN B 1 64 ? 9.148 20.344 24.797 1 95.25 64 GLN B CA 1
ATOM 2546 C C . GLN B 1 64 ? 9.391 21.266 23.609 1 95.25 64 GLN B C 1
ATOM 2548 O O . GLN B 1 64 ? 10.305 22.078 23.625 1 95.25 64 GLN B O 1
ATOM 2553 N N . VAL B 1 65 ? 8.633 21.109 22.562 1 95.62 65 VAL B N 1
ATOM 2554 C CA . VAL B 1 65 ? 8.773 21.938 21.375 1 95.62 65 VAL B CA 1
ATOM 2555 C C . VAL B 1 65 ? 7.461 22.656 21.078 1 95.62 65 VAL B C 1
ATOM 2557 O O . VAL B 1 65 ? 6.66 22.188 20.266 1 95.62 65 VAL B O 1
ATOM 2560 N N . PRO B 1 66 ? 7.383 23.844 21.594 1 92.62 66 PRO B N 1
ATOM 2561 C CA . PRO B 1 66 ? 6.141 24.578 21.359 1 92.62 66 PRO B CA 1
ATOM 2562 C C . PRO B 1 66 ? 5.891 24.891 19.891 1 92.62 66 PRO B C 1
ATOM 2564 O O . PRO B 1 66 ? 6.84 25.047 19.125 1 92.62 66 PRO B O 1
ATOM 2567 N N . ASN B 1 67 ? 4.688 24.922 19.391 1 93.88 67 ASN B N 1
ATOM 2568 C CA . ASN B 1 67 ? 4.25 25.266 18.047 1 93.88 67 ASN B CA 1
ATOM 2569 C C . ASN B 1 67 ? 4.566 24.156 17.047 1 93.88 67 ASN B C 1
ATOM 2571 O O . ASN B 1 67 ? 4.738 24.422 15.859 1 93.88 67 ASN B O 1
ATOM 2575 N N . LEU B 1 68 ? 4.875 23 17.547 1 97.12 68 LEU B N 1
ATOM 2576 C CA . LEU B 1 68 ? 5.07 21.828 16.688 1 97.12 68 LEU B CA 1
ATOM 2577 C C . LEU B 1 68 ? 3.914 20.844 16.844 1 97.12 68 LEU B C 1
ATOM 2579 O O . LEU B 1 68 ? 3.594 20.438 17.969 1 97.12 68 LEU B O 1
ATOM 2583 N N . GLU B 1 69 ? 3.283 20.531 15.727 1 97.25 69 GLU B N 1
ATOM 2584 C CA . GLU B 1 69 ? 2.264 19.484 15.68 1 97.25 69 GLU B CA 1
ATOM 2585 C C . GLU B 1 69 ? 2.791 18.219 15 1 97.25 69 GLU B C 1
ATOM 2587 O O . GLU B 1 69 ? 3.496 18.312 13.984 1 97.25 69 GLU B O 1
ATOM 2592 N N . VAL B 1 70 ? 2.422 17.125 15.617 1 98.5 70 VAL B N 1
ATOM 2593 C CA . VAL B 1 70 ? 2.791 15.844 15.039 1 98.5 70 VAL B CA 1
ATOM 2594 C C . VAL B 1 70 ? 1.598 15.25 14.289 1 98.5 70 VAL B C 1
ATOM 2596 O O . VAL B 1 70 ? 0.473 15.258 14.797 1 98.5 70 VAL B O 1
ATOM 2599 N N . TRP B 1 71 ? 1.856 14.789 13.109 1 98.38 71 TRP B N 1
ATOM 2600 C CA . TRP B 1 71 ? 0.844 14.125 12.289 1 98.38 71 TRP B CA 1
ATOM 2601 C C . TRP B 1 71 ? 1.301 12.734 11.883 1 98.38 71 TRP B C 1
ATOM 2603 O O . TRP B 1 71 ? 2.328 12.578 11.219 1 98.38 71 TRP B O 1
ATOM 2613 N N . PHE B 1 72 ? 0.555 11.719 12.305 1 98.38 72 PHE B N 1
ATOM 2614 C CA . PHE B 1 72 ? 0.849 10.336 11.938 1 98.38 72 PHE B CA 1
ATOM 2615 C C . PHE B 1 72 ? 0.301 10.016 10.555 1 98.38 72 PHE B C 1
ATOM 2617 O O . PHE B 1 72 ? -0.904 10.125 10.32 1 98.38 72 PHE B O 1
ATOM 2624 N N . GLN B 1 73 ? 1.224 9.633 9.648 1 98 73 GLN B N 1
ATOM 2625 C CA . GLN B 1 73 ? 0.891 9.398 8.25 1 98 73 GLN B CA 1
ATOM 2626 C C . GLN B 1 73 ? 1.618 8.172 7.711 1 98 73 GLN B C 1
ATOM 2628 O O . GLN B 1 73 ? 2.623 7.738 8.281 1 98 73 GLN B O 1
ATOM 2633 N N . ARG B 1 74 ? 1.053 7.598 6.621 1 97.75 74 ARG B N 1
ATOM 2634 C CA . ARG B 1 74 ? 1.843 6.605 5.906 1 97.75 74 ARG B CA 1
ATOM 2635 C C . ARG B 1 74 ? 3.113 7.223 5.332 1 97.75 74 ARG B C 1
ATOM 2637 O O . ARG B 1 74 ? 3.105 8.375 4.895 1 97.75 74 ARG B O 1
ATOM 2644 N N . PRO B 1 75 ? 4.172 6.449 5.246 1 98.12 75 PRO B N 1
ATOM 2645 C CA . PRO B 1 75 ? 5.453 6.992 4.785 1 98.12 75 PRO B CA 1
ATOM 2646 C C . PRO B 1 75 ? 5.355 7.645 3.408 1 98.12 75 PRO B C 1
ATOM 2648 O O . PRO B 1 75 ? 5.887 8.734 3.197 1 98.12 75 PRO B O 1
ATOM 2651 N N . THR B 1 76 ? 4.648 7.031 2.496 1 97.62 76 THR B N 1
ATOM 2652 C CA . THR B 1 76 ? 4.516 7.582 1.151 1 97.62 76 THR B CA 1
ATOM 2653 C C . THR B 1 76 ? 3.773 8.914 1.186 1 97.62 76 THR B C 1
ATOM 2655 O O . THR B 1 76 ? 4.148 9.859 0.485 1 97.62 76 THR B O 1
ATOM 2658 N N . ASP B 1 77 ? 2.779 9 2.041 1 98 77 ASP B N 1
ATOM 2659 C CA . ASP B 1 77 ? 2.018 10.234 2.182 1 98 77 ASP B CA 1
ATOM 2660 C C . ASP B 1 77 ? 2.865 11.336 2.822 1 98 77 ASP B C 1
ATOM 2662 O O . ASP B 1 77 ? 2.705 12.516 2.504 1 98 77 ASP B O 1
ATOM 2666 N N . ILE B 1 78 ? 3.738 10.938 3.688 1 98.31 78 ILE B N 1
ATOM 2667 C CA . ILE B 1 78 ? 4.637 11.906 4.301 1 98.31 78 ILE B CA 1
ATOM 2668 C C . ILE B 1 78 ? 5.453 12.609 3.221 1 98.31 78 ILE B C 1
ATOM 2670 O O . ILE B 1 78 ? 5.52 13.836 3.18 1 98.31 78 ILE B O 1
ATOM 2674 N N . VAL B 1 79 ? 6.012 11.844 2.326 1 98.12 79 VAL B N 1
ATOM 2675 C CA . VAL B 1 79 ? 6.852 12.414 1.277 1 98.12 79 VAL B CA 1
ATOM 2676 C C . VAL B 1 79 ? 6.012 13.312 0.371 1 98.12 79 VAL B C 1
ATOM 2678 O O . VAL B 1 79 ? 6.418 14.43 0.048 1 98.12 79 VAL B O 1
ATOM 2681 N N . ARG B 1 80 ? 4.844 12.844 0.017 1 96.81 80 ARG B N 1
ATOM 2682 C CA . ARG B 1 80 ? 3.979 13.633 -0.854 1 96.81 80 ARG B CA 1
ATOM 2683 C C . ARG B 1 80 ? 3.6 14.953 -0.196 1 96.81 80 ARG B C 1
ATOM 2685 O O . ARG B 1 80 ? 3.619 16 -0.842 1 96.81 80 ARG B O 1
ATOM 2692 N N . LYS B 1 81 ? 3.309 14.914 1.094 1 97 81 LYS B N 1
ATOM 2693 C CA . LYS B 1 81 ? 2.877 16.109 1.816 1 97 81 LYS B CA 1
ATOM 2694 C C . LYS B 1 81 ? 4.051 17.047 2.076 1 97 81 LYS B C 1
ATOM 2696 O O . LYS B 1 81 ? 3.867 18.266 2.178 1 97 81 LYS B O 1
ATOM 2701 N N . LEU B 1 82 ? 5.211 16.531 2.184 1 97.38 82 LEU B N 1
ATOM 2702 C CA . LEU B 1 82 ? 6.398 17.375 2.254 1 97.38 82 LEU B CA 1
ATOM 2703 C C . LEU B 1 82 ? 6.625 18.109 0.938 1 97.38 82 LEU B C 1
ATOM 2705 O O . LEU B 1 82 ? 6.93 19.312 0.932 1 97.38 82 LEU B O 1
ATOM 2709 N N . CYS B 1 83 ? 6.441 17.391 -0.137 1 96.06 83 CYS B N 1
ATOM 2710 C CA . CYS B 1 83 ? 6.629 17.984 -1.457 1 96.06 83 CYS B CA 1
ATOM 2711 C C . CYS B 1 83 ? 5.613 19.094 -1.704 1 96.06 83 CYS B C 1
ATOM 2713 O O . CYS B 1 83 ? 5.949 20.141 -2.27 1 96.06 83 CYS B O 1
ATOM 2715 N N . SER B 1 84 ? 4.359 18.859 -1.255 1 92.31 84 SER B N 1
ATOM 2716 C CA . SER B 1 84 ? 3.316 19.859 -1.481 1 92.31 84 SER B CA 1
ATOM 2717 C C . SER B 1 84 ? 3.41 21 -0.475 1 92.31 84 SER B C 1
ATOM 2719 O O . SER B 1 84 ? 2.789 22.047 -0.658 1 92.31 84 SER B O 1
ATOM 2721 N N . GLY B 1 85 ? 4.129 20.75 0.586 1 93.12 85 GLY B N 1
ATOM 2722 C CA . GLY B 1 85 ? 4.266 21.766 1.617 1 93.12 85 GLY B CA 1
ATOM 2723 C C . GLY B 1 85 ? 3.229 21.656 2.717 1 93.12 85 GLY B C 1
ATOM 2724 O O . GLY B 1 85 ? 3.178 22.484 3.623 1 93.12 85 GLY B O 1
ATOM 2725 N N . ASP B 1 86 ? 2.436 20.594 2.699 1 94.56 86 ASP B N 1
ATOM 2726 C CA . ASP B 1 86 ? 1.415 20.391 3.721 1 94.56 86 ASP B CA 1
ATOM 2727 C C . ASP B 1 86 ? 2.035 19.859 5.016 1 94.56 86 ASP B C 1
ATOM 2729 O O . ASP B 1 86 ? 1.427 19.953 6.082 1 94.56 86 ASP B O 1
ATOM 2733 N N . LEU B 1 87 ? 3.16 19.312 4.934 1 97.31 87 LEU B N 1
ATOM 2734 C CA . LEU B 1 87 ? 4.055 19.016 6.047 1 97.31 87 LEU B CA 1
ATOM 2735 C C . LEU B 1 87 ? 5.355 19.812 5.918 1 97.31 87 LEU B C 1
ATOM 2737 O O . LEU B 1 87 ? 5.781 20.141 4.809 1 97.31 87 LEU B O 1
ATOM 2741 N N . ASP B 1 88 ? 5.93 20.078 7.016 1 98.06 88 ASP B N 1
ATOM 2742 C CA . ASP B 1 88 ? 7.168 20.859 7.02 1 98.06 88 ASP B CA 1
ATOM 2743 C C . ASP B 1 88 ? 8.383 19.953 7.238 1 98.06 88 ASP B C 1
ATOM 2745 O O . ASP B 1 88 ? 9.43 20.156 6.617 1 98.06 88 ASP B O 1
ATOM 2749 N N . LEU B 1 89 ? 8.266 19.016 8.117 1 98.44 89 LEU B N 1
ATOM 2750 C CA . LEU B 1 89 ? 9.289 18.031 8.484 1 98.44 89 LEU B CA 1
ATOM 2751 C C . LEU B 1 89 ? 8.719 16.625 8.484 1 98.44 89 LEU B C 1
ATOM 2753 O O . LEU B 1 89 ? 7.504 16.438 8.555 1 98.44 89 LEU B O 1
ATOM 2757 N N . GLY B 1 90 ? 9.578 15.648 8.375 1 98.69 90 GLY B N 1
ATOM 2758 C CA . GLY B 1 90 ? 9.156 14.266 8.477 1 98.69 90 GLY B CA 1
ATOM 2759 C C . GLY B 1 90 ? 10.305 13.312 8.766 1 98.69 90 GLY B C 1
ATOM 2760 O O . GLY B 1 90 ? 11.469 13.641 8.531 1 98.69 90 GLY B O 1
ATOM 2761 N N . ILE B 1 91 ? 9.992 12.195 9.352 1 98.75 91 ILE B N 1
ATOM 2762 C CA . ILE B 1 91 ? 10.922 11.078 9.492 1 98.75 91 ILE B CA 1
ATOM 2763 C C . ILE B 1 91 ? 10.445 9.906 8.633 1 98.75 91 ILE B C 1
ATOM 2765 O O . ILE B 1 91 ? 9.352 9.375 8.844 1 98.75 91 ILE B O 1
ATOM 2769 N N . VAL B 1 92 ? 11.219 9.547 7.676 1 98.38 92 VAL B N 1
ATOM 2770 C CA . VAL B 1 92 ? 10.875 8.492 6.73 1 98.38 92 VAL B CA 1
ATOM 2771 C C . VAL B 1 92 ? 12.148 7.852 6.188 1 98.38 92 VAL B C 1
ATOM 2773 O O . VAL B 1 92 ? 13.234 8.414 6.316 1 98.38 92 VAL B O 1
ATOM 2776 N N . GLY B 1 93 ? 11.992 6.711 5.668 1 98.38 93 GLY B N 1
ATOM 2777 C CA . GLY B 1 93 ? 13.133 6.039 5.066 1 98.38 93 GLY B CA 1
ATOM 2778 C C . GLY B 1 93 ? 13.617 6.707 3.789 1 98.38 93 GLY B C 1
ATOM 2779 O O . GLY B 1 93 ? 12.805 7.199 3 1 98.38 93 GLY B O 1
ATOM 2780 N N . TYR B 1 94 ? 14.906 6.609 3.602 1 97.94 94 TYR B N 1
ATOM 2781 C CA . TYR B 1 94 ? 15.508 7.203 2.41 1 97.94 94 TYR B CA 1
ATOM 2782 C C . TYR B 1 94 ? 14.977 6.543 1.146 1 97.94 94 TYR B C 1
ATOM 2784 O O . TYR B 1 94 ? 14.828 7.195 0.109 1 97.94 94 TYR B O 1
ATOM 2792 N N . ASP B 1 95 ? 14.648 5.227 1.213 1 98.19 95 ASP B N 1
ATOM 2793 C CA . ASP B 1 95 ? 14.078 4.508 0.081 1 98.19 95 ASP B CA 1
ATOM 2794 C C . ASP B 1 95 ? 12.766 5.156 -0.377 1 98.19 95 ASP B C 1
ATOM 2796 O O . ASP B 1 95 ? 12.547 5.344 -1.575 1 98.19 95 ASP B O 1
ATOM 2800 N N . ILE B 1 96 ? 11.953 5.543 0.569 1 98.19 96 ILE B N 1
ATOM 2801 C CA . ILE B 1 96 ? 10.664 6.148 0.261 1 98.19 96 ILE B CA 1
ATOM 2802 C C . ILE B 1 96 ? 10.867 7.539 -0.334 1 98.19 96 ILE B C 1
ATOM 2804 O O . ILE B 1 96 ? 10.203 7.91 -1.306 1 98.19 96 ILE B O 1
ATOM 2808 N N . ILE B 1 97 ? 11.805 8.297 0.224 1 97.81 97 ILE B N 1
ATOM 2809 C CA . ILE B 1 97 ? 12.125 9.609 -0.313 1 97.81 97 ILE B CA 1
ATOM 2810 C C . ILE B 1 97 ? 12.586 9.484 -1.764 1 97.81 97 ILE B C 1
ATOM 2812 O O . ILE B 1 97 ? 12.078 10.18 -2.646 1 97.81 97 ILE B O 1
ATOM 2816 N N . SER B 1 98 ? 13.469 8.547 -2.01 1 97.56 98 SER B N 1
ATOM 2817 C CA . SER B 1 98 ? 14.047 8.367 -3.338 1 97.56 98 SER B CA 1
ATOM 2818 C C . SER B 1 98 ? 12.984 7.984 -4.359 1 97.56 98 SER B C 1
ATOM 2820 O O . SER B 1 98 ? 12.992 8.477 -5.488 1 97.56 98 SER B O 1
ATOM 2822 N N . GLU B 1 99 ? 12.062 7.137 -3.959 1 97.94 99 GLU B N 1
ATOM 2823 C CA . GLU B 1 99 ? 11.039 6.629 -4.871 1 97.94 99 GLU B CA 1
ATOM 2824 C C . GLU B 1 99 ? 9.977 7.688 -5.148 1 97.94 99 GLU B C 1
ATOM 2826 O O . GLU B 1 99 ? 9.531 7.848 -6.289 1 97.94 99 GLU B O 1
ATOM 2831 N N . TYR B 1 100 ? 9.633 8.477 -4.141 1 96.81 100 TYR B N 1
ATOM 2832 C CA . TYR B 1 100 ? 8.414 9.266 -4.273 1 96.81 100 TYR B CA 1
ATOM 2833 C C . TYR B 1 100 ? 8.742 10.734 -4.496 1 96.81 100 TYR B C 1
ATOM 2835 O O . TYR B 1 100 ? 7.902 11.5 -4.988 1 96.81 100 TYR B O 1
ATOM 2843 N N . ALA B 1 101 ? 9.891 11.219 -4.113 1 94.19 101 ALA B N 1
ATOM 2844 C CA . ALA B 1 101 ? 10.289 12.586 -4.457 1 94.19 101 ALA B CA 1
ATOM 2845 C C . ALA B 1 101 ? 10.773 12.664 -5.898 1 94.19 101 ALA B C 1
ATOM 2847 O O . ALA B 1 101 ? 10.773 13.742 -6.5 1 94.19 101 ALA B O 1
ATOM 2848 N N . GLN B 1 102 ? 11.203 11.477 -6.43 1 91.12 102 GLN B N 1
ATOM 2849 C CA . GLN B 1 102 ? 11.57 11.305 -7.832 1 91.12 102 GLN B CA 1
ATOM 2850 C C . GLN B 1 102 ? 12.617 12.336 -8.25 1 91.12 102 GLN B C 1
ATOM 2852 O O . GLN B 1 102 ? 12.484 12.969 -9.305 1 91.12 102 GLN B O 1
ATOM 2857 N N . GLY B 1 103 ? 13.555 12.586 -7.371 1 83.25 103 GLY B N 1
ATOM 2858 C CA . GLY B 1 103 ? 14.68 13.445 -7.707 1 83.25 103 GLY B CA 1
ATOM 2859 C C . GLY B 1 103 ? 14.336 14.922 -7.652 1 83.25 103 GLY B C 1
ATOM 2860 O O . GLY B 1 103 ? 15.18 15.766 -7.953 1 83.25 103 GLY B O 1
ATOM 2861 N N . ASN B 1 104 ? 13.125 15.156 -7.227 1 84 104 ASN B N 1
ATOM 2862 C CA . ASN B 1 104 ? 12.766 16.562 -7.148 1 84 104 ASN B CA 1
ATOM 2863 C C . ASN B 1 104 ? 13.477 17.266 -5.988 1 84 104 ASN B C 1
ATOM 2865 O O . ASN B 1 104 ? 13.82 16.625 -4.992 1 84 104 ASN B O 1
ATOM 2869 N N . ASP B 1 105 ? 13.75 18.562 -6.191 1 86.75 105 ASP B N 1
ATOM 2870 C CA . ASP B 1 105 ? 14.508 19.359 -5.23 1 86.75 105 ASP B CA 1
ATOM 2871 C C . ASP B 1 105 ? 13.586 19.984 -4.18 1 86.75 105 ASP B C 1
ATOM 2873 O O . ASP B 1 105 ? 13.93 20.984 -3.566 1 86.75 105 ASP B O 1
ATOM 2877 N N . ASP B 1 106 ? 12.531 19.328 -4.016 1 92.38 106 ASP B N 1
ATOM 2878 C CA . ASP B 1 106 ? 11.547 19.875 -3.09 1 92.38 106 ASP B CA 1
ATOM 2879 C C . ASP B 1 106 ? 11.883 19.5 -1.647 1 92.38 106 ASP B C 1
ATOM 2881 O O . ASP B 1 106 ? 11.336 20.094 -0.709 1 92.38 106 ASP B O 1
ATOM 2885 N N . LEU B 1 107 ? 12.773 18.625 -1.493 1 96.5 107 LEU B N 1
ATOM 2886 C CA . LEU B 1 107 ? 13.055 18.094 -0.16 1 96.5 107 LEU B CA 1
ATOM 2887 C C . LEU B 1 107 ? 14.516 18.328 0.216 1 96.5 107 LEU B C 1
ATOM 2889 O O . LEU B 1 107 ? 15.391 18.328 -0.65 1 96.5 107 LEU B O 1
ATOM 2893 N N . VAL B 1 108 ? 14.68 18.594 1.453 1 95.5 108 VAL B N 1
ATOM 2894 C CA . VAL B 1 108 ? 16.016 18.734 2.029 1 95.5 108 VAL B CA 1
ATOM 2895 C C . VAL B 1 108 ? 16.219 17.688 3.123 1 95.5 108 VAL B C 1
ATOM 2897 O O . VAL B 1 108 ? 15.461 17.641 4.098 1 95.5 108 VAL B O 1
ATOM 2900 N N . ILE B 1 109 ? 17.234 16.891 2.908 1 95.38 109 ILE B N 1
ATOM 2901 C CA . ILE B 1 109 ? 17.578 15.945 3.959 1 95.38 109 ILE B CA 1
ATOM 2902 C C . ILE B 1 109 ? 18.328 16.656 5.074 1 95.38 109 ILE B C 1
ATOM 2904 O O . ILE B 1 109 ? 19.453 17.125 4.871 1 95.38 109 ILE B O 1
ATOM 2908 N N . ILE B 1 110 ? 17.734 16.703 6.246 1 95.19 110 ILE B N 1
ATOM 2909 C CA . ILE B 1 110 ? 18.328 17.375 7.402 1 95.19 110 ILE B CA 1
ATOM 2910 C C . ILE B 1 110 ? 19.328 16.438 8.086 1 95.19 110 ILE B C 1
ATOM 2912 O O . ILE B 1 110 ? 20.422 16.859 8.469 1 95.19 110 ILE B O 1
ATOM 2916 N N . HIS B 1 111 ? 18.891 15.227 8.281 1 95.56 111 HIS B N 1
ATOM 2917 C CA . HIS B 1 111 ? 19.719 14.18 8.836 1 95.56 111 HIS B CA 1
ATOM 2918 C C . HIS B 1 111 ? 19.516 12.859 8.102 1 95.56 111 HIS B C 1
ATOM 2920 O O . HIS B 1 111 ? 18.391 12.336 8.055 1 95.56 111 HIS B O 1
ATOM 2926 N N . ASP B 1 112 ? 20.562 12.242 7.621 1 94.38 112 ASP B N 1
ATOM 2927 C CA . ASP B 1 112 ? 20.422 11.133 6.684 1 94.38 112 ASP B CA 1
ATOM 2928 C C . ASP B 1 112 ? 20.656 9.797 7.379 1 94.38 112 ASP B C 1
ATOM 2930 O O . ASP B 1 112 ? 20.594 8.742 6.746 1 94.38 112 ASP B O 1
ATOM 2934 N N . ALA B 1 113 ? 20.953 9.812 8.68 1 95.19 113 ALA B N 1
ATOM 2935 C CA . ALA B 1 113 ? 21.297 8.578 9.367 1 95.19 113 ALA B CA 1
ATOM 2936 C C . ALA B 1 113 ? 20.766 8.578 10.805 1 95.19 113 ALA B C 1
ATOM 2938 O O . ALA B 1 113 ? 21.531 8.812 11.742 1 95.19 113 ALA B O 1
ATOM 2939 N N . LEU B 1 114 ? 19.531 8.18 11 1 96.62 114 LEU B N 1
ATOM 2940 C CA . LEU B 1 114 ? 18.938 8.148 12.328 1 96.62 114 LEU B CA 1
ATOM 2941 C C . LEU B 1 114 ? 19.156 6.801 13 1 96.62 114 LEU B C 1
ATOM 2943 O O . LEU B 1 114 ? 18.672 6.559 14.109 1 96.62 114 LEU B O 1
ATOM 2947 N N . ASP B 1 115 ? 19.844 5.918 12.352 1 95.62 115 ASP B N 1
ATOM 2948 C CA . ASP B 1 115 ? 20.422 4.676 12.859 1 95.62 115 ASP B CA 1
ATOM 2949 C C . ASP B 1 115 ? 19.344 3.658 13.203 1 95.62 115 ASP B C 1
ATOM 2951 O O . ASP B 1 115 ? 19.422 2.979 14.227 1 95.62 115 ASP B O 1
ATOM 2955 N N . PHE B 1 116 ? 18.297 3.566 12.508 1 96.44 116 PHE B N 1
ATOM 2956 C CA . PHE B 1 116 ? 17.312 2.494 12.508 1 96.44 116 PHE B CA 1
ATOM 2957 C C . PHE B 1 116 ? 16.641 2.373 11.141 1 96.44 116 PHE B C 1
ATOM 2959 O O . PHE B 1 116 ? 16.812 3.246 10.281 1 96.44 116 PHE B O 1
ATOM 2966 N N . GLY B 1 117 ? 16 1.262 10.922 1 97.12 117 GLY B N 1
ATOM 2967 C CA . GLY B 1 117 ? 15.359 1.033 9.633 1 97.12 117 GLY B CA 1
ATOM 2968 C C . GLY B 1 117 ? 16.359 0.719 8.523 1 97.12 117 GLY B C 1
ATOM 2969 O O . GLY B 1 117 ? 16.141 1.087 7.371 1 97.12 117 GLY B O 1
ATOM 2970 N N . HIS B 1 118 ? 17.406 0.06 8.859 1 97.5 118 HIS B N 1
ATOM 2971 C CA . HIS B 1 118 ? 18.453 -0.266 7.902 1 97.5 118 HIS B CA 1
ATOM 2972 C C . HIS B 1 118 ? 18 -1.322 6.906 1 97.5 118 HIS B C 1
ATOM 2974 O O . HIS B 1 118 ? 17.453 -2.355 7.301 1 97.5 118 HIS B O 1
ATOM 2980 N N . CYS B 1 119 ? 18.203 -1.009 5.656 1 98 119 CYS B N 1
ATOM 2981 C CA . CYS B 1 119 ? 17.953 -1.947 4.57 1 98 119 CYS B CA 1
ATOM 2982 C C . CYS B 1 119 ? 18.609 -1.478 3.277 1 98 119 CYS B C 1
ATOM 2984 O O . CYS B 1 119 ? 19.312 -0.461 3.264 1 98 119 CYS B O 1
ATOM 2986 N N . ARG B 1 120 ? 18.5 -2.279 2.291 1 98.56 120 ARG B N 1
ATOM 2987 C CA . ARG B 1 120 ? 18.953 -1.903 0.955 1 98.56 120 ARG B CA 1
ATOM 2988 C C . ARG B 1 120 ? 17.953 -2.34 -0.107 1 98.56 120 ARG B C 1
ATOM 2990 O O . ARG B 1 120 ? 17.281 -3.361 0.048 1 98.56 120 ARG B O 1
ATOM 2997 N N . LEU B 1 121 ? 17.828 -1.495 -1.098 1 98.81 121 LEU B N 1
ATOM 2998 C CA . LEU B 1 121 ? 17.094 -1.865 -2.297 1 98.81 121 LEU B CA 1
ATOM 2999 C C . LEU B 1 121 ? 18 -2.586 -3.295 1 98.81 121 LEU B C 1
ATOM 3001 O O . LEU B 1 121 ? 19.016 -2.035 -3.73 1 98.81 121 LEU B O 1
ATOM 3005 N N . SER B 1 122 ? 17.578 -3.787 -3.668 1 98.81 122 SER B N 1
ATOM 3006 C CA . SER B 1 122 ? 18.516 -4.605 -4.43 1 98.81 122 SER B CA 1
ATOM 3007 C C . SER B 1 122 ? 17.797 -5.363 -5.547 1 98.81 122 SER B C 1
ATOM 3009 O O . SER B 1 122 ? 16.609 -5.695 -5.422 1 98.81 122 SER B O 1
ATOM 3011 N N . LEU B 1 123 ? 18.531 -5.594 -6.578 1 98.81 123 LEU B N 1
ATOM 3012 C CA . LEU B 1 123 ? 18.125 -6.488 -7.656 1 98.81 123 LEU B CA 1
ATOM 3013 C C . LEU B 1 123 ? 18.406 -7.941 -7.293 1 98.81 123 LEU B C 1
ATOM 3015 O O . LEU B 1 123 ? 19.5 -8.266 -6.816 1 98.81 123 LEU B O 1
ATOM 3019 N N . ALA B 1 124 ? 17.422 -8.812 -7.469 1 98.88 124 ALA B N 1
ATOM 3020 C CA . ALA B 1 124 ? 17.594 -10.234 -7.172 1 98.88 124 ALA B CA 1
ATOM 3021 C C . ALA B 1 124 ? 17.031 -11.102 -8.297 1 98.88 124 ALA B C 1
ATOM 3023 O O . ALA B 1 124 ? 16.062 -10.727 -8.961 1 98.88 124 ALA B O 1
ATOM 3024 N N . VAL B 1 125 ? 17.703 -12.258 -8.523 1 98.88 125 VAL B N 1
ATOM 3025 C CA . VAL B 1 125 ? 17.312 -13.203 -9.562 1 98.88 125 VAL B CA 1
ATOM 3026 C C . VAL B 1 125 ? 17.219 -14.609 -8.969 1 98.88 125 VAL B C 1
ATOM 3028 O O . VAL B 1 125 ? 17.703 -14.859 -7.867 1 98.88 125 VAL B O 1
ATOM 3031 N N . PRO B 1 126 ? 16.578 -15.539 -9.68 1 98.81 126 PRO B N 1
ATOM 3032 C CA . PRO B 1 126 ? 16.547 -16.938 -9.211 1 98.81 126 PRO B CA 1
ATOM 3033 C C . PRO B 1 126 ? 17.938 -17.547 -9.086 1 98.81 126 PRO B C 1
ATOM 3035 O O . PRO B 1 126 ? 18.844 -17.188 -9.844 1 98.81 126 PRO B O 1
ATOM 3038 N N . LYS B 1 127 ? 18.047 -18.469 -8.18 1 98.12 127 LYS B N 1
ATOM 3039 C CA . LYS B 1 127 ? 19.328 -19.141 -7.934 1 98.12 127 LYS B CA 1
ATOM 3040 C C . LYS B 1 127 ? 19.594 -20.203 -9 1 98.12 127 LYS B C 1
ATOM 3042 O O . LYS B 1 127 ? 20.75 -20.578 -9.219 1 98.12 127 LYS B O 1
ATOM 3047 N N . GLU B 1 128 ? 18.562 -20.656 -9.641 1 96.56 128 GLU B N 1
ATOM 3048 C CA . GLU B 1 128 ? 18.688 -21.797 -10.539 1 96.56 128 GLU B CA 1
ATOM 3049 C C . GLU B 1 128 ? 18.219 -21.453 -11.945 1 96.56 128 GLU B C 1
ATOM 3051 O O . GLU B 1 128 ? 17.938 -20.281 -12.242 1 96.56 128 GLU B O 1
ATOM 3056 N N . GLY B 1 129 ? 18.297 -22.438 -12.82 1 95.31 129 GLY B N 1
ATOM 3057 C CA . GLY B 1 129 ? 17.859 -22.219 -14.195 1 95.31 129 GLY B CA 1
ATOM 3058 C C . GLY B 1 129 ? 18.844 -21.391 -15 1 95.31 129 GLY B C 1
ATOM 3059 O O . GLY B 1 129 ? 20.047 -21.547 -14.883 1 95.31 129 GLY B O 1
ATOM 3060 N N . ILE B 1 130 ? 18.297 -20.531 -15.797 1 95.25 130 ILE B N 1
ATOM 3061 C CA . ILE B 1 130 ? 19.125 -19.719 -16.703 1 95.25 130 ILE B CA 1
ATOM 3062 C C . ILE B 1 130 ? 19.969 -18.75 -15.898 1 95.25 130 ILE B C 1
ATOM 3064 O O . ILE B 1 130 ? 20.906 -18.156 -16.438 1 95.25 130 ILE B O 1
ATOM 3068 N N . PHE B 1 131 ? 19.688 -18.625 -14.617 1 98 131 PHE B N 1
ATOM 3069 C CA . PHE B 1 131 ? 20.375 -17.641 -13.789 1 98 131 PHE B CA 1
ATOM 3070 C C . PHE B 1 131 ? 21.453 -18.312 -12.945 1 98 131 PHE B C 1
ATOM 3072 O O . PHE B 1 131 ? 22.125 -17.656 -12.148 1 98 131 PHE B O 1
ATOM 3079 N N . ASP B 1 132 ? 21.641 -19.547 -13.062 1 96.94 132 ASP B N 1
ATOM 3080 C CA . ASP B 1 132 ? 22.547 -20.328 -12.219 1 96.94 132 ASP B CA 1
ATOM 3081 C C . ASP B 1 132 ? 23.938 -19.719 -12.172 1 96.94 132 ASP B C 1
ATOM 3083 O O . ASP B 1 132 ? 24.547 -19.609 -11.102 1 96.94 132 ASP B O 1
ATOM 3087 N N . SER B 1 133 ? 24.406 -19.219 -13.32 1 97 133 SER B N 1
ATOM 3088 C CA . SER B 1 133 ? 25.766 -18.703 -13.414 1 97 133 SER B CA 1
ATOM 3089 C C . SER B 1 133 ? 25.781 -17.188 -13.367 1 97 133 SER B C 1
ATOM 3091 O O . SER B 1 133 ? 26.812 -16.562 -13.656 1 97 133 SER B O 1
ATOM 3093 N N . ILE B 1 134 ? 24.688 -16.609 -13.062 1 98.19 134 ILE B N 1
ATOM 3094 C CA . ILE B 1 134 ? 24.609 -15.156 -13.008 1 98.19 134 ILE B CA 1
ATOM 3095 C C . ILE B 1 134 ? 24.906 -14.672 -11.594 1 98.19 134 ILE B C 1
AT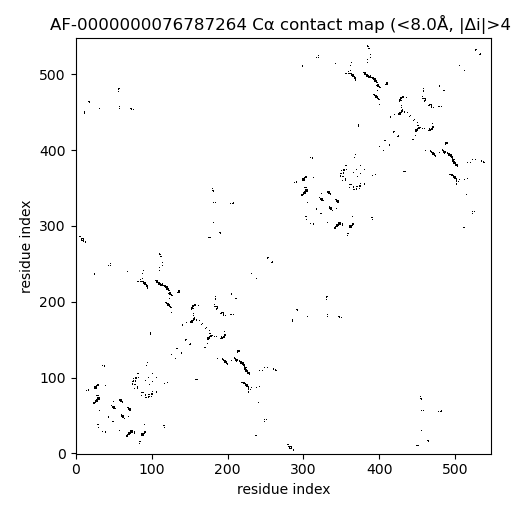OM 3097 O O . ILE B 1 134 ? 24.109 -14.883 -10.672 1 98.19 134 ILE B O 1
ATOM 3101 N N . ASN B 1 135 ? 26.047 -13.984 -11.43 1 98.06 135 ASN B N 1
ATOM 3102 C CA . ASN B 1 135 ? 26.453 -13.578 -10.086 1 98.06 135 ASN B CA 1
ATOM 3103 C C . ASN B 1 135 ? 26.719 -12.078 -10.008 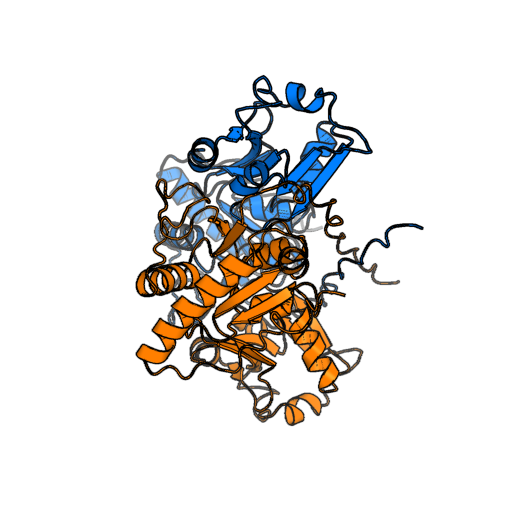1 98.06 135 ASN B C 1
ATOM 3105 O O . ASN B 1 135 ? 26.797 -11.516 -8.914 1 98.06 135 ASN B O 1
ATOM 3109 N N . THR B 1 136 ? 26.859 -11.438 -11.156 1 98.5 136 THR B N 1
ATOM 3110 C CA . THR B 1 136 ? 27.109 -10.008 -11.203 1 98.5 136 THR B CA 1
ATOM 3111 C C . THR B 1 136 ? 26.094 -9.305 -12.086 1 98.5 136 THR B C 1
ATOM 3113 O O . THR B 1 136 ? 25.438 -9.938 -12.914 1 98.5 136 THR B O 1
ATOM 3116 N N . LEU B 1 137 ? 26.031 -8.023 -11.891 1 98.62 137 LEU B N 1
ATOM 3117 C CA . LEU B 1 137 ? 25.172 -7.207 -12.742 1 98.62 137 LEU B CA 1
ATOM 3118 C C . LEU B 1 137 ? 25.594 -7.32 -14.203 1 98.62 137 LEU B C 1
ATOM 3120 O O . LEU B 1 137 ? 24.734 -7.344 -15.094 1 98.62 137 LEU B O 1
ATOM 3124 N N . GLU B 1 138 ? 26.859 -7.391 -14.422 1 98.12 138 GLU B N 1
ATOM 3125 C CA . GLU B 1 138 ? 27.391 -7.539 -15.773 1 98.12 138 GLU B CA 1
ATOM 3126 C C . GLU B 1 138 ? 26.938 -8.852 -16.406 1 98.12 138 GLU B C 1
ATOM 3128 O O . GLU B 1 138 ? 26.609 -8.898 -17.594 1 98.12 138 GLU B O 1
ATOM 3133 N N . ASP B 1 139 ? 27.031 -9.922 -15.586 1 98.44 139 ASP B N 1
ATOM 3134 C CA . ASP B 1 139 ? 26.531 -11.203 -16.078 1 98.44 139 ASP B CA 1
ATOM 3135 C C . ASP B 1 139 ? 25.078 -11.078 -16.562 1 98.44 139 ASP B C 1
ATOM 3137 O O . ASP B 1 139 ? 24.734 -11.57 -17.641 1 98.44 139 ASP B O 1
ATOM 3141 N N . LEU B 1 140 ? 24.266 -10.414 -15.773 1 98.56 140 LEU B N 1
ATOM 3142 C CA . LEU B 1 140 ? 22.844 -10.266 -16.078 1 98.56 140 LEU B CA 1
ATOM 3143 C C . LEU B 1 140 ? 22.641 -9.422 -17.328 1 98.56 140 LEU B C 1
ATOM 3145 O O . LEU B 1 140 ? 21.844 -9.781 -18.203 1 98.56 140 LEU B O 1
ATOM 3149 N N . LEU B 1 141 ? 23.391 -8.359 -17.438 1 98 141 LEU B N 1
ATOM 3150 C CA . LEU B 1 141 ? 23.312 -7.441 -18.578 1 98 141 LEU B CA 1
ATOM 3151 C C . LEU B 1 141 ? 23.656 -8.164 -19.875 1 98 141 LEU B C 1
ATOM 3153 O O . LEU B 1 141 ? 23.047 -7.902 -20.906 1 98 141 LEU B O 1
ATOM 3157 N N . ASN B 1 142 ? 24.547 -9.117 -19.812 1 97.31 142 ASN B N 1
ATOM 3158 C CA . ASN B 1 142 ? 25.109 -9.734 -21.016 1 97.31 142 ASN B CA 1
ATOM 3159 C C . ASN B 1 142 ? 24.344 -11 -21.406 1 97.31 142 ASN B C 1
ATOM 3161 O O . ASN B 1 142 ? 24.703 -11.68 -22.359 1 97.31 142 ASN B O 1
ATOM 3165 N N . MET B 1 143 ? 23.328 -11.273 -20.625 1 97.25 143 MET B N 1
ATOM 3166 C CA . MET B 1 143 ? 22.5 -12.406 -21.031 1 97.25 143 MET B CA 1
ATOM 3167 C C . MET B 1 143 ? 21.875 -12.164 -22.391 1 97.25 143 MET B C 1
ATOM 3169 O O . MET B 1 143 ? 21.312 -11.094 -22.641 1 97.25 143 MET B O 1
ATOM 3173 N N . PRO B 1 144 ? 21.922 -13.164 -23.281 1 94.44 144 PRO B N 1
ATOM 3174 C CA . PRO B 1 144 ? 21.422 -12.977 -24.641 1 94.44 144 PRO B CA 1
ATOM 3175 C C . PRO B 1 144 ? 19.891 -13.031 -24.734 1 94.44 144 PRO B C 1
ATOM 3177 O O . PRO B 1 144 ? 19.312 -12.68 -25.766 1 94.44 144 PRO B O 1
ATOM 3180 N N . GLN B 1 145 ? 19.234 -13.375 -23.672 1 92.88 145 GLN B N 1
ATOM 3181 C CA . GLN B 1 145 ? 17.781 -13.586 -23.625 1 92.88 145 GLN B CA 1
ATOM 3182 C C . GLN B 1 145 ? 17.031 -12.273 -23.766 1 92.88 145 GLN B C 1
ATOM 3184 O O . GLN B 1 145 ? 15.867 -12.258 -24.172 1 92.88 145 GLN B O 1
ATOM 3189 N N . TRP B 1 146 ? 17.688 -11.195 -23.453 1 96.19 146 TRP B N 1
ATOM 3190 C CA . TRP B 1 146 ? 16.969 -9.922 -23.391 1 96.19 146 TRP B CA 1
ATOM 3191 C C . TRP B 1 146 ? 16.953 -9.242 -24.75 1 96.19 146 TRP B C 1
ATOM 3193 O O . TRP B 1 146 ? 18 -8.875 -25.281 1 96.19 146 TRP B O 1
ATOM 3203 N N . THR B 1 147 ? 15.773 -9.094 -25.344 1 96.38 147 THR B N 1
ATOM 3204 C CA . THR B 1 147 ? 15.555 -8.43 -26.625 1 96.38 147 THR B CA 1
ATOM 3205 C C . THR B 1 147 ? 14.336 -7.508 -26.547 1 96.38 147 THR B C 1
ATOM 3207 O O . THR B 1 147 ? 13.664 -7.438 -25.516 1 96.38 147 THR B O 1
ATOM 3210 N N . GLU B 1 148 ? 14.133 -6.777 -27.562 1 95.88 148 GLU B N 1
ATOM 3211 C CA . GLU B 1 148 ? 12.945 -5.938 -27.641 1 95.88 148 GLU B CA 1
ATOM 3212 C C . GLU B 1 148 ? 11.672 -6.777 -27.547 1 95.88 148 GLU B C 1
ATOM 3214 O O . GLU B 1 148 ? 10.695 -6.371 -26.922 1 95.88 148 GLU B O 1
ATOM 3219 N N . GLU B 1 149 ? 11.711 -7.949 -28.141 1 95.75 149 GLU B N 1
ATOM 3220 C CA . GLU B 1 149 ? 10.562 -8.859 -28.172 1 95.75 149 GLU B CA 1
ATOM 3221 C C . GLU B 1 149 ? 10.414 -9.602 -26.844 1 95.75 149 GLU B C 1
ATOM 3223 O O . GLU B 1 149 ? 9.312 -10.008 -26.484 1 95.75 149 GLU B O 1
ATOM 3228 N N . ARG B 1 150 ? 11.602 -9.75 -26.234 1 96.06 150 ARG B N 1
ATOM 3229 C CA . ARG B 1 150 ? 11.602 -10.438 -24.938 1 96.06 150 ARG B CA 1
ATOM 3230 C C . ARG B 1 150 ? 12.398 -9.648 -23.906 1 96.06 150 ARG B C 1
ATOM 3232 O O . ARG B 1 150 ? 13.484 -10.062 -23.5 1 96.06 150 ARG B O 1
ATOM 3239 N N . PRO B 1 151 ? 11.828 -8.625 -23.453 1 98.25 151 PRO B N 1
ATOM 3240 C CA . PRO B 1 151 ? 12.539 -7.832 -22.453 1 98.25 151 PRO B CA 1
ATOM 3241 C C . PRO B 1 151 ? 12.648 -8.555 -21.109 1 98.25 151 PRO B C 1
ATOM 3243 O O . PRO B 1 151 ? 11.859 -9.461 -20.812 1 98.25 151 PRO B O 1
ATOM 3246 N N . MET B 1 152 ? 13.641 -8.227 -20.328 1 98.44 152 MET B N 1
ATOM 3247 C CA . MET B 1 152 ? 13.734 -8.703 -18.938 1 98.44 152 MET B CA 1
ATOM 3248 C C . MET B 1 152 ? 12.57 -8.18 -18.109 1 98.44 152 MET B C 1
ATOM 3250 O O . MET B 1 152 ? 12.383 -6.965 -17.984 1 98.44 152 MET B O 1
ATOM 3254 N N . ARG B 1 153 ? 11.82 -9.078 -17.562 1 98.19 153 ARG B N 1
ATOM 3255 C CA . ARG B 1 153 ? 10.672 -8.703 -16.75 1 98.19 153 ARG B CA 1
ATOM 3256 C C . ARG B 1 153 ? 11.078 -8.492 -15.297 1 98.19 153 ARG B C 1
ATOM 3258 O O . ARG B 1 153 ? 11.547 -9.422 -14.641 1 98.19 153 ARG B O 1
ATOM 3265 N N . VAL B 1 154 ? 10.867 -7.234 -14.805 1 98.75 154 VAL B N 1
ATOM 3266 C CA . VAL B 1 154 ? 11.242 -6.887 -13.438 1 98.75 154 VAL B CA 1
ATOM 3267 C C . VAL B 1 154 ? 10 -6.457 -12.656 1 98.75 154 VAL B C 1
ATOM 3269 O O . VAL B 1 154 ? 9.258 -5.578 -13.094 1 98.75 154 VAL B O 1
ATOM 3272 N N . VAL B 1 155 ? 9.773 -7.102 -11.5 1 98.56 155 VAL B N 1
ATOM 3273 C CA . VAL B 1 155 ? 8.68 -6.68 -10.633 1 98.56 155 VAL B CA 1
ATOM 3274 C C . VAL B 1 155 ? 9.234 -5.891 -9.445 1 98.56 155 VAL B C 1
ATOM 3276 O O . VAL B 1 155 ? 10.281 -6.246 -8.891 1 98.56 155 VAL B O 1
ATOM 3279 N N . THR B 1 156 ? 8.57 -4.824 -9.102 1 98.62 156 THR B N 1
ATOM 3280 C CA . THR B 1 156 ? 9.062 -3.992 -8.016 1 98.62 156 THR B CA 1
ATOM 3281 C C . THR B 1 156 ? 7.973 -3.045 -7.52 1 98.62 156 THR B C 1
ATOM 3283 O O . THR B 1 156 ? 7.012 -2.764 -8.242 1 98.62 156 THR B O 1
ATOM 3286 N N . GLY B 1 157 ? 8.086 -2.688 -6.293 1 97.69 157 GLY B N 1
ATOM 3287 C CA . GLY B 1 157 ? 7.344 -1.553 -5.77 1 97.69 157 GLY B CA 1
ATOM 3288 C C . GLY B 1 157 ? 8.078 -0.235 -5.922 1 97.69 157 GLY B C 1
ATOM 3289 O O . GLY B 1 157 ? 7.531 0.827 -5.625 1 97.69 157 GLY B O 1
ATOM 3290 N N . PHE B 1 158 ? 9.281 -0.251 -6.418 1 98.19 158 PHE B N 1
ATOM 3291 C CA . PHE B 1 158 ? 10.141 0.909 -6.613 1 98.19 158 PHE B CA 1
ATOM 3292 C C . PHE B 1 158 ? 10.406 1.144 -8.094 1 98.19 158 PHE B C 1
ATOM 3294 O O . PHE B 1 158 ? 11.555 1.074 -8.547 1 98.19 158 PHE B O 1
ATOM 3301 N N . GLY B 1 159 ? 9.383 1.536 -8.758 1 97.94 159 GLY B N 1
ATOM 3302 C CA . GLY B 1 159 ? 9.453 1.633 -10.211 1 97.94 159 GLY B CA 1
ATOM 3303 C C . GLY B 1 159 ? 10.367 2.74 -10.688 1 97.94 159 GLY B C 1
ATOM 3304 O O . GLY B 1 159 ? 11.07 2.582 -11.695 1 97.94 159 GLY B O 1
ATOM 3305 N N . TYR B 1 160 ? 10.375 3.861 -10.039 1 97.75 160 TYR B N 1
ATOM 3306 C CA . TYR B 1 160 ? 11.18 4.996 -10.477 1 97.75 160 TYR B CA 1
ATOM 3307 C C . TYR B 1 160 ? 12.664 4.723 -10.266 1 97.75 160 TYR B C 1
ATOM 3309 O O . TYR B 1 160 ? 13.453 4.793 -11.211 1 97.75 160 TYR B O 1
ATOM 3317 N N . VAL B 1 161 ? 13.008 4.312 -9.047 1 97.81 161 VAL B N 1
ATOM 3318 C CA . VAL B 1 161 ? 14.414 4.117 -8.695 1 97.81 161 VAL B CA 1
ATOM 3319 C C . VAL B 1 161 ? 14.969 2.902 -9.43 1 97.81 161 VAL B C 1
ATOM 3321 O O . VAL B 1 161 ? 16.109 2.926 -9.906 1 97.81 161 VAL B O 1
ATOM 3324 N N . GLY B 1 162 ? 14.133 1.869 -9.539 1 98.31 162 GLY B N 1
ATOM 3325 C CA . GLY B 1 162 ? 14.555 0.684 -10.266 1 98.31 162 GLY B CA 1
ATOM 3326 C C . GLY B 1 162 ? 14.828 0.953 -11.734 1 98.31 162 GLY B C 1
ATOM 3327 O O . GLY B 1 162 ? 15.867 0.536 -12.258 1 98.31 162 GLY B O 1
ATOM 3328 N N . ALA B 1 163 ? 13.914 1.635 -12.352 1 98.12 163 ALA B N 1
ATOM 3329 C CA . ALA B 1 163 ? 14.062 1.947 -13.773 1 98.12 163 ALA B CA 1
ATOM 3330 C C . ALA B 1 163 ? 15.281 2.834 -14.016 1 98.12 163 ALA B C 1
ATOM 3332 O O . ALA B 1 163 ? 16.047 2.598 -14.953 1 98.12 163 ALA B O 1
ATOM 3333 N N . LYS B 1 164 ? 15.438 3.83 -13.211 1 97.81 164 LYS B N 1
ATOM 3334 C CA . LYS B 1 164 ? 16.578 4.727 -13.328 1 97.81 164 LYS B CA 1
ATOM 3335 C C . LYS B 1 164 ? 17.891 3.961 -13.211 1 97.81 164 LYS B C 1
ATOM 3337 O O . LYS B 1 164 ? 18.797 4.156 -14.023 1 97.81 164 LYS B O 1
ATOM 3342 N N . PHE B 1 165 ? 17.984 3.143 -12.25 1 98.5 165 PHE B N 1
ATOM 3343 C CA . PHE B 1 165 ? 19.203 2.367 -11.992 1 98.5 165 PHE B CA 1
ATOM 3344 C C . PHE B 1 165 ? 19.547 1.488 -13.195 1 98.5 165 PHE B C 1
ATOM 3346 O O . PHE B 1 165 ? 20.672 1.496 -13.672 1 98.5 165 PHE B O 1
ATOM 3353 N N . LEU B 1 166 ? 18.516 0.689 -13.664 1 98.69 166 LEU B N 1
ATOM 3354 C CA . LEU B 1 166 ? 18.781 -0.246 -14.75 1 98.69 166 LEU B CA 1
ATOM 3355 C C . LEU B 1 166 ? 19.141 0.498 -16.031 1 98.69 166 LEU B C 1
ATOM 3357 O O . LEU B 1 166 ? 20.016 0.066 -16.781 1 98.69 166 LEU B O 1
ATOM 3361 N N . LYS B 1 167 ? 18.516 1.575 -16.25 1 98.19 167 LYS B N 1
ATOM 3362 C CA . LYS B 1 167 ? 18.844 2.402 -17.406 1 98.19 167 LYS B CA 1
ATOM 3363 C C . LYS B 1 167 ? 20.281 2.91 -17.328 1 98.19 167 LYS B C 1
ATOM 3365 O O . LYS B 1 167 ? 21.031 2.812 -18.297 1 98.19 167 LYS B O 1
ATOM 3370 N N . GLU B 1 168 ? 20.625 3.432 -16.188 1 98.19 168 GLU B N 1
ATOM 3371 C CA . GLU B 1 168 ? 21.969 3.971 -15.984 1 98.19 168 GLU B CA 1
ATOM 3372 C C . GLU B 1 168 ? 23.031 2.887 -16.141 1 98.19 168 GLU B C 1
ATOM 3374 O O . GLU B 1 168 ? 24.156 3.172 -16.531 1 98.19 168 GLU B O 1
ATOM 3379 N N . LYS B 1 169 ? 22.641 1.66 -15.859 1 98.31 169 LYS B N 1
ATOM 3380 C CA . LYS B 1 169 ? 23.578 0.55 -15.914 1 98.31 169 LYS B CA 1
ATOM 3381 C C . LYS B 1 169 ? 23.609 -0.086 -17.297 1 98.31 169 LYS B C 1
ATOM 3383 O O . LYS B 1 169 ? 24.312 -1.063 -17.531 1 98.31 169 LYS B O 1
ATOM 3388 N N . GLY B 1 170 ? 22.719 0.345 -18.25 1 97.88 170 GLY B N 1
ATOM 3389 C CA . GLY B 1 170 ? 22.859 -0.038 -19.641 1 97.88 170 GLY B CA 1
ATOM 3390 C C . GLY B 1 170 ? 21.812 -1.044 -20.094 1 97.88 170 GLY B C 1
ATOM 3391 O O . GLY B 1 170 ? 21.875 -1.549 -21.219 1 97.88 170 GLY B O 1
ATOM 3392 N N . PHE B 1 171 ? 20.891 -1.36 -19.234 1 98.25 171 PHE B N 1
ATOM 3393 C CA . PHE B 1 171 ? 19.828 -2.277 -19.641 1 98.25 171 PHE B CA 1
ATOM 3394 C C . PHE B 1 171 ? 18.875 -1.61 -20.625 1 98.25 171 PHE B C 1
ATOM 3396 O O . PHE B 1 171 ? 18.188 -0.642 -20.281 1 98.25 171 PHE B O 1
ATOM 3403 N N . LYS B 1 172 ? 18.719 -2.162 -21.75 1 96.81 172 LYS B N 1
ATOM 3404 C CA . LYS B 1 172 ? 17.953 -1.526 -22.812 1 96.81 172 LYS B CA 1
ATOM 3405 C C . LYS B 1 172 ? 16.562 -2.146 -22.922 1 96.81 172 LYS B C 1
ATOM 3407 O O . LYS B 1 172 ? 15.602 -1.475 -23.328 1 96.81 172 LYS B O 1
ATOM 3412 N N . HIS B 1 173 ? 16.484 -3.385 -22.688 1 97.75 173 HIS B N 1
ATOM 3413 C CA . HIS B 1 173 ? 15.242 -4.125 -22.859 1 97.75 173 HIS B CA 1
ATOM 3414 C C . HIS B 1 173 ? 14.711 -4.633 -21.531 1 97.75 173 HIS B C 1
ATOM 3416 O O . HIS B 1 173 ? 14.977 -5.777 -21.141 1 97.75 173 HIS B O 1
ATOM 3422 N N . VAL B 1 174 ? 13.977 -3.74 -20.828 1 98.25 174 VAL B N 1
ATOM 3423 C CA . VAL B 1 174 ? 13.414 -4.07 -19.531 1 98.25 174 VAL B CA 1
ATOM 3424 C C . VAL B 1 174 ? 11.922 -3.746 -19.516 1 98.25 174 VAL B C 1
ATOM 3426 O O . VAL B 1 174 ? 11.5 -2.713 -20.031 1 98.25 174 VAL B O 1
ATOM 3429 N N . SER B 1 175 ? 11.148 -4.617 -19.031 1 98 175 SER B N 1
ATOM 3430 C CA . SER B 1 175 ? 9.742 -4.371 -18.75 1 98 175 SER B CA 1
ATOM 3431 C C . SER B 1 175 ? 9.453 -4.453 -17.25 1 98 175 SER B C 1
ATOM 3433 O O . SER B 1 175 ? 9.859 -5.41 -16.578 1 98 175 SER B O 1
ATOM 3435 N N . PHE B 1 176 ? 8.789 -3.432 -16.781 1 97.56 176 PHE B N 1
ATOM 3436 C CA . PHE B 1 176 ? 8.516 -3.369 -15.352 1 97.56 176 PHE B CA 1
ATOM 3437 C C . PHE B 1 176 ? 7.074 -3.764 -15.055 1 97.56 176 PHE B C 1
ATOM 3439 O O . PHE B 1 176 ? 6.16 -3.385 -15.789 1 97.56 176 PHE B O 1
ATOM 3446 N N . LEU B 1 177 ? 6.93 -4.508 -14.055 1 96.06 177 LEU B N 1
ATOM 3447 C CA . LEU B 1 177 ? 5.641 -4.832 -13.453 1 96.06 177 LEU B CA 1
ATOM 3448 C C . LEU B 1 177 ? 5.559 -4.32 -12.023 1 96.06 177 LEU B C 1
ATOM 3450 O O . LEU B 1 177 ? 6.492 -4.508 -11.234 1 96.06 177 LEU B O 1
ATOM 3454 N N . ALA B 1 178 ? 4.453 -3.693 -11.727 1 95.81 178 ALA B N 1
ATOM 3455 C CA . ALA B 1 178 ? 4.273 -3.203 -10.367 1 95.81 178 ALA B CA 1
ATOM 3456 C C . ALA B 1 178 ? 3.74 -4.305 -9.453 1 95.81 178 ALA B C 1
ATOM 3458 O O . ALA B 1 178 ? 2.846 -5.059 -9.836 1 95.81 178 ALA B O 1
ATOM 3459 N N . GLY B 1 179 ? 4.32 -4.406 -8.305 1 96.38 179 GLY B N 1
ATOM 3460 C CA . GLY B 1 179 ? 3.852 -5.285 -7.246 1 96.38 179 GLY B CA 1
ATOM 3461 C C . GLY B 1 179 ? 3.801 -4.609 -5.887 1 96.38 179 GLY B C 1
ATOM 3462 O O . GLY B 1 179 ? 4.652 -3.775 -5.57 1 96.38 179 GLY B O 1
ATOM 3463 N N . ASP B 1 180 ? 2.85 -5.07 -5.094 1 95.12 180 ASP B N 1
ATOM 3464 C CA . ASP B 1 180 ? 2.637 -4.387 -3.824 1 95.12 180 ASP B CA 1
ATOM 3465 C C . ASP B 1 180 ? 3.271 -5.16 -2.67 1 95.12 180 ASP B C 1
ATOM 3467 O O . ASP B 1 180 ? 3.355 -4.656 -1.549 1 95.12 180 ASP B O 1
ATOM 3471 N N . GLY B 1 181 ? 3.688 -6.379 -2.951 1 95.81 181 GLY B N 1
ATOM 3472 C CA . GLY B 1 181 ? 4.297 -7.199 -1.915 1 95.81 181 GLY B CA 1
ATOM 3473 C C . GLY B 1 181 ? 4.453 -8.656 -2.318 1 95.81 181 GLY B C 1
ATOM 3474 O O . GLY B 1 181 ? 4.02 -9.055 -3.402 1 95.81 181 GLY B O 1
ATOM 3475 N N . ALA B 1 182 ? 5.168 -9.367 -1.438 1 96.81 182 ALA B N 1
ATOM 3476 C CA . ALA B 1 182 ? 5.48 -10.773 -1.711 1 96.81 182 ALA B CA 1
ATOM 3477 C C . ALA B 1 182 ? 6.121 -10.93 -3.086 1 96.81 182 ALA B C 1
ATOM 3479 O O . ALA B 1 182 ? 5.75 -11.828 -3.85 1 96.81 182 ALA B O 1
ATOM 3480 N N . LEU B 1 183 ? 7.012 -10.109 -3.342 1 98 183 LEU B N 1
ATOM 3481 C CA . LEU B 1 183 ? 7.562 -10.023 -4.688 1 98 183 LEU B CA 1
ATOM 3482 C C . LEU B 1 183 ? 8.359 -11.281 -5.027 1 98 183 LEU B C 1
ATOM 3484 O O . LEU B 1 183 ? 8.461 -11.664 -6.195 1 98 183 LEU B O 1
ATOM 3488 N N . GLU B 1 184 ? 8.828 -11.953 -4.004 1 97.88 184 GLU B N 1
ATOM 3489 C CA . GLU B 1 184 ? 9.656 -13.141 -4.191 1 97.88 184 GLU B CA 1
ATOM 3490 C C . GLU B 1 184 ? 8.875 -14.258 -4.863 1 97.88 184 GLU B C 1
ATOM 3492 O O . GLU B 1 184 ? 9.453 -15.219 -5.367 1 97.88 184 GLU B O 1
ATOM 3497 N N . SER B 1 185 ? 7.594 -14.164 -4.918 1 96.69 185 SER B N 1
ATOM 3498 C CA . SER B 1 185 ? 6.758 -15.203 -5.508 1 96.69 185 SER B CA 1
ATOM 3499 C C . SER B 1 185 ? 6.699 -15.07 -7.027 1 96.69 185 SER B C 1
ATOM 3501 O O . SER B 1 185 ? 6.352 -16.016 -7.727 1 96.69 185 SER B O 1
ATOM 3503 N N . TYR B 1 186 ? 7.004 -13.969 -7.555 1 97.69 186 TYR B N 1
ATOM 3504 C CA . TYR B 1 186 ? 6.723 -13.648 -8.953 1 97.69 186 TYR B CA 1
ATOM 3505 C C . TYR B 1 186 ? 7.574 -14.5 -9.891 1 97.69 186 TYR B C 1
ATOM 3507 O O . TYR B 1 186 ? 7.066 -15.055 -10.867 1 97.69 186 TYR B O 1
ATOM 3515 N N . PRO B 1 187 ? 8.867 -14.648 -9.578 1 97.5 187 PRO B N 1
ATOM 3516 C CA . PRO B 1 187 ? 9.656 -15.492 -10.477 1 97.5 187 PRO B CA 1
ATOM 3517 C C . PRO B 1 187 ? 9.18 -16.938 -10.492 1 97.5 187 PRO B C 1
ATOM 3519 O O . PRO B 1 187 ? 9.055 -17.547 -11.555 1 97.5 187 PRO B O 1
ATOM 3522 N N . ALA B 1 188 ? 8.875 -17.422 -9.32 1 95.31 188 ALA B N 1
ATOM 3523 C CA . ALA B 1 188 ? 8.398 -18.812 -9.234 1 95.31 188 ALA B CA 1
ATOM 3524 C C . ALA B 1 188 ? 7.07 -18.984 -9.961 1 95.31 188 ALA B C 1
ATOM 3526 O O . ALA B 1 188 ? 6.785 -20.047 -10.508 1 95.31 188 ALA B O 1
ATOM 3527 N N . MET B 1 189 ? 6.277 -17.938 -10.039 1 94.69 189 MET B N 1
ATOM 3528 C CA . MET B 1 189 ? 4.992 -17.969 -10.727 1 94.69 189 MET B CA 1
ATOM 3529 C C . MET B 1 189 ? 5.172 -17.797 -12.227 1 94.69 189 MET B C 1
ATOM 3531 O O . MET B 1 189 ? 4.207 -17.875 -12.984 1 94.69 189 MET B O 1
ATOM 3535 N N . GLY B 1 190 ? 6.367 -17.438 -12.617 1 94.25 190 GLY B N 1
ATOM 3536 C CA . GLY B 1 190 ? 6.641 -17.203 -14.023 1 94.25 190 GLY B CA 1
ATOM 3537 C C . GLY B 1 190 ? 6.27 -15.805 -14.484 1 94.25 190 GLY B C 1
ATOM 3538 O O . GLY B 1 190 ? 6.168 -15.547 -15.688 1 94.25 190 GLY B O 1
ATOM 3539 N N . MET B 1 191 ? 6.121 -14.914 -13.586 1 95.88 191 MET B N 1
ATOM 3540 C CA . MET B 1 191 ? 5.598 -13.594 -13.922 1 95.88 191 MET B CA 1
ATOM 3541 C C . MET B 1 191 ? 6.727 -12.57 -14.039 1 95.88 191 MET B C 1
ATOM 3543 O O . MET B 1 191 ? 6.52 -11.469 -14.547 1 95.88 191 MET B O 1
ATOM 3547 N N . ALA B 1 192 ? 7.883 -12.945 -13.586 1 97.5 192 ALA B N 1
ATOM 3548 C CA . ALA B 1 192 ? 9.031 -12.039 -13.641 1 97.5 192 ALA B CA 1
ATOM 3549 C C . ALA B 1 192 ? 10.336 -12.828 -13.758 1 97.5 192 ALA B C 1
ATOM 3551 O O . ALA B 1 192 ? 10.406 -14 -13.375 1 97.5 192 ALA B O 1
ATOM 3552 N N . ASP B 1 193 ? 11.312 -12.156 -14.312 1 98.31 193 ASP B N 1
ATOM 3553 C CA . ASP B 1 193 ? 12.656 -12.719 -14.383 1 98.31 193 ASP B CA 1
ATOM 3554 C C . ASP B 1 193 ? 13.5 -12.281 -13.188 1 98.31 193 ASP B C 1
ATOM 3556 O O . ASP B 1 193 ? 14.367 -13.023 -12.727 1 98.31 193 ASP B O 1
ATOM 3560 N N . ALA B 1 194 ? 13.227 -11.094 -12.734 1 98.75 194 ALA B N 1
ATOM 3561 C CA . ALA B 1 194 ? 13.953 -10.5 -11.617 1 98.75 194 ALA B CA 1
ATOM 3562 C C . ALA B 1 194 ? 13.031 -9.648 -10.75 1 98.75 194 ALA B C 1
ATOM 3564 O O . ALA B 1 194 ? 11.93 -9.281 -11.172 1 98.75 194 ALA B O 1
ATOM 3565 N N . ILE B 1 195 ? 13.523 -9.414 -9.523 1 98.81 195 ILE B N 1
ATOM 3566 C CA . ILE B 1 195 ? 12.773 -8.516 -8.641 1 98.81 195 ILE B CA 1
ATOM 3567 C C . ILE B 1 195 ? 13.688 -7.41 -8.133 1 98.81 195 ILE B C 1
ATOM 3569 O O . ILE B 1 195 ? 14.914 -7.582 -8.07 1 98.81 195 ILE B O 1
ATOM 3573 N N . VAL B 1 196 ? 13.172 -6.281 -7.91 1 98.81 196 VAL B N 1
ATOM 3574 C CA . VAL B 1 196 ? 13.789 -5.207 -7.141 1 98.81 196 VAL B CA 1
ATOM 3575 C C . VAL B 1 196 ? 13.008 -4.977 -5.855 1 98.81 196 VAL B C 1
ATOM 3577 O O . VAL B 1 196 ? 11.836 -4.594 -5.895 1 98.81 196 VAL B O 1
ATOM 3580 N N . ASP B 1 197 ? 13.664 -5.203 -4.734 1 98.5 197 ASP B N 1
ATOM 3581 C CA . ASP B 1 197 ? 12.961 -5.113 -3.457 1 98.5 197 ASP B CA 1
ATOM 3582 C C . ASP B 1 197 ? 13.922 -4.738 -2.328 1 98.5 197 ASP B C 1
ATOM 3584 O O . ASP B 1 197 ? 15.141 -4.746 -2.514 1 98.5 197 ASP B O 1
ATOM 3588 N N . LEU B 1 198 ? 13.328 -4.355 -1.267 1 98.5 198 LEU B N 1
ATOM 3589 C CA . LEU B 1 198 ? 14.102 -4.051 -0.071 1 98.5 198 LEU B CA 1
ATOM 3590 C C . LEU B 1 198 ? 14.602 -5.328 0.596 1 98.5 198 LEU B C 1
ATOM 3592 O O . LEU B 1 198 ? 13.852 -6.297 0.732 1 98.5 198 LEU B O 1
ATOM 3596 N N . VAL B 1 199 ? 15.875 -5.281 1.011 1 98.56 199 VAL B N 1
ATOM 3597 C CA . VAL B 1 199 ? 16.531 -6.43 1.633 1 98.56 199 VAL B CA 1
ATOM 3598 C C . VAL B 1 199 ? 17.188 -6.004 2.941 1 98.56 199 VAL B C 1
ATOM 3600 O O . VAL B 1 199 ? 17.891 -4.996 2.984 1 98.56 199 VAL B O 1
ATOM 3603 N N . SER B 1 200 ? 16.891 -6.707 3.936 1 96.19 200 SER B N 1
ATOM 3604 C CA . SER B 1 200 ? 17.609 -6.52 5.191 1 96.19 200 SER B CA 1
ATOM 3605 C C . SER B 1 200 ? 18.609 -7.637 5.422 1 96.19 200 SER B C 1
ATOM 3607 O O . SER B 1 200 ? 19.766 -7.543 4.977 1 96.19 200 SER B O 1
ATOM 3609 N N . SER B 1 201 ? 18.156 -8.812 5.91 1 95.88 201 SER B N 1
ATOM 3610 C CA . SER B 1 201 ? 19.062 -9.922 6.16 1 95.88 201 SER B CA 1
ATOM 3611 C C . SER B 1 201 ? 19.25 -10.773 4.91 1 95.88 201 SER B C 1
ATOM 3613 O O . SER B 1 201 ? 20.203 -11.547 4.82 1 95.88 201 SER B O 1
ATOM 3615 N N . GLY B 1 202 ? 18.328 -10.734 4.074 1 96.88 202 GLY B N 1
ATOM 3616 C CA . GLY B 1 202 ? 18.375 -11.578 2.885 1 96.88 202 GLY B CA 1
ATOM 3617 C C . GLY B 1 202 ? 17.719 -12.93 3.088 1 96.88 202 GLY B C 1
ATOM 3618 O O . GLY B 1 202 ? 17.625 -13.727 2.154 1 96.88 202 GLY B O 1
ATOM 3619 N N . THR B 1 203 ? 17.219 -13.211 4.184 1 96.81 203 THR B N 1
ATOM 3620 C CA . THR B 1 203 ? 16.656 -14.516 4.523 1 96.81 203 THR B CA 1
ATOM 3621 C C . THR B 1 203 ? 15.445 -14.828 3.65 1 96.81 203 THR B C 1
ATOM 3623 O O . THR B 1 203 ? 15.336 -15.922 3.1 1 96.81 203 THR B O 1
ATOM 3626 N N . THR B 1 204 ? 14.492 -13.875 3.457 1 96.5 204 THR B N 1
ATOM 3627 C CA . THR B 1 204 ? 13.297 -14.102 2.65 1 96.5 204 THR B CA 1
ATOM 3628 C C . THR B 1 204 ? 13.672 -14.422 1.207 1 96.5 204 THR B C 1
ATOM 3630 O O . THR B 1 204 ? 13.07 -15.305 0.585 1 96.5 204 THR B O 1
ATOM 3633 N N . LEU B 1 205 ? 14.703 -13.781 0.655 1 97.81 205 LEU B N 1
ATOM 3634 C CA . LEU B 1 205 ? 15.188 -14.07 -0.69 1 97.81 205 LEU B CA 1
ATOM 3635 C C . LEU B 1 205 ? 15.664 -15.516 -0.791 1 97.81 205 LEU B C 1
ATOM 3637 O O . LEU B 1 205 ? 15.227 -16.266 -1.669 1 97.81 205 LEU B O 1
ATOM 3641 N N . ARG B 1 206 ? 16.484 -15.828 0.136 1 97.25 206 ARG B N 1
ATOM 3642 C CA . ARG B 1 206 ? 17.094 -17.156 0.123 1 97.25 206 ARG B CA 1
ATOM 3643 C C . ARG B 1 206 ? 16.031 -18.25 0.23 1 97.25 206 ARG B C 1
ATOM 3645 O O . ARG B 1 206 ? 16.062 -19.219 -0.522 1 97.25 206 ARG B O 1
ATOM 3652 N N . GLU B 1 207 ? 15.133 -18.078 1.119 1 96.94 207 GLU B N 1
ATOM 3653 C CA . GLU B 1 207 ? 14.086 -19.062 1.374 1 96.94 207 GLU B CA 1
ATOM 3654 C C . GLU B 1 207 ? 13.133 -19.172 0.191 1 96.94 207 GLU B C 1
ATOM 3656 O O . GLU B 1 207 ? 12.352 -20.125 0.104 1 96.94 207 GLU B O 1
ATOM 3661 N N . ASN B 1 208 ? 13.164 -18.25 -0.709 1 97.5 208 ASN B N 1
ATOM 3662 C CA . ASN B 1 208 ? 12.344 -18.297 -1.919 1 97.5 208 ASN B CA 1
ATOM 3663 C C . ASN B 1 208 ? 13.203 -18.547 -3.16 1 97.5 208 ASN B C 1
ATOM 3665 O O . ASN B 1 208 ? 12.797 -18.203 -4.273 1 97.5 208 ASN B O 1
ATOM 3669 N N . ASN B 1 209 ? 14.414 -19.016 -2.945 1 97.56 209 ASN B N 1
ATOM 3670 C CA . ASN B 1 209 ? 15.336 -19.484 -3.975 1 97.56 209 ASN B CA 1
ATOM 3671 C C . ASN B 1 209 ? 15.781 -18.344 -4.887 1 97.56 209 ASN B C 1
ATOM 3673 O O . ASN B 1 209 ? 15.883 -18.516 -6.102 1 97.56 209 ASN B O 1
ATOM 3677 N N . LEU B 1 210 ? 15.906 -17.188 -4.281 1 98.69 210 LEU B N 1
ATOM 3678 C CA . LEU B 1 210 ? 16.438 -16.031 -4.977 1 98.69 210 LEU B CA 1
ATOM 3679 C C . LEU B 1 210 ? 17.797 -15.617 -4.398 1 98.69 210 LEU B C 1
ATOM 3681 O O . LEU B 1 210 ? 18.141 -16.016 -3.283 1 98.69 210 LEU B O 1
ATOM 3685 N N . LYS B 1 211 ? 18.547 -14.836 -5.188 1 98.69 211 LYS B N 1
ATOM 3686 C CA . LYS B 1 211 ? 19.828 -14.305 -4.73 1 98.69 211 LYS B CA 1
ATOM 3687 C C . LYS B 1 211 ? 20.047 -12.883 -5.242 1 98.69 211 LYS B C 1
ATOM 3689 O O . LYS B 1 211 ? 19.641 -12.547 -6.359 1 98.69 211 LYS B O 1
ATOM 3694 N N . GLU B 1 212 ? 20.641 -12.109 -4.398 1 98.5 212 GLU B N 1
ATOM 3695 C CA . GLU B 1 212 ? 21.172 -10.828 -4.855 1 98.5 212 GLU B CA 1
ATOM 3696 C C . GLU B 1 212 ? 22.391 -11.016 -5.742 1 98.5 212 GLU B C 1
ATOM 3698 O O . GLU B 1 212 ? 23.078 -12.039 -5.645 1 98.5 212 GLU B O 1
ATOM 3703 N N . ILE B 1 213 ? 22.672 -10.094 -6.59 1 98 213 ILE B N 1
ATOM 3704 C CA . ILE B 1 213 ? 23.859 -10.18 -7.43 1 98 213 ILE B CA 1
ATOM 3705 C C . ILE B 1 213 ? 24.812 -9.031 -7.102 1 98 213 ILE B C 1
ATOM 3707 O O . ILE B 1 213 ? 24.375 -7.969 -6.645 1 98 213 ILE B O 1
ATOM 3711 N N . GLU B 1 214 ? 26.094 -9.25 -7.32 1 98.5 214 GLU B N 1
ATOM 3712 C CA . GLU B 1 214 ? 27.094 -8.211 -7.094 1 98.5 214 GLU B CA 1
ATOM 3713 C C . GLU B 1 214 ? 26.859 -7.016 -8.016 1 98.5 214 GLU B C 1
ATOM 3715 O O . GLU B 1 214 ? 26.672 -7.184 -9.219 1 98.5 214 GLU B O 1
ATOM 3720 N N . GLY B 1 215 ? 26.875 -5.871 -7.41 1 98.38 215 GLY B N 1
ATOM 3721 C CA . GLY B 1 215 ? 26.625 -4.672 -8.188 1 98.38 215 GLY B CA 1
ATOM 3722 C C . GLY B 1 215 ? 25.141 -4.359 -8.336 1 98.38 215 GLY B C 1
ATOM 3723 O O . GLY B 1 215 ? 24.766 -3.395 -9.008 1 98.38 215 GLY B O 1
ATOM 3724 N N . GLY B 1 216 ? 24.312 -5.133 -7.691 1 98.62 216 GLY B N 1
ATOM 3725 C CA . GLY B 1 216 ? 22.875 -5.012 -7.875 1 98.62 216 GLY B CA 1
ATOM 3726 C C . GLY B 1 216 ? 22.203 -4.188 -6.793 1 98.62 216 GLY B C 1
ATOM 3727 O O . GLY B 1 216 ? 20.984 -4.016 -6.805 1 98.62 216 GLY B O 1
ATOM 3728 N N . VAL B 1 217 ? 23 -3.686 -5.816 1 98.69 217 VAL B N 1
ATOM 3729 C CA . VAL B 1 217 ? 22.438 -2.793 -4.805 1 98.69 217 VAL B CA 1
ATOM 3730 C C . VAL B 1 217 ? 22.156 -1.426 -5.422 1 98.69 217 VAL B C 1
ATOM 3732 O O . VAL B 1 217 ? 23.062 -0.775 -5.945 1 98.69 217 VAL B O 1
ATOM 3735 N N . ILE B 1 218 ? 20.953 -1.05 -5.352 1 98.75 218 ILE B N 1
ATOM 3736 C CA . ILE B 1 218 ? 20.5 0.183 -5.98 1 98.75 218 ILE B CA 1
ATOM 3737 C C . ILE B 1 218 ? 20.703 1.358 -5.027 1 98.75 218 ILE B C 1
ATOM 3739 O O . ILE B 1 218 ? 21.141 2.432 -5.441 1 98.75 218 ILE B O 1
ATOM 3743 N N . LEU B 1 219 ? 20.328 1.175 -3.777 1 98 219 LEU B N 1
ATOM 3744 C CA . LEU B 1 219 ? 20.547 2.186 -2.75 1 98 219 LEU B CA 1
ATOM 3745 C C . LEU B 1 219 ? 20.531 1.562 -1.359 1 98 219 LEU B C 1
ATOM 3747 O O . LEU B 1 219 ? 19.969 0.477 -1.171 1 98 219 LEU B O 1
ATOM 3751 N N . GLU B 1 220 ? 21.219 2.223 -0.491 1 98.25 220 GLU B N 1
ATOM 3752 C CA . GLU B 1 220 ? 21.125 1.94 0.938 1 98.25 220 GLU B CA 1
ATOM 3753 C C . GLU B 1 220 ? 20.125 2.879 1.62 1 98.25 220 GLU B C 1
ATOM 3755 O O . GLU B 1 220 ? 20.016 4.043 1.237 1 98.25 220 GLU B O 1
ATOM 3760 N N . SER B 1 221 ? 19.453 2.287 2.59 1 98 221 SER B N 1
ATOM 3761 C CA . SER B 1 221 ? 18.422 3.123 3.205 1 98 221 SER B CA 1
ATOM 3762 C C . SER B 1 221 ? 18.406 2.953 4.719 1 98 221 SER B C 1
ATOM 3764 O O . SER B 1 221 ? 18.719 1.876 5.234 1 98 221 SER B O 1
ATOM 3766 N N . GLN B 1 222 ? 18.078 3.938 5.395 1 97.94 222 GLN B N 1
ATOM 3767 C CA . GLN B 1 222 ? 17.688 4.004 6.801 1 97.94 222 GLN B CA 1
ATOM 3768 C C . GLN B 1 222 ? 16.797 5.211 7.066 1 97.94 222 GLN B C 1
ATOM 3770 O O . GLN B 1 222 ? 16.547 6.016 6.168 1 97.94 222 GLN B O 1
ATOM 3775 N N . ALA B 1 223 ? 16.297 5.336 8.281 1 98.31 223 ALA B N 1
ATOM 3776 C CA . ALA B 1 223 ? 15.438 6.461 8.641 1 98.31 223 ALA B CA 1
ATOM 3777 C C . ALA B 1 223 ? 16.188 7.785 8.547 1 98.31 223 ALA B C 1
ATOM 3779 O O . ALA B 1 223 ? 17.359 7.867 8.922 1 98.31 223 ALA B O 1
ATOM 3780 N N . THR B 1 224 ? 15.484 8.82 8.07 1 97.81 224 THR B N 1
ATOM 3781 C CA . THR B 1 224 ? 16.047 10.156 7.875 1 97.81 224 THR B CA 1
ATOM 3782 C C . THR B 1 224 ? 15.094 11.227 8.398 1 97.81 224 THR B C 1
ATOM 3784 O O . THR B 1 224 ? 13.891 10.992 8.5 1 97.81 224 THR B O 1
ATOM 3787 N N . LEU B 1 225 ? 15.672 12.328 8.844 1 98.12 225 LEU B N 1
ATOM 3788 C CA . LEU B 1 225 ? 14.906 13.555 9.047 1 98.12 225 LEU B CA 1
ATOM 3789 C C . LEU B 1 225 ? 14.938 14.422 7.797 1 98.12 225 LEU B C 1
ATOM 3791 O O . LEU B 1 225 ? 16.016 14.797 7.32 1 98.12 225 LEU B O 1
ATOM 3795 N N . VAL B 1 226 ? 13.773 14.703 7.273 1 97.75 226 VAL B N 1
ATOM 3796 C CA . VAL B 1 226 ? 13.664 15.406 5.996 1 97.75 226 VAL B CA 1
ATOM 3797 C C . VAL B 1 226 ? 12.719 16.594 6.145 1 97.75 226 VAL B C 1
ATOM 3799 O O . VAL B 1 226 ? 11.805 16.578 6.965 1 97.75 226 VAL B O 1
ATOM 3802 N N . ALA B 1 227 ? 12.977 17.688 5.367 1 97.75 227 ALA B N 1
ATOM 3803 C CA . ALA B 1 227 ? 12.164 18.906 5.418 1 97.75 227 ALA B CA 1
ATOM 3804 C C . ALA B 1 227 ? 11.703 19.312 4.023 1 97.75 227 ALA B C 1
ATOM 3806 O O . ALA B 1 227 ? 12.352 18.984 3.027 1 97.75 227 ALA B O 1
ATOM 3807 N N . SER B 1 228 ? 10.547 19.938 4.016 1 97.12 228 SER B N 1
ATOM 3808 C CA . SER B 1 228 ? 10.117 20.656 2.816 1 97.12 228 SER B CA 1
ATOM 3809 C C . SER B 1 228 ? 11 21.875 2.553 1 97.12 228 SER B C 1
ATOM 3811 O O . SER B 1 228 ? 11.148 22.734 3.416 1 97.12 228 SER B O 1
ATOM 3813 N N . LYS B 1 229 ? 11.555 21.922 1.37 1 94.69 229 LYS B N 1
ATOM 3814 C CA . LYS B 1 229 ? 12.383 23.062 1.005 1 94.69 229 LYS B CA 1
ATOM 3815 C C . LYS B 1 229 ? 11.578 24.359 1.058 1 94.69 229 LYS B C 1
ATOM 3817 O O . LYS B 1 229 ? 12.062 25.375 1.565 1 94.69 229 LYS B O 1
ATOM 3822 N N . LYS B 1 230 ? 10.43 24.297 0.57 1 92.44 230 LYS B N 1
ATOM 3823 C CA . LYS B 1 230 ? 9.531 25.453 0.603 1 92.44 230 LYS B CA 1
ATOM 3824 C C . LYS B 1 230 ? 9.305 25.922 2.033 1 92.44 230 LYS B C 1
ATOM 3826 O O . LYS B 1 230 ? 9.344 27.125 2.309 1 92.44 230 LYS B O 1
ATOM 3831 N N . SER B 1 231 ? 9.102 25 2.893 1 94.38 231 SER B N 1
ATOM 3832 C CA . SER B 1 231 ? 8.844 25.344 4.289 1 94.38 231 SER B CA 1
ATOM 3833 C C . SER B 1 231 ? 10.07 25.953 4.949 1 94.38 231 SER B C 1
ATOM 3835 O O . SER B 1 231 ? 9.961 26.922 5.691 1 94.38 231 SER B O 1
ATOM 3837 N N . LEU B 1 232 ? 11.195 25.469 4.691 1 92.75 232 LEU B N 1
ATOM 3838 C CA . LEU B 1 232 ? 12.438 25.969 5.277 1 92.75 232 LEU B CA 1
ATOM 3839 C C . LEU B 1 232 ? 12.688 27.406 4.875 1 92.75 232 LEU B C 1
ATOM 3841 O O . LEU B 1 232 ? 13.18 28.203 5.68 1 92.75 232 LEU B O 1
ATOM 3845 N N . ASN B 1 233 ? 12.266 27.719 3.705 1 90.56 233 ASN B N 1
ATOM 3846 C CA . ASN B 1 233 ? 12.547 29.047 3.15 1 90.56 233 ASN B CA 1
ATOM 3847 C C . ASN B 1 233 ? 11.469 30.062 3.518 1 90.56 233 ASN B C 1
ATOM 3849 O O . ASN B 1 233 ? 11.75 31.234 3.689 1 90.56 233 ASN B O 1
ATOM 3853 N N . ARG B 1 234 ? 10.281 29.594 3.67 1 90.19 234 ARG B N 1
ATOM 3854 C CA . ARG B 1 234 ? 9.188 30.562 3.66 1 90.19 234 ARG B CA 1
ATOM 3855 C C . ARG B 1 234 ? 8.453 30.562 5 1 90.19 234 ARG B C 1
ATOM 3857 O O . ARG B 1 234 ? 7.777 31.547 5.332 1 90.19 234 ARG B O 1
ATOM 3864 N N . ARG B 1 235 ? 8.633 29.531 5.691 1 92.19 235 ARG B N 1
ATOM 3865 C CA . ARG B 1 235 ? 7.766 29.422 6.863 1 92.19 235 ARG B CA 1
ATOM 3866 C C . ARG B 1 235 ? 8.523 29.781 8.141 1 92.19 235 ARG B C 1
ATOM 3868 O O . ARG B 1 235 ? 9.602 29.25 8.398 1 92.19 235 ARG B O 1
ATOM 3875 N N . GLU B 1 236 ? 7.863 30.594 8.852 1 90.81 236 GLU B N 1
ATOM 3876 C CA . GLU B 1 236 ? 8.445 31.016 10.125 1 90.81 236 GLU B CA 1
ATOM 3877 C C . GLU B 1 236 ? 8.508 29.844 11.109 1 90.81 236 GLU B C 1
ATOM 3879 O O . GLU B 1 236 ? 7.559 29.062 11.219 1 90.81 236 GLU B O 1
ATOM 3884 N N . GLY B 1 237 ? 9.641 29.703 11.781 1 93.31 237 GLY B N 1
ATOM 3885 C CA . GLY B 1 237 ? 9.766 28.734 12.859 1 93.31 237 GLY B CA 1
ATOM 3886 C C . GLY B 1 237 ? 10.305 27.391 12.391 1 93.31 237 GLY B C 1
ATOM 3887 O O . GLY B 1 237 ? 10.844 26.625 13.195 1 93.31 237 GLY B O 1
ATOM 3888 N N . VAL B 1 238 ? 10.164 27.125 11.164 1 95.5 238 VAL B N 1
ATOM 3889 C CA . VAL B 1 238 ? 10.555 25.812 10.664 1 95.5 238 VAL B CA 1
ATOM 3890 C C . VAL B 1 238 ? 12.062 25.625 10.805 1 95.5 238 VAL B C 1
ATOM 3892 O O . VAL B 1 238 ? 12.523 24.578 11.266 1 95.5 238 VAL B O 1
ATOM 3895 N N . LEU B 1 239 ? 12.797 26.609 10.422 1 94.56 239 LEU B N 1
ATOM 3896 C CA . LEU B 1 239 ? 14.258 26.531 10.516 1 94.56 239 LEU B CA 1
ATOM 3897 C C . LEU B 1 239 ? 14.695 26.344 11.961 1 94.56 239 LEU B C 1
ATOM 3899 O O . LEU B 1 239 ? 15.555 25.5 12.25 1 94.56 239 LEU B O 1
ATOM 3903 N N . GLU B 1 240 ? 14.164 27.078 12.812 1 94.56 240 GLU B N 1
ATOM 3904 C CA . GLU B 1 240 ? 14.508 27.031 14.227 1 94.56 240 GLU B CA 1
ATOM 3905 C C . GLU B 1 240 ? 14.195 25.656 14.82 1 94.56 240 GLU B C 1
ATOM 3907 O O . GLU B 1 240 ? 15.023 25.078 15.523 1 94.56 240 GLU B O 1
ATOM 3912 N N . ILE B 1 241 ? 13.047 25.172 14.531 1 96.31 241 ILE B N 1
ATOM 3913 C CA . ILE B 1 241 ? 12.625 23.875 15.055 1 96.31 241 ILE B CA 1
ATOM 3914 C C . ILE B 1 241 ? 13.484 22.781 14.453 1 96.31 241 ILE B C 1
ATOM 3916 O O . ILE B 1 241 ? 13.867 21.828 15.141 1 96.31 241 ILE B O 1
ATOM 3920 N N . SER B 1 242 ? 13.758 22.891 13.211 1 96.12 242 SER B N 1
ATOM 3921 C CA . SER B 1 242 ? 14.641 21.922 12.555 1 96.12 242 SER B CA 1
ATOM 3922 C C . SER B 1 242 ? 15.992 21.859 13.242 1 96.12 242 SER B C 1
ATOM 3924 O O . SER B 1 242 ? 16.531 20.766 13.477 1 96.12 242 SER B O 1
ATOM 3926 N N . HIS B 1 243 ? 16.531 22.984 13.562 1 95.31 243 HIS B N 1
ATOM 3927 C CA . HIS B 1 243 ? 17.828 23.062 14.234 1 95.31 243 HIS B CA 1
ATOM 3928 C C . HIS B 1 243 ? 17.766 22.406 15.609 1 95.31 243 HIS B C 1
ATOM 3930 O O . HIS B 1 243 ? 18.688 21.672 15.992 1 95.31 243 HIS B O 1
ATOM 3936 N N . GLU B 1 244 ? 16.781 22.734 16.266 1 94.44 244 GLU B N 1
ATOM 3937 C CA . GLU B 1 244 ? 16.625 22.156 17.594 1 94.44 244 GLU B CA 1
ATOM 3938 C C . GLU B 1 244 ? 16.531 20.641 17.547 1 94.44 244 GLU B C 1
ATOM 3940 O O . GLU B 1 244 ? 17.203 19.953 18.312 1 94.44 244 GLU B O 1
ATOM 3945 N N . MET B 1 245 ? 15.719 20.156 16.672 1 95.19 245 MET B N 1
ATOM 3946 C CA . MET B 1 245 ? 15.57 18.719 16.5 1 95.19 245 MET B CA 1
ATOM 3947 C C . MET B 1 245 ? 16.891 18.062 16.125 1 95.19 245 MET B C 1
ATOM 3949 O O . MET B 1 245 ? 17.281 17.047 16.688 1 95.19 245 MET B O 1
ATOM 3953 N N . LEU B 1 246 ? 17.547 18.641 15.227 1 95.25 246 LEU B N 1
ATOM 3954 C CA . LEU B 1 246 ? 18.812 18.125 14.75 1 95.25 246 LEU B CA 1
ATOM 3955 C C . LEU B 1 246 ? 19.828 18.047 15.891 1 95.25 246 LEU B C 1
ATOM 3957 O O . LEU B 1 246 ? 20.516 17.031 16.047 1 95.25 246 LEU B O 1
ATOM 3961 N N . GLU B 1 247 ? 19.891 19.078 16.656 1 94.69 247 GLU B N 1
ATOM 3962 C CA . GLU B 1 247 ? 20.844 19.125 17.766 1 94.69 247 GLU B CA 1
ATOM 3963 C C . GLU B 1 247 ? 20.562 18.016 18.781 1 94.69 247 GLU B C 1
ATOM 3965 O O . GLU B 1 247 ? 21.484 17.344 19.234 1 94.69 247 GLU B O 1
ATOM 3970 N N . ARG B 1 248 ? 19.375 17.859 19.109 1 94.88 248 ARG B N 1
ATOM 3971 C CA . ARG B 1 248 ? 19 16.828 20.078 1 94.88 248 ARG B CA 1
ATOM 3972 C C . ARG B 1 248 ? 19.266 15.438 19.531 1 94.88 248 ARG B C 1
ATOM 3974 O O . ARG B 1 248 ? 19.781 14.57 20.234 1 94.88 248 ARG B O 1
ATOM 3981 N N . LEU B 1 249 ? 18.906 15.211 18.297 1 95.38 249 LEU B N 1
ATOM 3982 C CA . LEU B 1 249 ? 19.141 13.93 17.641 1 95.38 249 LEU B CA 1
ATOM 3983 C C . LEU B 1 249 ? 20.641 13.609 17.594 1 95.38 249 LEU B C 1
ATOM 3985 O O . LEU B 1 249 ? 21.047 12.492 17.922 1 95.38 249 LEU B O 1
ATOM 3989 N N . GLU B 1 250 ? 21.422 14.578 17.25 1 93.38 250 GLU B N 1
ATOM 3990 C CA . GLU B 1 250 ? 22.859 14.383 17.125 1 93.38 250 GLU B CA 1
ATOM 3991 C C . GLU B 1 250 ? 23.5 14.109 18.5 1 93.38 250 GLU B C 1
ATOM 3993 O O . GLU B 1 250 ? 24.391 13.273 18.609 1 93.38 250 GLU B O 1
ATOM 3998 N N . ALA B 1 251 ? 23.078 14.875 19.438 1 93.25 251 ALA B N 1
ATOM 3999 C CA . ALA B 1 251 ? 23.594 14.656 20.781 1 93.25 251 ALA B CA 1
ATOM 4000 C C . ALA B 1 251 ? 23.359 13.219 21.234 1 93.25 251 ALA B C 1
ATOM 4002 O O . ALA B 1 251 ? 24.266 12.586 21.781 1 93.25 251 ALA B O 1
ATOM 4003 N N . HIS B 1 252 ? 22.203 12.742 20.984 1 93.19 252 HIS B N 1
ATOM 4004 C CA . HIS B 1 252 ? 21.875 11.375 21.375 1 93.19 252 HIS B CA 1
ATOM 4005 C C . HIS B 1 252 ? 22.672 10.359 20.578 1 93.19 252 HIS B C 1
ATOM 4007 O O . HIS B 1 252 ? 23.203 9.406 21.141 1 93.19 252 HIS B O 1
ATOM 4013 N N . LEU B 1 253 ? 22.734 10.539 19.25 1 90.38 253 LEU B N 1
ATOM 4014 C CA . LEU B 1 253 ? 23.391 9.578 18.375 1 90.38 253 LEU B CA 1
ATOM 4015 C C . LEU B 1 253 ? 24.891 9.547 18.625 1 90.38 253 LEU B C 1
ATOM 4017 O O . LEU B 1 253 ? 25.516 8.484 18.516 1 90.38 253 LEU B O 1
ATOM 4021 N N . THR B 1 254 ? 25.5 10.688 18.953 1 86.25 254 THR B N 1
ATOM 4022 C CA . THR B 1 254 ? 26.922 10.75 19.297 1 86.25 254 THR B CA 1
ATOM 4023 C C . THR B 1 254 ? 27.188 10.031 20.625 1 86.25 254 THR B C 1
ATOM 4025 O O . THR B 1 254 ? 28.156 9.273 20.734 1 86.25 254 THR B O 1
ATOM 4028 N N . ALA B 1 255 ? 26.375 10.266 21.5 1 85.25 255 ALA B N 1
ATOM 4029 C CA . ALA B 1 255 ? 26.531 9.656 22.812 1 85.25 255 ALA B CA 1
ATOM 4030 C C . ALA B 1 255 ? 26.406 8.133 22.719 1 85.25 255 ALA B C 1
ATOM 4032 O O . ALA B 1 255 ? 27.047 7.41 23.484 1 85.25 255 ALA B O 1
ATOM 4033 N N . SER B 1 256 ? 25.656 7.723 21.812 1 77.31 256 SER B N 1
ATOM 4034 C CA . SER B 1 256 ? 25.438 6.289 21.641 1 77.31 256 SER B CA 1
ATOM 4035 C C . SER B 1 256 ? 26.531 5.66 20.781 1 77.31 256 SER B C 1
ATOM 4037 O O . SER B 1 256 ? 26.469 4.469 20.484 1 77.31 256 SER B O 1
ATOM 4039 N N . GLY B 1 257 ? 27.672 6.445 20.391 1 70.44 257 GLY B N 1
ATOM 4040 C CA . GLY B 1 257 ? 28.797 5.934 19.609 1 70.44 257 GLY B CA 1
ATOM 4041 C C . GLY B 1 257 ? 28.484 5.844 18.125 1 70.44 257 GLY B C 1
ATOM 4042 O O . GLY B 1 257 ? 29.234 5.223 17.359 1 70.44 257 GLY B O 1
ATOM 4043 N N . LYS B 1 258 ? 27.359 6.402 17.75 1 58.19 258 LYS B N 1
ATOM 4044 C CA . LYS B 1 258 ? 26.969 6.32 16.359 1 58.19 258 LYS B CA 1
ATOM 4045 C C . LYS B 1 258 ? 27.422 7.555 15.578 1 58.19 258 LYS B C 1
ATOM 4047 O O . LYS B 1 258 ? 27.203 8.688 16.016 1 58.19 258 LYS B O 1
ATOM 4052 N N . ILE B 1 259 ? 28.625 7.477 14.867 1 50.34 259 ILE B N 1
ATOM 4053 C CA . ILE B 1 259 ? 29.312 8.57 14.188 1 50.34 259 ILE B CA 1
ATOM 4054 C C . ILE B 1 259 ? 28.375 9.211 13.156 1 50.34 259 ILE B C 1
ATOM 4056 O O . ILE B 1 259 ? 27.719 8.508 12.383 1 50.34 259 ILE B O 1
ATOM 4060 N N . MET B 1 260 ? 27.891 10.391 13.367 1 49.41 260 MET B N 1
ATOM 4061 C CA . MET B 1 260 ? 26.969 11.25 12.617 1 49.41 260 MET B CA 1
ATOM 4062 C C . MET B 1 260 ? 27.594 11.711 11.305 1 49.41 260 MET B C 1
ATOM 4064 O O . MET B 1 260 ? 28.781 12.07 11.273 1 49.41 260 MET B O 1
ATOM 4068 N N . VAL B 1 261 ? 27.203 11.195 10.109 1 40.53 261 VAL B N 1
ATOM 4069 C CA . VAL B 1 261 ? 27.562 11.75 8.805 1 40.53 261 VAL B CA 1
ATOM 4070 C C . VAL B 1 261 ? 27.25 13.25 8.781 1 40.53 261 VAL B C 1
ATOM 4072 O O . VAL B 1 261 ? 26.438 13.734 9.57 1 40.53 261 VAL B O 1
ATOM 4075 N N . ASN B 1 262 ? 27.844 14.008 7.707 1 39.78 262 ASN B N 1
ATOM 4076 C CA . ASN B 1 262 ? 28.016 15.391 7.266 1 39.78 262 ASN B CA 1
ATOM 4077 C C . ASN B 1 262 ? 26.672 16.078 7.051 1 39.78 262 ASN B C 1
ATOM 4079 O O . ASN B 1 262 ? 25.859 15.625 6.25 1 39.78 262 ASN B O 1
ATOM 4083 N N . LEU B 1 263 ? 26.094 16.609 8 1 40.5 263 LEU B N 1
ATOM 4084 C CA . LEU B 1 263 ? 24.953 17.5 7.883 1 40.5 263 LEU B CA 1
ATOM 4085 C C . LEU B 1 263 ? 25.203 18.594 6.844 1 40.5 263 LEU B C 1
ATOM 4087 O O . LEU B 1 263 ? 26.109 19.406 7.004 1 40.5 263 LEU B O 1
ATOM 4091 N N . TYR B 1 264 ? 25.016 18.375 5.633 1 38.59 264 TYR B N 1
ATOM 4092 C CA . TYR B 1 264 ? 24.969 19.484 4.688 1 38.59 264 TYR B CA 1
ATOM 4093 C C . TYR B 1 264 ? 23.984 20.562 5.141 1 38.59 264 TYR B C 1
ATOM 4095 O O . TYR B 1 264 ? 22.781 20.422 4.961 1 38.59 264 TYR B O 1
ATOM 4103 N N . ILE B 1 265 ? 23.922 20.969 6.34 1 37.88 265 ILE B N 1
ATOM 4104 C CA . ILE B 1 265 ? 23.094 22.125 6.641 1 37.88 265 ILE B CA 1
ATOM 4105 C C . ILE B 1 265 ? 23.547 23.312 5.797 1 37.88 265 ILE B C 1
ATOM 4107 O O . ILE B 1 265 ? 24.641 23.844 6.004 1 37.88 265 ILE B O 1
ATOM 4111 N N . PHE B 1 266 ? 23.312 23.328 4.531 1 38.88 266 PHE B N 1
ATOM 4112 C CA . PHE B 1 266 ? 23.266 24.562 3.768 1 38.88 266 PHE B CA 1
ATOM 4113 C C . PHE B 1 266 ? 22.453 25.625 4.496 1 38.88 266 PHE B C 1
ATOM 4115 O O . PHE B 1 266 ? 22.156 26.672 3.936 1 38.88 266 PHE B O 1
ATOM 4122 N N . LEU B 1 267 ? 21.797 25.344 5.621 1 37.22 267 LEU B N 1
ATOM 4123 C CA . LEU B 1 267 ? 20.922 26.406 6.129 1 37.22 267 LEU B CA 1
ATOM 4124 C C . LEU B 1 267 ? 21.719 27.672 6.43 1 37.22 267 LEU B C 1
ATOM 4126 O O . LEU B 1 267 ? 21.156 28.75 6.547 1 37.22 267 LEU B O 1
ATOM 4130 N N . CYS B 1 268 ? 22.891 27.625 7.078 1 34.31 268 CYS B N 1
ATOM 4131 C CA . CYS B 1 268 ? 23.484 28.875 7.535 1 34.31 268 CYS B CA 1
ATOM 4132 C C . CYS B 1 268 ? 23.797 29.797 6.359 1 34.31 268 CYS B C 1
ATOM 4134 O O . CYS B 1 268 ? 23.766 31.016 6.492 1 34.31 268 CYS B O 1
ATOM 4136 N N . HIS B 1 269 ? 24.5 29.359 5.297 1 33.88 269 HIS B N 1
ATOM 4137 C CA . HIS B 1 269 ? 25.156 30.375 4.48 1 33.88 269 HIS B CA 1
ATOM 4138 C C . HIS B 1 269 ? 24.141 31.172 3.668 1 33.88 269 HIS B C 1
ATOM 4140 O O . HIS B 1 269 ? 24.359 32.375 3.402 1 33.88 269 HIS B O 1
ATOM 4146 N N . THR B 1 270 ? 23.156 30.547 2.996 1 35.38 270 THR B N 1
ATOM 4147 C CA . THR B 1 270 ? 22.547 31.359 1.938 1 35.38 270 THR B CA 1
ATOM 4148 C C . THR B 1 270 ? 21.641 32.438 2.529 1 35.38 270 THR B C 1
ATOM 4150 O O . THR B 1 270 ? 21.047 33.219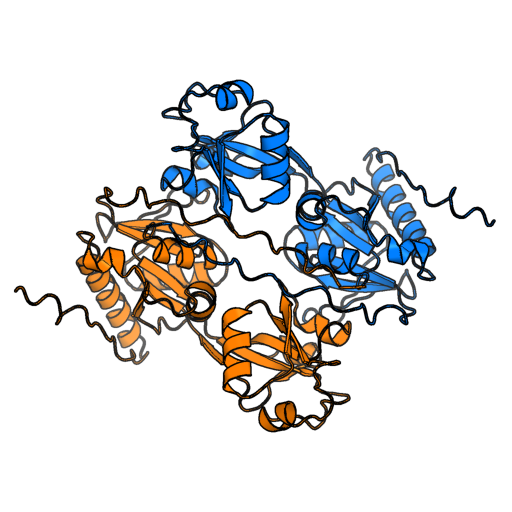 1.793 1 35.38 270 THR B O 1
ATOM 4153 N N . ILE B 1 271 ? 21.203 32.375 3.764 1 33.62 271 ILE B N 1
ATOM 4154 C CA . ILE B 1 271 ? 20.375 33.531 4.086 1 33.62 271 ILE B CA 1
ATOM 4155 C C . ILE B 1 271 ? 21.266 34.75 4.32 1 33.62 271 ILE B C 1
ATOM 4157 O O . ILE B 1 271 ? 21.812 34.938 5.41 1 33.62 271 ILE B O 1
ATOM 4161 N N . THR B 1 272 ? 22.438 34.906 3.672 1 27.75 272 THR B N 1
ATOM 4162 C CA . THR B 1 272 ? 23 36.25 3.779 1 27.75 272 THR B CA 1
ATOM 4163 C C . THR B 1 272 ? 21.953 37.312 3.42 1 27.75 272 THR B C 1
ATOM 4165 O O . THR B 1 272 ? 21.25 37.188 2.41 1 27.75 272 THR B O 1
ATOM 4168 N N . PRO B 1 273 ? 21.531 38.031 4.395 1 31.44 273 PRO B N 1
ATOM 4169 C CA . PRO B 1 273 ? 20.781 39.25 4.117 1 31.44 273 PRO B CA 1
ATOM 4170 C C . PRO B 1 273 ? 21.359 40.094 2.973 1 31.44 273 PRO B C 1
ATOM 4172 O O . PRO B 1 273 ? 22.578 40.344 2.949 1 31.44 273 PRO B O 1
ATOM 4175 N N . ASP B 1 274 ? 21.047 39.812 1.69 1 24.94 274 ASP B N 1
ATOM 4176 C CA . ASP B 1 274 ? 21.25 41.094 0.984 1 24.94 274 ASP B CA 1
ATOM 4177 C C . ASP B 1 274 ? 20.422 42.188 1.619 1 24.94 274 ASP B C 1
ATOM 4179 O O . ASP B 1 274 ? 19.281 41.969 2.035 1 24.94 274 ASP B O 1
#

Organism: Aegilops tauschii subsp. strangulata (NCBI:txid200361)

Radius of gyration: 25.15 Å; Cα contacts (8 Å, |Δi|>4): 1045; chains: 2; bounding box: 58×74×60 Å

InterPro domains:
  IPR001348 ATP phosphoribosyltransferase HisG [PTHR21403] (20-263)
  IPR013820 ATP phosphoribosyltransferase, catalytic domain [PF01634] (74-248)
  IPR013820 ATP phosphoribosyltransferase, catalytic domain [TIGR00070] (25-227)
  IPR018198 ATP phosphoribosyltransferase, conserved site [PS01316] (184-205)

Nearest PDB structures (foldseek):
  6czl-assembly1_E  TM=9.939E-01  e=5.419E-42  Medicago truncatula
  6czm-assembly1_A  TM=9.741E-01  e=6.971E-42  Medicago truncatula
  6czl-assembly1_F  TM=9.887E-01  e=3.159E-41  Medicago truncatula
  6czm-assembly1_C  TM=9.748E-01  e=4.288E-39  Medicago truncatula
  6czm-assembly1_D  TM=9.792E-01  e=5.666E-38  Medicago truncatula